Protein AF-A0A397TSA5-F1 (afdb_monomer_lite)

Organism: NCBI:txid658196

Structure (mmCIF, N/CA/C/O backbone):
data_AF-A0A397TSA5-F1
#
_entry.id   AF-A0A397TSA5-F1
#
loop_
_atom_site.group_PDB
_atom_site.id
_atom_site.type_symbol
_atom_site.label_atom_id
_atom_site.label_alt_id
_atom_site.label_comp_id
_atom_site.label_asym_id
_atom_site.label_entity_id
_atom_site.label_seq_id
_atom_site.pdbx_PDB_ins_code
_atom_site.Cartn_x
_atom_site.Cartn_y
_atom_site.Cartn_z
_atom_site.occupancy
_atom_site.B_iso_or_equiv
_atom_site.auth_seq_id
_atom_site.auth_comp_id
_atom_site.auth_asym_id
_atom_site.auth_atom_id
_atom_site.pdbx_PDB_model_num
ATOM 1 N N . MET A 1 1 ? -3.172 -17.101 49.385 1.00 44.34 1 MET A N 1
ATOM 2 C CA . MET A 1 1 ? -1.841 -16.722 49.909 1.00 44.34 1 MET A CA 1
ATOM 3 C C . MET A 1 1 ? -1.934 -15.322 50.486 1.00 44.34 1 MET A C 1
ATOM 5 O O . MET A 1 1 ? -2.650 -14.512 49.908 1.00 44.34 1 MET A O 1
ATOM 9 N N . SER A 1 2 ? -1.291 -15.052 51.625 1.00 41.91 2 SER A N 1
ATOM 10 C CA . SER A 1 2 ? -1.220 -13.694 52.192 1.00 41.91 2 SER A CA 1
ATOM 11 C C . SER A 1 2 ? -0.208 -12.837 51.416 1.00 41.91 2 SER A C 1
ATOM 13 O O . SER A 1 2 ? 0.719 -13.378 50.813 1.00 41.91 2 SER A O 1
ATOM 15 N N . LEU A 1 3 ? -0.368 -11.505 51.423 1.00 36.75 3 LEU A N 1
ATOM 16 C CA . LEU A 1 3 ? 0.530 -10.566 50.722 1.00 36.75 3 LEU A CA 1
ATOM 17 C C . LEU A 1 3 ? 2.011 -10.760 51.093 1.00 36.75 3 LEU A C 1
ATOM 19 O O . LEU A 1 3 ? 2.889 -10.607 50.252 1.00 36.75 3 LEU A O 1
ATOM 23 N N . GLU A 1 4 ? 2.291 -11.141 52.336 1.00 40.88 4 GLU A N 1
ATOM 24 C CA . GLU A 1 4 ? 3.652 -11.374 52.831 1.00 40.88 4 GLU A CA 1
ATOM 25 C C . GLU A 1 4 ? 4.329 -12.558 52.126 1.00 40.88 4 GLU A C 1
ATOM 27 O O . GLU A 1 4 ? 5.505 -12.481 51.779 1.00 40.88 4 GLU A O 1
ATOM 32 N N . GLN A 1 5 ? 3.566 -13.607 51.799 1.00 39.78 5 GLN A N 1
ATOM 33 C CA . GLN A 1 5 ? 4.071 -14.759 51.044 1.00 39.78 5 GLN A CA 1
ATOM 34 C C . GLN A 1 5 ? 4.370 -14.403 49.581 1.00 39.78 5 GLN A C 1
ATOM 36 O O . GLN A 1 5 ? 5.265 -14.986 48.975 1.00 39.78 5 GLN A O 1
ATOM 41 N N . VAL A 1 6 ? 3.655 -13.420 49.023 1.00 40.53 6 VAL A N 1
ATOM 42 C CA . VAL A 1 6 ? 3.886 -12.911 47.662 1.00 40.53 6 VAL A CA 1
ATOM 43 C C . VAL A 1 6 ? 5.165 -12.077 47.611 1.00 40.53 6 VAL A C 1
ATOM 45 O O . VAL A 1 6 ? 5.983 -12.272 46.717 1.00 40.53 6 VAL A O 1
ATOM 48 N N . HIS A 1 7 ? 5.390 -11.205 48.597 1.00 48.09 7 HIS A N 1
ATOM 49 C CA . HIS A 1 7 ? 6.612 -10.399 48.666 1.00 48.09 7 HIS A CA 1
ATOM 50 C C . HIS A 1 7 ? 7.874 -11.250 48.868 1.00 48.09 7 HIS A C 1
ATOM 52 O O . HIS A 1 7 ? 8.908 -10.962 48.266 1.00 48.09 7 HIS A O 1
ATOM 58 N N . GLU A 1 8 ? 7.793 -12.318 49.662 1.00 42.19 8 GLU A N 1
ATOM 59 C CA . GLU A 1 8 ? 8.925 -13.224 49.881 1.00 42.19 8 GLU A CA 1
ATOM 60 C C . GLU A 1 8 ? 9.222 -14.106 48.653 1.00 42.19 8 GLU A C 1
ATOM 62 O O . GLU A 1 8 ? 10.386 -14.374 48.349 1.00 42.19 8 GLU A O 1
ATOM 67 N N . TYR A 1 9 ? 8.189 -14.486 47.893 1.00 46.94 9 TYR A N 1
ATOM 68 C CA . TYR A 1 9 ? 8.336 -15.215 46.631 1.00 46.94 9 TYR A CA 1
ATOM 69 C C . TYR A 1 9 ? 8.946 -14.346 45.519 1.00 46.94 9 TYR A C 1
ATOM 71 O O . TYR A 1 9 ? 9.851 -14.795 44.818 1.00 46.94 9 TYR A O 1
ATOM 79 N N . VAL A 1 10 ? 8.513 -13.083 45.397 1.00 45.66 10 VAL A N 1
ATOM 80 C CA . VAL A 1 10 ? 9.071 -12.120 44.427 1.00 45.66 10 VAL A CA 1
ATOM 81 C C . VAL A 1 10 ? 10.547 -11.852 44.718 1.00 45.66 10 VAL A C 1
ATOM 83 O O . VAL A 1 10 ? 11.369 -11.908 43.809 1.00 45.66 10 VAL A O 1
ATOM 86 N N . ARG A 1 11 ? 10.915 -11.674 45.994 1.00 47.47 11 ARG A N 1
ATOM 87 C CA . ARG A 1 11 ? 12.310 -11.423 46.376 1.00 47.47 11 ARG A CA 1
ATOM 88 C C . ARG A 1 11 ? 13.235 -12.607 46.069 1.00 47.47 11 ARG A C 1
ATOM 90 O O . ARG A 1 11 ? 14.355 -12.393 45.625 1.00 47.47 11 ARG A O 1
ATOM 97 N N . LYS A 1 12 ? 12.764 -13.846 46.261 1.00 47.25 12 LYS A N 1
ATOM 98 C CA . LYS A 1 12 ? 13.523 -15.055 45.890 1.00 47.25 12 LYS A CA 1
ATOM 99 C C . LYS A 1 12 ? 13.687 -15.208 44.376 1.00 47.25 12 LYS A C 1
ATOM 101 O O . LYS A 1 12 ? 14.764 -15.589 43.932 1.00 47.25 12 LYS A O 1
ATOM 106 N N . LYS A 1 13 ? 12.664 -14.858 43.585 1.00 46.06 13 LYS A N 1
ATOM 107 C CA . LYS A 1 13 ? 12.743 -14.911 42.114 1.00 46.06 13 LYS A CA 1
ATOM 108 C C . LYS A 1 13 ? 13.654 -13.833 41.517 1.00 46.06 13 LYS A C 1
ATOM 110 O O . LYS A 1 13 ? 14.284 -14.085 40.494 1.00 46.06 13 LYS A O 1
ATOM 115 N N . ASP A 1 14 ? 13.737 -12.660 42.144 1.00 40.91 14 ASP A N 1
ATOM 116 C CA . ASP A 1 14 ? 14.663 -11.597 41.729 1.00 40.91 14 ASP A CA 1
ATOM 117 C C . ASP A 1 14 ? 16.124 -11.952 42.062 1.00 40.91 14 ASP A C 1
ATOM 119 O O . ASP A 1 14 ? 17.030 -11.629 41.294 1.00 40.91 14 ASP A O 1
ATOM 123 N N . GLU A 1 15 ? 16.358 -12.679 43.162 1.00 41.41 15 GLU A N 1
ATOM 124 C CA . GLU A 1 15 ? 17.678 -13.227 43.502 1.00 41.41 15 GLU A CA 1
ATOM 125 C C . GLU A 1 15 ? 18.099 -14.345 42.521 1.00 41.41 15 GLU A C 1
ATOM 127 O O . GLU A 1 15 ? 19.243 -14.341 42.066 1.00 41.41 15 GLU A O 1
ATOM 132 N N . GLU A 1 16 ? 17.183 -15.228 42.098 1.00 38.91 16 GLU A N 1
ATOM 133 C CA . GLU A 1 16 ? 17.445 -16.274 41.086 1.00 38.91 16 GLU A CA 1
ATOM 134 C C . GLU A 1 16 ? 17.713 -15.689 39.682 1.00 38.91 16 GLU A C 1
ATOM 136 O O . GLU A 1 16 ? 18.679 -16.086 39.024 1.00 38.91 16 GLU A O 1
ATOM 141 N N . LYS A 1 17 ? 16.958 -14.663 39.257 1.00 40.22 17 LYS A N 1
ATOM 142 C CA . LYS A 1 17 ? 17.146 -13.978 37.958 1.00 40.22 17 LYS A CA 1
ATOM 143 C C . LYS A 1 17 ? 18.456 -13.206 37.822 1.00 40.22 17 LYS A C 1
ATOM 145 O O . LYS A 1 17 ? 18.878 -12.929 36.708 1.00 40.22 17 LYS A O 1
ATOM 150 N N . SER A 1 18 ? 19.107 -12.852 38.928 1.00 36.94 18 SER A N 1
ATOM 151 C CA . SER A 1 18 ? 20.407 -12.165 38.892 1.00 36.94 18 SER A CA 1
ATOM 152 C C . SER A 1 18 ? 21.584 -13.084 38.525 1.00 36.94 18 SER A C 1
ATOM 154 O O . SER A 1 18 ? 22.689 -12.595 38.290 1.00 36.94 18 SER A O 1
ATOM 156 N N . SER A 1 19 ? 21.353 -14.403 38.470 1.00 32.41 19 SER A N 1
ATOM 157 C CA . SER A 1 19 ? 22.389 -15.424 38.262 1.00 32.41 19 SER A CA 1
ATOM 158 C C . SER A 1 19 ? 22.330 -16.149 36.911 1.00 32.41 19 SER A C 1
ATOM 160 O O . SER A 1 19 ? 23.281 -16.850 36.565 1.00 32.41 19 SER A O 1
ATOM 162 N N . GLU A 1 20 ? 21.276 -15.936 36.119 1.00 31.09 20 GLU A N 1
ATOM 163 C CA . GLU A 1 20 ? 21.160 -16.458 34.756 1.00 31.09 20 GLU A CA 1
ATOM 164 C C . GLU A 1 20 ? 21.443 -15.341 33.750 1.00 31.09 20 GLU A C 1
ATOM 166 O O . GLU A 1 20 ? 20.766 -14.320 33.691 1.00 31.09 20 GLU A O 1
ATOM 171 N N . ILE A 1 21 ? 22.523 -15.542 33.003 1.00 31.97 21 ILE A N 1
ATOM 172 C CA . ILE A 1 21 ? 23.005 -14.695 31.918 1.00 31.97 21 ILE A CA 1
ATOM 173 C C . ILE A 1 21 ? 21.883 -14.518 30.887 1.00 31.97 21 ILE A C 1
ATOM 175 O O . ILE A 1 21 ? 21.330 -15.508 30.413 1.00 31.97 21 ILE A O 1
ATOM 179 N N . ASP A 1 22 ? 21.585 -13.259 30.555 1.00 32.75 22 ASP A N 1
ATOM 180 C CA . ASP A 1 22 ? 20.628 -12.827 29.535 1.00 32.75 22 ASP A CA 1
ATOM 181 C C . ASP A 1 22 ? 20.762 -13.644 28.233 1.00 32.75 22 ASP A C 1
ATOM 183 O O . ASP A 1 22 ? 21.674 -13.427 27.434 1.00 32.75 22 ASP A O 1
ATOM 187 N N . MET A 1 23 ? 19.826 -14.565 28.001 1.00 28.73 23 MET A N 1
ATOM 188 C CA . MET A 1 23 ? 19.431 -14.980 26.658 1.00 28.73 23 MET A CA 1
ATOM 189 C C . MET A 1 23 ? 18.074 -14.345 26.372 1.00 28.73 23 MET A C 1
ATOM 191 O O . MET A 1 23 ? 17.033 -14.799 26.845 1.00 28.73 23 MET A O 1
ATOM 195 N N . ASP A 1 24 ? 18.128 -13.236 25.643 1.00 31.70 24 ASP A N 1
ATOM 196 C CA . ASP A 1 24 ? 16.987 -12.533 25.072 1.00 31.70 24 ASP A CA 1
ATOM 197 C C . ASP A 1 24 ? 16.406 -13.394 23.934 1.00 31.70 24 ASP A C 1
ATOM 199 O O . ASP A 1 24 ? 16.689 -13.180 22.766 1.00 31.70 24 ASP A O 1
ATOM 203 N N . ASP A 1 25 ? 15.652 -14.439 24.281 1.00 29.25 25 ASP A N 1
ATOM 204 C CA . ASP A 1 25 ? 15.045 -15.389 23.326 1.00 29.25 25 ASP A CA 1
ATOM 205 C C . ASP A 1 25 ? 13.674 -14.901 22.813 1.00 29.25 25 ASP A C 1
ATOM 207 O O . ASP A 1 25 ? 12.787 -15.679 22.478 1.00 29.25 25 ASP A O 1
ATOM 211 N N . ASN A 1 26 ? 13.462 -13.580 22.820 1.00 34.91 26 ASN A N 1
ATOM 212 C CA . ASN A 1 26 ? 12.218 -12.941 22.380 1.00 34.91 26 ASN A CA 1
ATOM 213 C C . ASN A 1 26 ? 12.460 -11.861 21.314 1.00 34.91 26 ASN A C 1
ATOM 215 O O . ASN A 1 26 ? 11.606 -10.996 21.089 1.00 34.91 26 ASN A O 1
ATOM 219 N N . THR A 1 27 ? 13.624 -11.900 20.661 1.00 32.94 27 THR A N 1
ATOM 220 C CA . THR A 1 27 ? 13.915 -11.095 19.476 1.00 32.94 27 THR A CA 1
ATOM 221 C C . THR A 1 27 ? 13.120 -11.677 18.311 1.00 32.94 27 THR A C 1
ATOM 223 O O . THR A 1 27 ? 13.512 -12.650 17.674 1.00 32.94 27 THR A O 1
ATOM 226 N N . MET A 1 28 ? 11.927 -11.124 18.093 1.00 44.12 28 MET A N 1
ATOM 227 C CA . MET A 1 28 ? 11.217 -11.306 16.832 1.00 44.12 28 MET A CA 1
ATOM 228 C C . MET A 1 28 ? 12.068 -10.722 15.715 1.00 44.12 28 MET A C 1
ATOM 230 O O . MET A 1 28 ? 12.658 -9.664 15.918 1.00 44.12 28 MET A O 1
ATOM 234 N N . LEU A 1 29 ? 12.103 -11.413 14.575 1.00 33.88 29 LEU A N 1
ATOM 235 C CA . LEU A 1 29 ? 12.872 -10.979 13.419 1.00 33.88 29 LEU A CA 1
ATOM 236 C C . LEU A 1 29 ? 12.427 -9.560 13.028 1.00 33.88 29 LEU A C 1
ATOM 238 O O . LEU A 1 29 ? 11.262 -9.353 12.675 1.00 33.88 29 LEU A O 1
ATOM 242 N N . GLU A 1 30 ? 13.303 -8.573 13.192 1.00 37.03 30 GLU A N 1
ATOM 243 C CA . GLU A 1 30 ? 13.018 -7.184 12.823 1.00 37.03 30 GLU A CA 1
ATOM 244 C C . GLU A 1 30 ? 13.191 -7.024 11.297 1.00 37.03 30 GLU A C 1
ATOM 246 O O . GLU A 1 30 ? 13.807 -7.864 10.644 1.00 37.03 30 GLU A O 1
ATOM 251 N N . GLU A 1 31 ? 12.691 -5.933 10.695 1.00 40.41 31 GLU A N 1
ATOM 252 C CA . GLU A 1 31 ? 12.979 -5.591 9.278 1.00 40.41 31 GLU A CA 1
ATOM 253 C C . GLU A 1 31 ? 14.497 -5.600 8.965 1.00 40.41 31 GLU A C 1
ATOM 255 O O . GLU A 1 31 ? 14.900 -5.732 7.809 1.00 40.41 31 GLU A O 1
ATOM 260 N N . ASP A 1 32 ? 15.334 -5.471 9.998 1.00 40.41 32 ASP A N 1
ATOM 261 C CA . ASP A 1 32 ? 16.791 -5.528 9.925 1.00 40.41 32 ASP A CA 1
ATOM 262 C C . ASP A 1 32 ? 17.326 -6.955 9.646 1.00 40.41 32 ASP A C 1
ATOM 264 O O . ASP A 1 32 ? 18.349 -7.086 8.970 1.00 40.41 32 ASP A O 1
ATOM 268 N N . ASP A 1 33 ? 16.618 -8.019 10.050 1.00 47.53 33 ASP A N 1
ATOM 269 C CA . ASP A 1 33 ? 17.002 -9.412 9.759 1.00 47.53 33 ASP A CA 1
ATOM 270 C C . ASP A 1 33 ? 16.724 -9.780 8.288 1.00 47.53 33 ASP A C 1
ATOM 272 O O . ASP A 1 33 ? 17.509 -10.487 7.650 1.00 47.53 33 ASP A O 1
ATOM 276 N N . GLU A 1 34 ? 15.670 -9.208 7.686 1.00 54.78 34 GLU A N 1
ATOM 277 C CA . GLU A 1 34 ? 15.422 -9.313 6.240 1.00 54.78 34 GLU A CA 1
ATOM 278 C C . GLU A 1 34 ? 16.539 -8.643 5.416 1.00 54.78 34 GLU A C 1
ATOM 280 O O . GLU A 1 34 ? 16.886 -9.112 4.327 1.00 54.78 34 GLU A O 1
ATOM 285 N N . GLU A 1 35 ? 17.121 -7.536 5.895 1.00 58.03 35 GLU A N 1
ATOM 286 C CA . GLU A 1 35 ? 18.244 -6.881 5.208 1.00 58.03 35 GLU A CA 1
ATOM 287 C C . GLU A 1 35 ? 19.525 -7.726 5.253 1.00 58.03 35 GLU A C 1
ATOM 289 O O . GLU A 1 35 ? 20.299 -7.699 4.285 1.00 58.03 35 GLU A O 1
ATOM 294 N N . GLU A 1 36 ? 19.729 -8.498 6.323 1.00 61.53 36 GLU A N 1
ATOM 295 C CA . GLU A 1 36 ? 20.869 -9.404 6.474 1.00 61.53 36 GLU A CA 1
ATOM 296 C C . GLU A 1 36 ? 20.729 -10.638 5.563 1.00 61.53 36 GLU A C 1
ATOM 298 O O . GLU A 1 36 ? 21.657 -10.950 4.808 1.00 61.53 36 GLU A O 1
ATOM 303 N N . GLU A 1 37 ? 19.542 -11.254 5.496 1.00 64.88 37 GLU A N 1
ATOM 304 C CA . GLU A 1 37 ? 19.246 -12.372 4.581 1.00 64.88 37 GLU A CA 1
ATOM 305 C C . GLU A 1 37 ? 19.321 -11.970 3.094 1.00 64.88 37 GLU A C 1
ATOM 307 O O . GLU A 1 37 ? 19.796 -12.727 2.240 1.00 64.88 37 GLU A O 1
ATOM 312 N N . LEU A 1 38 ? 18.905 -10.745 2.755 1.00 77.88 38 LEU A N 1
ATOM 313 C CA . LEU A 1 38 ? 18.969 -10.208 1.389 1.00 77.88 38 LEU A CA 1
ATOM 314 C C . LEU A 1 38 ? 20.356 -9.647 1.019 1.00 77.88 38 LEU A C 1
ATOM 316 O O . LEU A 1 38 ? 20.557 -9.204 -0.127 1.00 77.88 38 LEU A O 1
ATOM 320 N N . GLY A 1 39 ? 21.310 -9.641 1.954 1.00 71.81 39 GLY A N 1
ATOM 321 C CA . GLY A 1 39 ? 22.675 -9.145 1.767 1.00 71.81 39 GLY A CA 1
ATOM 322 C C . GLY A 1 39 ? 23.483 -9.956 0.751 1.00 71.81 39 GLY A C 1
ATOM 323 O O . GLY A 1 39 ? 24.241 -9.383 -0.039 1.00 71.81 39 GLY A O 1
ATOM 324 N N . ASP A 1 40 ? 23.245 -11.268 0.692 1.00 80.81 40 ASP A N 1
ATOM 325 C CA . ASP A 1 40 ? 23.915 -12.194 -0.232 1.00 80.81 40 ASP A CA 1
ATOM 326 C C . ASP A 1 40 ? 23.499 -11.998 -1.700 1.00 80.81 40 ASP A C 1
ATOM 328 O O . ASP A 1 40 ? 24.191 -12.441 -2.626 1.00 80.81 40 ASP A O 1
ATOM 332 N N . ILE A 1 41 ? 22.385 -11.301 -1.940 1.00 86.25 41 ILE A N 1
ATOM 333 C CA . ILE A 1 41 ? 21.875 -11.016 -3.281 1.00 86.25 41 ILE A CA 1
ATOM 334 C C . ILE A 1 41 ? 22.552 -9.749 -3.835 1.00 86.25 41 ILE A C 1
ATOM 336 O O . ILE A 1 41 ? 22.416 -8.665 -3.254 1.00 86.25 41 ILE A O 1
ATOM 340 N N . PRO A 1 42 ? 23.219 -9.814 -5.005 1.00 87.62 42 PRO A N 1
ATOM 341 C CA . PRO A 1 42 ? 23.863 -8.652 -5.609 1.00 87.62 42 PRO A CA 1
ATOM 342 C C . PRO A 1 42 ? 22.896 -7.495 -5.897 1.00 87.62 42 PRO A C 1
ATOM 344 O O . PRO A 1 42 ? 21.807 -7.690 -6.429 1.00 87.62 42 PRO A O 1
ATOM 347 N N . ASN A 1 43 ? 23.342 -6.253 -5.682 1.00 87.81 43 ASN A N 1
ATOM 348 C CA . ASN A 1 43 ? 22.573 -5.032 -5.984 1.00 87.81 43 ASN A CA 1
ATOM 349 C C . ASN A 1 43 ? 22.548 -4.664 -7.487 1.00 87.81 43 ASN A C 1
ATOM 351 O O . ASN A 1 43 ? 22.445 -3.492 -7.843 1.00 87.81 43 ASN A O 1
ATOM 355 N N . SER A 1 44 ? 22.684 -5.637 -8.390 1.00 88.19 44 SER A N 1
ATOM 356 C CA . SER A 1 44 ? 22.572 -5.442 -9.841 1.00 88.19 44 SER A CA 1
ATOM 357 C C . SER A 1 44 ? 22.166 -6.743 -10.524 1.00 88.19 44 SER A C 1
ATOM 359 O O . SER A 1 44 ? 22.735 -7.799 -10.241 1.00 88.19 44 SER A O 1
ATOM 361 N N . PHE A 1 45 ? 21.247 -6.653 -11.486 1.00 87.56 45 PHE A N 1
ATOM 362 C CA . PHE A 1 45 ? 20.824 -7.777 -12.319 1.00 87.56 45 PHE A CA 1
ATOM 363 C C . PHE A 1 45 ? 21.973 -8.346 -13.155 1.00 87.56 45 PHE A C 1
ATOM 365 O O . PHE A 1 45 ? 21.963 -9.533 -13.461 1.00 87.56 45 PHE A O 1
ATOM 372 N N . HIS A 1 46 ? 22.989 -7.545 -13.496 1.00 86.75 46 HIS A N 1
ATOM 373 C CA . HIS A 1 46 ? 24.153 -8.026 -14.255 1.00 86.75 46 HIS A CA 1
ATOM 374 C C . HIS A 1 46 ? 25.051 -8.975 -13.458 1.00 86.75 46 HIS A C 1
ATOM 376 O O . HIS A 1 46 ? 25.853 -9.689 -14.051 1.00 86.75 46 HIS A O 1
ATOM 382 N N . HIS A 1 47 ? 24.937 -8.983 -12.129 1.00 87.12 47 HIS A N 1
ATOM 383 C CA . HIS A 1 47 ? 25.741 -9.836 -11.251 1.00 87.12 47 HIS A CA 1
ATOM 384 C C . HIS A 1 47 ? 24.979 -11.072 -10.758 1.00 87.12 47 HIS A C 1
ATOM 386 O O . HIS A 1 47 ? 25.538 -11.880 -10.014 1.00 87.12 47 HIS A O 1
ATOM 392 N N . LEU A 1 48 ? 23.717 -11.234 -11.163 1.00 89.31 48 LEU A N 1
ATOM 393 C CA . LEU A 1 48 ? 22.948 -12.428 -10.852 1.00 89.31 48 LEU A CA 1
ATOM 394 C C . LEU A 1 48 ? 23.463 -13.618 -11.664 1.00 89.31 48 LEU A C 1
ATOM 396 O O . LEU A 1 48 ? 23.641 -13.547 -12.877 1.00 89.31 48 LEU A O 1
ATOM 400 N N . THR A 1 49 ? 23.654 -14.731 -10.971 1.00 86.75 49 THR A N 1
ATOM 401 C CA . THR A 1 49 ? 23.914 -16.056 -11.547 1.00 86.75 49 THR A CA 1
ATOM 402 C C . THR A 1 49 ? 22.819 -17.050 -11.158 1.00 86.75 49 THR A C 1
ATOM 404 O O . THR A 1 49 ? 22.053 -16.781 -10.232 1.00 86.75 49 THR A O 1
ATOM 407 N N . ASP A 1 50 ? 22.777 -18.213 -11.817 1.00 85.62 50 ASP A N 1
ATOM 408 C CA . ASP A 1 50 ? 21.738 -19.244 -11.638 1.00 85.62 50 ASP A CA 1
ATOM 409 C C . ASP A 1 50 ? 21.534 -19.693 -10.182 1.00 85.62 50 ASP A C 1
ATOM 411 O O . ASP A 1 50 ? 20.427 -20.051 -9.799 1.00 85.62 50 ASP A O 1
ATOM 415 N N . LYS A 1 51 ? 22.573 -19.607 -9.339 1.00 88.25 51 LYS A N 1
ATOM 416 C CA . LYS A 1 51 ? 22.502 -19.975 -7.914 1.00 88.25 51 LYS A CA 1
ATOM 417 C C . LYS A 1 51 ? 21.533 -19.117 -7.089 1.00 88.25 51 LYS A C 1
ATOM 419 O O . LYS A 1 51 ? 21.182 -19.518 -5.990 1.00 88.25 51 LYS A O 1
ATOM 424 N N . HIS A 1 52 ? 21.170 -17.927 -7.575 1.00 88.31 52 HIS A N 1
ATOM 425 C CA . HIS A 1 52 ? 20.268 -17.013 -6.865 1.00 88.31 52 HIS A CA 1
ATOM 426 C C . HIS A 1 52 ? 18.796 -17.237 -7.231 1.00 88.31 52 HIS A C 1
ATOM 428 O O . HIS A 1 52 ? 17.940 -16.508 -6.740 1.00 88.31 52 HIS A O 1
ATOM 434 N N . PHE A 1 53 ? 18.498 -18.178 -8.134 1.00 87.81 53 PHE A N 1
ATOM 435 C CA . PHE A 1 53 ? 17.133 -18.479 -8.550 1.00 87.81 53 PHE A CA 1
ATOM 436 C C . PHE A 1 53 ? 16.622 -19.762 -7.871 1.00 87.81 53 PHE A C 1
ATOM 438 O O . PHE A 1 53 ? 17.375 -20.734 -7.785 1.00 87.81 53 PHE A O 1
ATOM 445 N N . PRO A 1 54 ? 15.342 -19.811 -7.450 1.00 90.06 54 PRO A N 1
ATOM 446 C CA . PRO A 1 54 ? 14.341 -18.738 -7.519 1.00 90.06 54 PRO A CA 1
ATOM 447 C C . PRO A 1 54 ? 14.672 -17.553 -6.597 1.00 90.06 54 PRO A C 1
ATOM 449 O O . PRO A 1 54 ? 15.174 -17.732 -5.493 1.00 90.06 54 PRO A O 1
ATOM 452 N N . LEU A 1 55 ? 14.413 -16.339 -7.091 1.00 90.00 55 LEU A N 1
ATOM 453 C CA . LEU A 1 55 ? 14.765 -15.097 -6.411 1.00 90.00 55 LEU A CA 1
ATOM 454 C C . LEU A 1 55 ? 13.586 -14.619 -5.558 1.00 90.00 55 LEU A C 1
ATOM 456 O O . LEU A 1 55 ? 12.542 -14.268 -6.107 1.00 90.00 55 LEU A O 1
ATOM 460 N N . PHE A 1 56 ? 13.777 -14.559 -4.242 1.00 90.56 56 PHE A N 1
ATOM 461 C CA . PHE A 1 56 ? 12.815 -13.993 -3.296 1.00 90.56 56 PHE A CA 1
ATOM 462 C C . PHE A 1 56 ? 13.358 -12.662 -2.788 1.00 90.56 56 PHE A C 1
ATOM 464 O O . PHE A 1 56 ? 14.402 -12.618 -2.144 1.00 90.56 56 PHE A O 1
ATOM 471 N N . ILE A 1 57 ? 12.701 -11.566 -3.163 1.00 91.00 57 ILE A N 1
ATOM 472 C CA . ILE A 1 57 ? 13.153 -10.211 -2.847 1.00 91.00 57 ILE A CA 1
ATOM 473 C C . ILE A 1 57 ? 11.967 -9.289 -2.589 1.00 91.00 57 ILE A C 1
ATOM 475 O O . ILE A 1 57 ? 10.917 -9.409 -3.218 1.00 91.00 57 ILE A O 1
ATOM 479 N N . THR A 1 58 ? 12.177 -8.297 -1.730 1.00 90.31 58 THR A N 1
ATOM 480 C CA . THR A 1 58 ? 11.224 -7.203 -1.533 1.00 90.31 58 THR A CA 1
ATOM 481 C C . THR A 1 58 ? 11.264 -6.211 -2.698 1.00 90.31 58 THR A C 1
ATOM 483 O O . THR A 1 58 ? 12.260 -6.094 -3.426 1.00 90.31 58 THR A O 1
ATOM 486 N N . TYR A 1 59 ? 10.215 -5.396 -2.851 1.00 88.56 59 TYR A N 1
ATOM 487 C CA . TYR A 1 59 ? 10.212 -4.320 -3.851 1.00 88.56 59 TYR A CA 1
ATOM 488 C C . TYR A 1 59 ? 11.320 -3.276 -3.607 1.00 88.56 59 TYR A C 1
ATOM 490 O O . TYR A 1 59 ? 11.882 -2.700 -4.549 1.00 88.56 59 TYR A O 1
ATOM 498 N N . LYS A 1 60 ? 11.685 -3.051 -2.337 1.00 87.31 60 LYS A N 1
ATOM 499 C CA . LYS A 1 60 ? 12.818 -2.197 -1.947 1.00 87.31 60 LYS A CA 1
ATOM 500 C C . LYS A 1 60 ? 14.122 -2.745 -2.530 1.00 87.31 60 LYS A C 1
ATOM 502 O O . LYS A 1 60 ? 14.845 -1.987 -3.185 1.00 87.31 60 LYS A O 1
ATOM 507 N N . LYS A 1 61 ? 14.378 -4.048 -2.371 1.00 89.62 61 LYS A N 1
ATOM 508 C CA . LYS A 1 61 ? 15.551 -4.723 -2.942 1.00 89.62 61 LYS A CA 1
ATOM 509 C C . LYS A 1 61 ? 15.520 -4.723 -4.472 1.00 89.62 61 LYS A C 1
ATOM 511 O O . LYS A 1 61 ? 16.517 -4.354 -5.091 1.00 89.62 61 LYS A O 1
ATOM 516 N N . LEU A 1 62 ? 14.371 -5.006 -5.092 1.00 91.12 62 LEU A N 1
ATOM 517 C CA . LEU A 1 62 ? 14.190 -4.908 -6.547 1.00 91.12 62 LEU A CA 1
ATOM 518 C C . LEU A 1 62 ? 14.575 -3.515 -7.070 1.00 91.12 62 LEU A C 1
ATOM 520 O O . LEU A 1 62 ? 15.351 -3.391 -8.019 1.00 91.12 62 LEU A O 1
ATOM 524 N N . SER A 1 63 ? 14.082 -2.459 -6.420 1.00 89.62 63 SER A N 1
ATOM 525 C CA . SER A 1 63 ? 14.391 -1.072 -6.781 1.00 89.62 63 SER A CA 1
ATOM 526 C C . SER A 1 63 ? 15.892 -0.782 -6.695 1.00 89.62 63 SER A C 1
ATOM 528 O O . SER A 1 63 ? 16.453 -0.192 -7.618 1.00 89.62 63 SER A O 1
ATOM 530 N N . GLN A 1 64 ? 16.559 -1.227 -5.626 1.00 88.06 64 GLN A N 1
ATOM 531 C CA . GLN A 1 64 ? 18.010 -1.072 -5.462 1.00 88.06 64 GLN A CA 1
ATOM 532 C C . GLN A 1 64 ? 18.788 -1.803 -6.564 1.00 88.06 64 GLN A C 1
ATOM 534 O O . GLN A 1 64 ? 19.710 -1.232 -7.151 1.00 88.06 64 GLN A O 1
ATOM 539 N N . MET A 1 65 ? 18.385 -3.033 -6.898 1.00 90.06 65 MET A N 1
ATOM 540 C CA . MET A 1 65 ? 18.996 -3.811 -7.976 1.00 90.06 65 MET A CA 1
ATOM 541 C C . MET A 1 65 ? 18.855 -3.115 -9.330 1.00 90.06 65 MET A C 1
ATOM 543 O O . MET A 1 65 ? 19.814 -3.052 -10.103 1.00 90.06 65 MET A O 1
ATOM 547 N N . LEU A 1 66 ? 17.688 -2.539 -9.621 1.00 90.25 66 LEU A N 1
ATOM 548 C CA . LEU A 1 66 ? 17.460 -1.779 -10.851 1.00 90.25 66 LEU A CA 1
ATOM 549 C C . LEU A 1 66 ? 18.300 -0.499 -10.895 1.00 90.25 66 LEU A C 1
ATOM 551 O O . LEU A 1 66 ? 18.891 -0.194 -11.931 1.00 90.25 66 LEU A O 1
ATOM 555 N N . GLN A 1 67 ? 18.420 0.224 -9.778 1.00 89.06 67 GLN A N 1
ATOM 556 C CA . GLN A 1 67 ? 19.291 1.401 -9.692 1.00 89.06 67 GLN A CA 1
ATOM 557 C C . GLN A 1 67 ? 20.751 1.049 -9.992 1.00 89.06 67 GLN A C 1
ATOM 559 O O . GLN A 1 67 ? 21.391 1.755 -10.775 1.00 89.06 67 GLN A O 1
ATOM 564 N N . GLY A 1 68 ? 21.258 -0.050 -9.423 1.00 86.44 68 GLY A N 1
ATOM 565 C CA . GLY A 1 68 ? 22.609 -0.540 -9.700 1.00 86.44 68 GLY A CA 1
ATOM 566 C C . GLY A 1 68 ? 22.795 -0.970 -11.156 1.00 86.44 68 GLY A C 1
ATOM 567 O O . GLY A 1 68 ? 23.785 -0.602 -11.782 1.00 86.44 68 GLY A O 1
ATOM 568 N N . THR A 1 69 ? 21.808 -1.663 -11.726 1.00 88.12 69 THR A N 1
ATOM 569 C CA . THR A 1 69 ? 21.834 -2.144 -13.123 1.00 88.12 69 THR A CA 1
ATOM 570 C C . THR A 1 69 ? 21.862 -0.996 -14.132 1.00 88.12 69 THR A C 1
ATOM 572 O O . THR A 1 69 ? 22.609 -1.029 -15.108 1.00 88.12 69 THR A O 1
ATOM 575 N N . TYR A 1 70 ? 21.068 0.051 -13.898 1.00 87.06 70 TYR A N 1
ATOM 576 C CA . TYR A 1 70 ? 21.014 1.224 -14.774 1.00 87.06 70 TYR A CA 1
ATOM 577 C C . TYR A 1 70 ? 22.072 2.290 -14.447 1.00 87.06 70 TYR A C 1
ATOM 579 O O . TYR A 1 70 ? 22.161 3.290 -15.163 1.00 87.06 70 TYR A O 1
ATOM 587 N N . GLY A 1 71 ? 22.878 2.095 -13.396 1.00 82.50 71 GLY A N 1
ATOM 588 C CA . GLY A 1 71 ? 23.898 3.054 -12.964 1.00 82.50 71 GLY A CA 1
ATOM 589 C C . GLY A 1 71 ? 23.314 4.398 -12.514 1.00 82.50 71 GLY A C 1
ATOM 590 O O . GLY A 1 71 ? 23.902 5.452 -12.769 1.00 82.50 71 GLY A O 1
ATOM 591 N N . ILE A 1 72 ? 22.133 4.385 -11.892 1.00 79.31 72 ILE A N 1
ATOM 592 C CA . ILE A 1 72 ? 21.431 5.599 -11.462 1.00 79.31 72 ILE A CA 1
ATOM 593 C C . ILE A 1 72 ? 22.075 6.114 -10.169 1.00 79.31 72 ILE A C 1
ATOM 595 O O . ILE A 1 72 ? 21.870 5.555 -9.095 1.00 79.31 72 ILE A O 1
ATOM 599 N N . ASP A 1 73 ? 22.838 7.208 -10.263 1.00 68.56 73 ASP A N 1
ATOM 600 C CA . ASP A 1 73 ? 23.315 7.933 -9.077 1.00 68.56 73 ASP A CA 1
ATOM 601 C C . ASP A 1 73 ? 22.136 8.687 -8.448 1.00 68.56 73 ASP A C 1
ATOM 603 O O . ASP A 1 73 ? 21.511 9.541 -9.087 1.00 68.56 73 ASP A O 1
ATOM 607 N N . THR A 1 74 ? 21.834 8.397 -7.185 1.00 58.50 74 THR A N 1
ATOM 608 C CA . THR A 1 74 ? 20.708 9.002 -6.468 1.00 58.50 74 THR A CA 1
ATOM 609 C C . THR A 1 74 ? 20.848 10.510 -6.293 1.00 58.50 74 THR A C 1
ATOM 611 O O . THR A 1 74 ? 19.841 11.209 -6.247 1.00 58.50 74 THR A O 1
ATOM 614 N N . LYS A 1 75 ? 22.069 11.058 -6.359 1.00 51.75 75 LYS A N 1
ATOM 615 C CA . LYS A 1 75 ? 22.296 12.515 -6.393 1.00 51.75 75 LYS A CA 1
ATOM 616 C C . LYS A 1 75 ? 21.902 13.169 -7.728 1.00 51.75 75 LYS A C 1
ATOM 618 O O . LYS A 1 75 ? 21.704 14.381 -7.786 1.00 51.75 75 LYS A O 1
ATOM 623 N N . LYS A 1 76 ? 21.786 12.395 -8.816 1.00 53.19 76 LYS A N 1
ATOM 624 C CA . LYS A 1 76 ? 21.333 12.881 -10.136 1.00 53.19 76 LYS A CA 1
ATOM 625 C C . LYS A 1 76 ? 19.810 12.830 -10.300 1.00 53.19 76 LYS A C 1
ATOM 627 O O . LYS A 1 76 ? 19.301 13.554 -11.156 1.00 53.19 76 LYS A O 1
ATOM 632 N N . LEU A 1 77 ? 19.095 12.067 -9.462 1.00 52.78 77 LEU A N 1
ATOM 633 C CA . LEU A 1 77 ? 17.622 12.045 -9.420 1.00 52.78 77 LEU A CA 1
ATOM 634 C C . LEU A 1 77 ? 17.052 13.454 -9.203 1.00 52.78 77 LEU A C 1
ATOM 636 O O . LEU A 1 77 ? 16.095 13.847 -9.864 1.00 52.78 77 LEU A O 1
ATOM 640 N N . THR A 1 78 ? 17.717 14.260 -8.374 1.00 44.78 78 THR A N 1
ATOM 641 C CA . THR A 1 78 ? 17.305 15.633 -8.058 1.00 44.78 78 THR A CA 1
ATOM 642 C C . THR A 1 78 ? 17.621 16.652 -9.163 1.00 44.78 78 THR A C 1
ATOM 644 O O . THR A 1 78 ? 17.041 17.734 -9.193 1.00 44.78 78 THR A O 1
ATOM 647 N N . THR A 1 79 ? 18.539 16.344 -10.090 1.00 41.72 79 THR A N 1
ATOM 648 C CA . THR A 1 79 ? 19.030 17.318 -11.093 1.00 41.72 79 THR A CA 1
ATOM 649 C C . THR A 1 79 ? 18.344 17.172 -12.459 1.00 41.72 79 THR A C 1
ATOM 651 O O . THR A 1 79 ? 18.313 18.119 -13.247 1.00 41.72 79 THR A O 1
ATOM 654 N N . GLN A 1 80 ? 17.733 16.020 -12.756 1.00 44.94 80 GLN A N 1
ATOM 655 C CA . GLN A 1 80 ? 17.134 15.757 -14.073 1.00 44.94 80 GLN A CA 1
ATOM 656 C C . GLN A 1 80 ? 15.786 16.452 -14.336 1.00 44.94 80 GLN A C 1
ATOM 658 O O . GLN A 1 80 ? 15.324 16.424 -15.473 1.00 44.94 80 GLN A O 1
ATOM 663 N N . GLN A 1 81 ? 15.215 17.189 -13.374 1.00 40.41 81 GLN A N 1
ATOM 664 C CA . GLN A 1 81 ? 14.086 18.100 -13.641 1.00 40.41 81 GLN A CA 1
ATOM 665 C C . GLN A 1 81 ? 14.459 19.292 -14.560 1.00 40.41 81 GLN A C 1
ATOM 667 O O . GLN A 1 81 ? 13.583 20.066 -14.937 1.00 40.41 81 GLN A O 1
ATOM 672 N N . LYS A 1 82 ? 15.736 19.460 -14.952 1.00 36.44 82 LYS A N 1
ATOM 673 C CA . LYS A 1 82 ? 16.201 20.552 -15.836 1.00 36.44 82 LYS A CA 1
ATOM 674 C C . LYS A 1 82 ? 16.712 20.141 -17.225 1.00 36.44 82 LYS A C 1
ATOM 676 O O . LYS A 1 82 ? 17.048 21.028 -17.999 1.00 36.44 82 LYS A O 1
ATOM 681 N N . LEU A 1 83 ? 16.775 18.854 -17.573 1.00 31.86 83 LEU A N 1
ATOM 682 C CA . LEU A 1 83 ? 17.380 18.392 -18.841 1.00 31.86 83 LEU A CA 1
ATOM 683 C C . LEU A 1 83 ? 16.355 17.853 -19.856 1.00 31.86 83 LEU A C 1
ATOM 685 O O . LEU A 1 83 ? 16.648 16.926 -20.599 1.00 31.86 83 LEU A O 1
ATOM 689 N N . ASN A 1 84 ? 15.164 18.457 -19.914 1.00 29.14 84 ASN A N 1
ATOM 690 C CA . ASN A 1 84 ? 14.190 18.236 -20.994 1.00 29.14 84 ASN A CA 1
ATOM 691 C C . ASN A 1 84 ? 14.148 19.410 -21.991 1.00 29.14 84 ASN A C 1
ATOM 693 O O . ASN A 1 84 ? 13.099 19.749 -22.531 1.00 29.14 84 ASN A O 1
ATOM 697 N N . THR A 1 85 ? 15.301 20.018 -22.260 1.00 30.89 85 THR A N 1
ATOM 698 C CA . THR A 1 85 ? 15.512 20.874 -23.432 1.00 30.89 85 THR A CA 1
ATOM 699 C C . THR A 1 85 ? 16.870 20.524 -24.029 1.00 30.89 85 THR A C 1
ATOM 701 O O . THR A 1 85 ? 17.891 20.689 -23.368 1.00 30.89 85 THR A O 1
ATOM 704 N N . ASP A 1 86 ? 16.829 20.026 -25.264 1.00 25.98 86 ASP A N 1
ATOM 705 C CA . ASP A 1 86 ? 17.934 19.719 -26.179 1.00 25.98 86 ASP A CA 1
ATOM 706 C C . ASP A 1 86 ? 18.748 18.438 -25.936 1.00 25.98 86 ASP A C 1
ATOM 708 O O . ASP A 1 86 ? 19.864 18.433 -25.420 1.00 25.98 86 ASP A O 1
ATOM 712 N N . TYR A 1 87 ? 18.226 17.335 -26.483 1.00 26.88 87 TYR A N 1
ATOM 713 C CA . TYR A 1 87 ? 19.062 16.234 -26.957 1.00 26.88 87 TYR A CA 1
ATOM 714 C C . TYR A 1 87 ? 19.842 16.687 -28.198 1.00 26.88 87 TYR A C 1
ATOM 716 O O . TYR A 1 87 ? 19.365 16.543 -29.322 1.00 26.88 87 TYR A O 1
ATOM 724 N N . ASN A 1 88 ? 21.061 17.190 -28.002 1.00 24.89 88 ASN A N 1
ATOM 725 C CA . ASN A 1 88 ? 22.084 17.156 -29.041 1.00 24.89 88 ASN A CA 1
ATOM 726 C C . ASN A 1 88 ? 23.105 16.066 -28.715 1.00 24.89 88 ASN A C 1
ATOM 728 O O . ASN A 1 88 ? 23.806 16.092 -27.705 1.00 24.89 88 ASN A O 1
ATOM 732 N N . VAL A 1 89 ? 23.133 15.080 -29.604 1.00 35.88 89 VAL A N 1
ATOM 733 C CA . VAL A 1 89 ? 24.069 13.964 -29.644 1.00 35.88 89 VAL A CA 1
ATOM 734 C C . VAL A 1 89 ? 25.444 14.489 -30.046 1.00 35.88 89 VAL A C 1
ATOM 736 O O . VAL A 1 89 ? 25.626 14.876 -31.193 1.00 35.88 89 VAL A O 1
ATOM 739 N N . HIS A 1 90 ? 26.401 14.466 -29.121 1.00 28.88 90 HIS A N 1
ATOM 740 C CA . HIS A 1 90 ? 27.805 14.105 -29.355 1.00 28.88 90 HIS A CA 1
ATOM 741 C C . HIS A 1 90 ? 28.602 14.288 -28.060 1.00 28.88 90 HIS A C 1
ATOM 743 O O . HIS A 1 90 ? 28.849 15.413 -27.652 1.00 28.88 90 HIS A O 1
ATOM 749 N N . ASP A 1 91 ? 29.063 13.191 -27.456 1.00 25.05 91 ASP A N 1
ATOM 750 C CA . ASP A 1 91 ? 30.506 12.949 -27.453 1.00 25.05 91 ASP A CA 1
ATOM 751 C C . ASP A 1 91 ? 30.821 11.478 -27.144 1.00 25.05 91 ASP A C 1
ATOM 753 O O . ASP A 1 91 ? 30.324 10.888 -26.184 1.00 25.05 91 ASP A O 1
ATOM 757 N N . ASN A 1 92 ? 31.645 10.883 -28.001 1.00 31.80 92 ASN A N 1
ATOM 758 C CA . ASN A 1 92 ? 32.182 9.538 -27.859 1.00 31.80 92 ASN A CA 1
ATOM 759 C C . ASN A 1 92 ? 33.457 9.616 -27.020 1.00 31.80 92 ASN A C 1
ATOM 761 O O . ASN A 1 92 ? 34.511 9.930 -27.574 1.00 31.80 92 ASN A O 1
ATOM 765 N N . LYS A 1 93 ? 33.420 9.229 -25.741 1.00 25.62 93 LYS A N 1
ATOM 766 C CA . LYS A 1 93 ? 34.630 8.754 -25.052 1.00 25.62 93 LYS A CA 1
ATOM 767 C C . LYS A 1 93 ? 34.325 7.534 -24.193 1.00 25.62 93 LYS A C 1
ATOM 769 O O . LYS A 1 93 ? 33.450 7.545 -23.341 1.00 25.62 93 LYS A O 1
ATOM 774 N N . LYS A 1 94 ? 35.067 6.471 -24.506 1.00 33.47 94 LYS A N 1
ATOM 775 C CA . LYS A 1 94 ? 35.169 5.202 -23.789 1.00 33.47 94 LYS A CA 1
ATOM 776 C C . LYS A 1 94 ? 35.364 5.466 -22.292 1.00 33.47 94 LYS A C 1
ATOM 778 O O . LYS A 1 94 ? 36.357 6.089 -21.931 1.00 33.47 94 LYS A O 1
ATOM 783 N N . GLU A 1 95 ? 34.468 4.959 -21.452 1.00 29.42 95 GLU A N 1
ATOM 784 C CA . GLU A 1 95 ? 34.719 4.833 -20.015 1.00 29.42 95 GLU A CA 1
ATOM 785 C C . GLU A 1 95 ? 35.027 3.370 -19.704 1.00 29.42 95 GLU A C 1
ATOM 787 O O . GLU A 1 95 ? 34.207 2.469 -19.885 1.00 29.42 95 GLU A O 1
ATOM 792 N N . GLU A 1 96 ? 36.284 3.160 -19.328 1.00 26.59 96 GLU A N 1
ATOM 793 C CA . GLU A 1 96 ? 36.830 1.913 -18.825 1.00 26.59 96 GLU A CA 1
ATOM 794 C C . GLU A 1 96 ? 36.153 1.502 -17.514 1.00 26.59 96 GLU A C 1
ATOM 796 O O . GLU A 1 96 ? 35.795 2.315 -16.664 1.00 26.59 96 GLU A O 1
ATOM 801 N N . ILE A 1 97 ? 36.028 0.188 -17.368 1.00 31.67 97 ILE A N 1
ATOM 802 C CA . ILE A 1 97 ? 35.554 -0.540 -16.198 1.00 31.67 97 ILE A CA 1
ATOM 803 C C . ILE A 1 97 ? 36.416 -0.151 -14.983 1.00 31.67 97 ILE A C 1
ATOM 805 O O . ILE A 1 97 ? 37.547 -0.614 -14.856 1.00 31.67 97 ILE A O 1
ATOM 809 N N . PHE A 1 98 ? 35.887 0.677 -14.075 1.00 26.61 98 PHE A N 1
ATOM 810 C CA . PHE A 1 98 ? 36.556 1.044 -12.820 1.00 26.61 98 PHE A CA 1
ATOM 811 C C . PHE A 1 98 ? 35.723 0.665 -11.579 1.00 26.61 98 PHE A C 1
ATOM 813 O O . PHE A 1 98 ? 34.793 1.353 -11.172 1.00 26.61 98 PHE A O 1
ATOM 820 N N . GLN A 1 99 ? 36.127 -0.473 -11.002 1.00 28.56 99 GLN A N 1
ATOM 821 C CA . GLN A 1 99 ? 36.199 -0.841 -9.578 1.00 28.56 99 GLN A CA 1
ATOM 822 C C . GLN A 1 99 ? 34.975 -0.611 -8.666 1.00 28.56 99 GLN A C 1
ATOM 824 O O . GLN A 1 99 ? 34.757 0.444 -8.070 1.00 28.56 99 GLN A O 1
ATOM 829 N N . GLY A 1 100 ? 34.264 -1.716 -8.428 1.00 30.36 100 GLY A N 1
ATOM 830 C CA . GLY A 1 100 ? 33.116 -1.862 -7.537 1.00 30.36 100 GLY A CA 1
ATOM 831 C C . GLY A 1 100 ? 33.398 -1.854 -6.029 1.00 30.36 100 GLY A C 1
ATOM 832 O O . GLY A 1 100 ? 32.740 -2.603 -5.328 1.00 30.36 100 GLY A O 1
ATOM 833 N N . SER A 1 101 ? 34.304 -1.021 -5.499 1.00 29.77 101 SER A N 1
ATOM 834 C CA . SER A 1 101 ? 34.380 -0.783 -4.035 1.00 29.77 101 SER A CA 1
ATOM 835 C C . SER A 1 101 ? 33.961 0.636 -3.623 1.00 29.77 101 SER A C 1
ATOM 837 O O . SER A 1 101 ? 33.392 0.827 -2.551 1.00 29.77 101 SER A O 1
ATOM 839 N N . TYR A 1 102 ? 34.118 1.630 -4.506 1.00 31.86 102 TYR A N 1
ATOM 840 C CA . TYR A 1 102 ? 33.718 3.020 -4.235 1.00 31.86 102 TYR A CA 1
ATOM 841 C C . TYR A 1 102 ? 32.204 3.277 -4.363 1.00 31.86 102 TYR A C 1
ATOM 843 O O . TYR A 1 102 ? 31.700 4.262 -3.822 1.00 31.86 102 TYR A O 1
ATOM 851 N N . PHE A 1 103 ? 31.462 2.398 -5.047 1.00 34.59 103 PHE A N 1
ATOM 852 C CA . PHE A 1 103 ? 30.002 2.497 -5.176 1.00 34.59 103 PHE A CA 1
ATOM 853 C C . PHE A 1 103 ? 29.258 2.033 -3.914 1.00 34.59 103 PHE A C 1
ATOM 855 O O . PHE A 1 103 ? 28.258 2.649 -3.544 1.00 34.59 103 PHE A O 1
ATOM 862 N N . PHE A 1 104 ? 29.768 1.018 -3.208 1.00 32.75 104 PHE A N 1
ATOM 863 C CA . PHE A 1 104 ? 29.108 0.447 -2.025 1.00 32.75 104 PHE A CA 1
ATOM 864 C C . PHE A 1 104 ? 29.008 1.447 -0.865 1.00 32.75 104 PHE A C 1
ATOM 866 O O . PHE A 1 104 ? 27.930 1.632 -0.305 1.00 32.75 104 PHE A O 1
ATOM 873 N N . ASN A 1 105 ? 30.073 2.208 -0.590 1.00 29.14 105 ASN A N 1
ATOM 874 C CA . ASN A 1 105 ? 30.051 3.240 0.457 1.00 29.14 105 ASN A CA 1
ATOM 875 C C . ASN A 1 105 ? 29.123 4.428 0.135 1.00 29.14 105 ASN A C 1
ATOM 877 O O . ASN A 1 105 ? 28.744 5.179 1.031 1.00 29.14 105 ASN A O 1
ATOM 881 N N . LYS A 1 106 ? 28.736 4.615 -1.135 1.00 36.34 106 LYS A N 1
ATOM 882 C CA . LYS A 1 106 ? 27.877 5.725 -1.577 1.00 36.34 106 LYS A CA 1
ATOM 883 C C . LYS A 1 106 ? 26.383 5.393 -1.462 1.00 36.34 106 LYS A C 1
ATOM 885 O O . LYS A 1 106 ? 25.586 6.300 -1.234 1.00 36.34 106 LYS A O 1
ATOM 890 N N . ILE A 1 107 ? 26.010 4.112 -1.555 1.00 43.22 107 ILE A N 1
ATOM 891 C CA . ILE A 1 107 ? 24.631 3.634 -1.337 1.00 43.22 107 ILE A CA 1
ATOM 892 C C . ILE A 1 107 ? 24.225 3.841 0.132 1.00 43.22 107 ILE A C 1
ATOM 894 O O . ILE A 1 107 ? 23.137 4.349 0.397 1.00 43.22 107 ILE A O 1
ATOM 898 N N . ASN A 1 108 ? 25.154 3.630 1.071 1.00 38.62 108 ASN A N 1
ATOM 899 C CA . ASN A 1 108 ? 24.964 3.950 2.492 1.00 38.62 108 ASN A CA 1
ATOM 900 C C . ASN A 1 108 ? 24.895 5.457 2.800 1.00 38.62 108 ASN A C 1
ATOM 902 O O . ASN A 1 108 ? 24.630 5.825 3.931 1.00 38.62 108 ASN A O 1
ATOM 906 N N . ALA A 1 109 ? 25.110 6.353 1.832 1.00 43.88 109 ALA A N 1
ATOM 907 C CA . ALA A 1 109 ? 24.816 7.785 1.976 1.00 43.88 109 ALA A CA 1
ATOM 908 C C . ALA A 1 109 ? 23.526 8.192 1.235 1.00 43.88 109 ALA A C 1
ATOM 910 O O . ALA A 1 109 ? 23.106 9.347 1.301 1.00 43.88 109 ALA A O 1
ATOM 911 N N . SER A 1 110 ? 22.909 7.260 0.502 1.00 49.91 110 SER A N 1
ATOM 912 C CA . SER A 1 110 ? 21.729 7.504 -0.328 1.00 49.91 110 SER A CA 1
ATOM 913 C C . SER A 1 110 ? 20.440 7.566 0.486 1.00 49.91 110 SER A C 1
ATOM 915 O O . SER A 1 110 ? 19.537 8.315 0.121 1.00 49.91 110 SER A O 1
ATOM 917 N N . TRP A 1 111 ? 20.349 6.819 1.592 1.00 55.25 111 TRP A N 1
ATOM 918 C CA .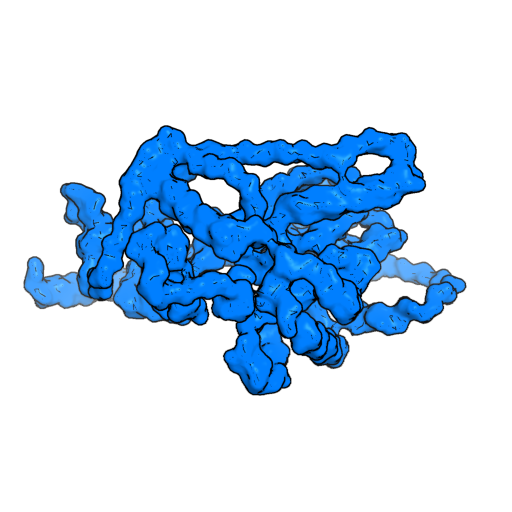 TRP A 1 111 ? 19.176 6.850 2.473 1.00 55.25 111 TRP A CA 1
ATOM 919 C C . TRP A 1 111 ? 18.996 8.207 3.164 1.00 55.25 111 TRP A C 1
ATOM 921 O O . TRP A 1 111 ? 17.873 8.575 3.488 1.00 55.25 111 TRP A O 1
ATOM 931 N N . ALA A 1 112 ? 20.068 8.993 3.319 1.00 57.97 112 ALA A N 1
ATOM 932 C CA . ALA A 1 112 ? 20.022 10.299 3.979 1.00 57.97 112 ALA A CA 1
ATOM 933 C C . ALA A 1 112 ? 19.129 11.329 3.256 1.00 57.97 112 ALA A C 1
ATOM 935 O O . ALA A 1 112 ? 18.668 12.284 3.878 1.00 57.97 112 ALA A O 1
ATOM 936 N N . TYR A 1 113 ? 18.882 11.133 1.956 1.00 72.50 113 TYR A N 1
ATOM 937 C CA . TYR A 1 113 ? 18.064 12.017 1.116 1.00 72.50 113 TYR A CA 1
ATOM 938 C C . TYR A 1 113 ? 16.695 11.414 0.764 1.00 72.50 113 TYR A C 1
ATOM 940 O O . TYR A 1 113 ? 15.900 12.057 0.076 1.00 72.50 113 TYR A O 1
ATOM 948 N N . PHE A 1 114 ? 16.415 10.184 1.207 1.00 81.12 114 PHE A N 1
ATOM 949 C CA . PHE A 1 114 ? 15.148 9.512 0.944 1.00 81.12 114 PHE A CA 1
ATOM 950 C C . PHE A 1 114 ? 14.066 10.003 1.909 1.00 81.12 114 PHE A C 1
ATOM 952 O O . PHE A 1 114 ? 14.241 9.962 3.126 1.00 81.12 114 PHE A O 1
ATOM 959 N N . VAL A 1 115 ? 12.933 10.453 1.373 1.00 81.81 115 VAL A N 1
ATOM 960 C CA . VAL A 1 115 ? 11.814 10.971 2.168 1.00 81.81 115 VAL A CA 1
ATOM 961 C C . VAL A 1 115 ? 10.734 9.904 2.301 1.00 81.81 115 VAL A C 1
ATOM 963 O O . VAL A 1 115 ? 9.929 9.703 1.394 1.00 81.81 115 VAL A O 1
ATOM 966 N N . ASN A 1 116 ? 10.692 9.253 3.462 1.00 83.88 116 ASN A N 1
ATOM 967 C CA . ASN A 1 116 ? 9.536 8.467 3.894 1.00 83.88 116 ASN A CA 1
ATOM 968 C C . ASN A 1 116 ? 8.494 9.363 4.595 1.00 83.88 116 ASN A C 1
ATOM 970 O O . ASN A 1 116 ? 8.742 10.547 4.849 1.00 83.88 116 ASN A O 1
ATOM 974 N N . TYR A 1 117 ? 7.334 8.800 4.944 1.00 81.38 117 TYR A N 1
ATOM 975 C CA . TYR A 1 117 ? 6.269 9.539 5.630 1.00 81.38 117 TYR A CA 1
ATOM 976 C C . TYR A 1 117 ? 6.738 10.203 6.936 1.00 81.38 117 TYR A C 1
ATOM 978 O O . TYR A 1 117 ? 6.425 11.366 7.189 1.00 81.38 117 TYR A O 1
ATOM 986 N N . LYS A 1 118 ? 7.548 9.512 7.747 1.00 81.69 118 LYS A N 1
ATOM 987 C CA . LYS A 1 118 ? 8.068 10.051 9.013 1.00 81.69 118 LYS A CA 1
ATOM 988 C C . LYS A 1 118 ? 8.934 11.295 8.787 1.00 81.69 118 LYS A C 1
ATOM 990 O O . LYS A 1 118 ? 8.728 12.324 9.428 1.00 81.69 118 LYS A O 1
ATOM 995 N N . ILE A 1 119 ? 9.849 11.242 7.819 1.00 83.88 119 ILE A N 1
ATOM 996 C CA . ILE A 1 119 ? 10.695 12.379 7.429 1.00 83.88 119 ILE A CA 1
ATOM 997 C C . ILE A 1 119 ? 9.841 13.498 6.824 1.00 83.88 119 ILE A C 1
ATOM 999 O O . ILE A 1 119 ? 10.070 14.673 7.121 1.00 83.88 119 ILE A O 1
ATOM 1003 N N . PHE A 1 120 ? 8.831 13.164 6.017 1.00 85.25 120 PHE A N 1
ATOM 1004 C CA . PHE A 1 120 ? 7.872 14.139 5.502 1.00 85.25 120 PHE A CA 1
ATOM 1005 C C . PHE A 1 120 ? 7.169 14.884 6.645 1.00 85.25 120 PHE A C 1
ATOM 1007 O O . PHE A 1 120 ? 7.179 16.118 6.679 1.00 85.25 120 PHE A O 1
ATOM 1014 N N . GLN A 1 121 ? 6.634 14.158 7.624 1.00 84.62 121 GLN A N 1
ATOM 1015 C CA . GLN A 1 121 ? 5.944 14.728 8.778 1.00 84.62 121 GLN A CA 1
ATOM 1016 C C . GLN A 1 121 ? 6.877 15.593 9.643 1.00 84.62 121 GLN A C 1
ATOM 1018 O O . GLN A 1 121 ? 6.497 16.668 10.116 1.00 84.62 121 GLN A O 1
ATOM 1023 N N . GLU A 1 122 ? 8.112 15.154 9.862 1.00 84.69 122 GLU A N 1
ATOM 1024 C CA . GLU A 1 122 ? 9.042 15.856 10.743 1.00 84.69 122 GLU A CA 1
ATOM 1025 C C . GLU A 1 122 ? 9.697 17.074 10.090 1.00 84.69 122 GLU A C 1
ATOM 1027 O O . GLU A 1 122 ? 9.833 18.106 10.755 1.00 84.69 122 GLU A O 1
ATOM 1032 N N . ARG A 1 123 ? 10.095 16.963 8.817 1.00 83.81 123 ARG A N 1
ATOM 1033 C CA . ARG A 1 123 ? 10.926 17.952 8.114 1.00 83.81 123 ARG A CA 1
ATOM 1034 C C . ARG A 1 123 ? 10.139 18.844 7.167 1.00 83.81 123 ARG A C 1
ATOM 1036 O O . ARG A 1 123 ? 10.523 19.990 6.995 1.00 83.81 123 ARG A O 1
ATOM 1043 N N . TYR A 1 124 ? 9.063 18.362 6.552 1.00 84.75 124 TYR A N 1
ATOM 1044 C CA . TYR A 1 124 ? 8.313 19.128 5.550 1.00 84.75 124 TYR A CA 1
ATOM 1045 C C . TYR A 1 124 ? 7.007 19.669 6.120 1.00 84.75 124 TYR A C 1
ATOM 1047 O O . TYR A 1 124 ? 6.766 20.876 6.074 1.00 84.75 124 TYR A O 1
ATOM 1055 N N . TRP A 1 125 ? 6.207 18.803 6.741 1.00 84.25 125 TRP A N 1
ATOM 1056 C CA . TRP A 1 125 ? 4.882 19.155 7.243 1.00 84.25 125 TRP A CA 1
ATOM 1057 C C . TRP A 1 125 ? 4.904 20.312 8.247 1.00 84.25 125 TRP A C 1
ATOM 1059 O O . TRP A 1 125 ? 4.052 21.199 8.195 1.00 84.25 125 TRP A O 1
ATOM 1069 N N . LYS A 1 126 ? 5.917 20.367 9.122 1.00 84.19 126 LYS A N 1
ATOM 1070 C CA . LYS A 1 126 ? 6.073 21.445 10.116 1.00 84.19 126 LYS A CA 1
ATOM 1071 C C . LYS A 1 126 ? 6.292 22.827 9.492 1.00 84.19 126 LYS A C 1
ATOM 1073 O O . LYS A 1 126 ? 5.924 23.819 10.116 1.00 84.19 126 LYS A O 1
ATOM 1078 N N . HIS A 1 127 ? 6.851 22.903 8.284 1.00 82.44 127 HIS A N 1
ATOM 1079 C CA . HIS A 1 127 ? 7.095 24.169 7.586 1.00 82.44 127 HIS A CA 1
ATOM 1080 C C . HIS A 1 127 ? 5.886 24.679 6.798 1.00 82.44 127 HIS A C 1
ATOM 1082 O O . HIS A 1 127 ? 5.879 25.847 6.405 1.00 82.44 127 HIS A O 1
ATOM 1088 N N . PHE A 1 128 ? 4.856 23.856 6.585 1.00 82.62 128 PHE A N 1
ATOM 1089 C CA . PHE A 1 128 ? 3.597 24.352 6.039 1.00 82.62 128 PHE A CA 1
ATOM 1090 C C . PHE A 1 128 ? 2.871 25.239 7.052 1.00 82.62 128 PHE A C 1
ATOM 1092 O O . PHE A 1 128 ? 3.021 25.087 8.267 1.00 82.62 128 PHE A O 1
ATOM 1099 N N . SER A 1 129 ? 2.067 26.178 6.538 1.00 77.19 129 SER A N 1
ATOM 1100 C CA . SER A 1 129 ? 1.366 27.154 7.376 1.00 77.19 129 SER A CA 1
ATOM 1101 C C . SER A 1 129 ? 0.476 26.472 8.418 1.00 77.19 129 SER A C 1
ATOM 1103 O O . SER A 1 129 ? -0.182 25.470 8.118 1.00 77.19 129 SER A O 1
ATOM 1105 N N . ASP A 1 130 ? 0.378 27.077 9.601 1.00 71.06 130 ASP A N 1
ATOM 1106 C CA . ASP A 1 130 ? -0.419 26.562 10.718 1.00 71.06 130 ASP A CA 1
ATOM 1107 C C . ASP A 1 130 ? -1.890 26.310 10.336 1.00 71.06 130 ASP A C 1
ATOM 1109 O O . ASP A 1 130 ? -2.489 25.344 10.805 1.00 71.06 130 ASP A O 1
ATOM 1113 N N . TYR A 1 131 ? -2.449 27.119 9.424 1.00 68.81 131 TYR A N 1
ATOM 1114 C CA . TYR A 1 131 ? -3.812 26.955 8.904 1.00 68.81 131 TYR A CA 1
ATOM 1115 C C . TYR A 1 131 ? -4.022 25.602 8.208 1.00 68.81 131 TYR A C 1
ATOM 1117 O O . TYR A 1 131 ? -5.032 24.932 8.425 1.00 68.81 131 TYR A O 1
ATOM 1125 N N . HIS A 1 132 ? -3.057 25.173 7.392 1.00 69.62 132 HIS A N 1
ATOM 1126 C CA . HIS A 1 132 ? -3.135 23.899 6.678 1.00 69.62 132 HIS A CA 1
ATOM 1127 C C . HIS A 1 132 ? -2.954 22.713 7.627 1.00 69.62 132 HIS A C 1
ATOM 1129 O O . HIS A 1 132 ? -3.715 21.753 7.536 1.00 69.62 132 HIS A O 1
ATOM 1135 N N . ARG A 1 133 ? -2.035 22.812 8.598 1.00 67.88 133 ARG A N 1
ATOM 1136 C CA . ARG A 1 133 ? -1.777 21.731 9.565 1.00 67.88 133 ARG A CA 1
ATOM 1137 C C . ARG A 1 133 ? -2.941 21.465 10.523 1.00 67.88 133 ARG A C 1
ATOM 1139 O O . ARG A 1 133 ? -3.047 20.366 11.047 1.00 67.88 133 ARG A O 1
ATOM 1146 N N . GLN A 1 134 ? -3.784 22.465 10.789 1.00 65.38 134 GLN A N 1
ATOM 1147 C CA . GLN A 1 134 ? -4.956 22.308 11.661 1.00 65.38 134 GLN A CA 1
ATOM 1148 C C . GLN A 1 134 ? -6.183 21.751 10.930 1.00 65.38 134 GLN A C 1
ATOM 1150 O O . GLN A 1 134 ? -7.065 21.182 11.569 1.00 65.38 134 GLN A O 1
ATOM 1155 N N . LYS A 1 135 ? -6.267 21.943 9.608 1.00 73.06 135 LYS A N 1
ATOM 1156 C CA . LYS A 1 135 ? -7.454 21.599 8.813 1.00 73.06 135 LYS A CA 1
ATOM 1157 C C . LYS A 1 135 ? -7.299 20.307 8.009 1.00 73.06 135 LYS A C 1
ATOM 1159 O O . LYS A 1 135 ? -8.305 19.668 7.716 1.00 73.06 135 LYS A O 1
ATOM 1164 N N . LEU A 1 136 ? -6.074 19.957 7.624 1.00 76.75 136 LEU A N 1
ATOM 1165 C CA . LEU A 1 136 ? -5.770 18.813 6.768 1.00 76.75 136 LEU A CA 1
ATOM 1166 C C . LEU A 1 136 ? -5.029 17.738 7.564 1.00 76.75 136 LEU A C 1
ATOM 1168 O O . LEU A 1 136 ? -4.205 18.052 8.422 1.00 76.75 136 LEU A O 1
ATOM 1172 N N . ASP A 1 137 ? -5.310 16.479 7.245 1.00 77.00 137 ASP A N 1
ATOM 1173 C CA . ASP A 1 137 ? -4.580 15.341 7.795 1.00 77.00 137 ASP A CA 1
ATOM 1174 C C . ASP A 1 137 ? -3.266 15.132 7.023 1.00 77.00 137 ASP A C 1
ATOM 1176 O O . ASP A 1 137 ? -3.265 15.107 5.792 1.00 77.00 137 ASP A O 1
ATOM 1180 N N . CYS A 1 138 ? -2.148 15.001 7.740 1.00 80.81 138 CYS A N 1
ATOM 1181 C CA . CYS A 1 138 ? -0.818 14.845 7.147 1.00 80.81 138 CYS A CA 1
ATOM 1182 C C . CYS A 1 138 ? -0.702 13.572 6.297 1.00 80.81 138 CYS A C 1
ATOM 1184 O O . CYS A 1 138 ? -0.070 13.600 5.240 1.00 80.81 138 CYS A O 1
ATOM 1186 N N . GLU A 1 139 ? -1.299 12.469 6.748 1.00 78.75 139 GLU A N 1
ATOM 1187 C CA . GLU A 1 139 ? -1.220 11.161 6.091 1.00 78.75 139 GLU A CA 1
ATOM 1188 C C . GLU A 1 139 ? -2.013 11.158 4.785 1.00 78.75 139 GLU A C 1
ATOM 1190 O O . GLU A 1 139 ? -1.511 10.732 3.742 1.00 78.75 139 GLU A O 1
ATOM 1195 N N . LEU A 1 140 ? -3.209 11.751 4.809 1.00 78.62 140 LEU A N 1
ATOM 1196 C CA . LEU A 1 140 ? -4.033 11.916 3.612 1.00 78.62 140 LEU A CA 1
ATOM 1197 C C . LEU A 1 140 ? -3.370 12.851 2.592 1.00 78.62 140 LEU A C 1
ATOM 1199 O O . LEU A 1 140 ? -3.408 12.577 1.395 1.00 78.62 140 LEU A O 1
ATOM 1203 N N . VAL A 1 141 ? -2.729 13.939 3.038 1.00 83.88 141 VAL A N 1
ATOM 1204 C CA . VAL A 1 141 ? -2.010 14.847 2.124 1.00 83.88 141 VAL A CA 1
ATOM 1205 C C . VAL A 1 141 ? -0.808 14.153 1.485 1.00 83.88 141 VAL A C 1
ATOM 1207 O O . VAL A 1 141 ? -0.615 14.275 0.276 1.00 83.88 141 VAL A O 1
ATOM 1210 N N . TYR A 1 142 ? -0.020 13.411 2.266 1.00 83.88 142 TYR A N 1
ATOM 1211 C CA . TYR A 1 142 ? 1.105 12.640 1.732 1.00 83.88 142 TYR A CA 1
ATOM 1212 C C . TYR A 1 142 ? 0.630 11.601 0.707 1.00 83.88 142 TYR A C 1
ATOM 1214 O O . TYR A 1 142 ? 1.193 11.497 -0.381 1.00 83.88 142 TYR A O 1
ATOM 1222 N N . SER A 1 143 ? -0.473 10.915 1.006 1.00 81.19 143 SER A N 1
ATOM 1223 C CA . SER A 1 143 ? -1.090 9.944 0.101 1.00 81.19 143 SER A CA 1
ATOM 1224 C C . SER A 1 143 ? -1.536 10.566 -1.223 1.00 81.19 143 SER A C 1
ATOM 1226 O O . SER A 1 143 ? -1.330 9.999 -2.293 1.00 81.19 143 SER A O 1
ATOM 1228 N N . GLU A 1 144 ? -2.086 11.774 -1.187 1.00 83.38 144 GLU A N 1
ATOM 1229 C CA . GLU A 1 144 ? -2.493 12.488 -2.399 1.00 83.38 144 GLU A CA 1
ATOM 1230 C C . GLU A 1 144 ? -1.314 12.989 -3.225 1.00 83.38 144 GLU A C 1
ATOM 1232 O O . GLU A 1 144 ? -1.399 13.013 -4.453 1.00 83.38 144 GLU A O 1
ATOM 1237 N N . PHE A 1 145 ? -0.192 13.342 -2.595 1.00 86.56 145 PHE A N 1
ATOM 1238 C CA . PHE A 1 145 ? 1.034 13.647 -3.336 1.00 86.56 145 PHE A CA 1
ATOM 1239 C C . PHE A 1 145 ? 1.498 12.427 -4.137 1.00 86.56 145 PHE A C 1
ATOM 1241 O O . PHE A 1 145 ? 1.894 12.576 -5.298 1.00 86.56 145 PHE A O 1
ATOM 1248 N N . SER A 1 146 ? 1.350 11.227 -3.569 1.00 82.25 146 SER A N 1
ATOM 1249 C CA . SER A 1 146 ? 1.607 9.976 -4.280 1.00 82.25 146 SER A CA 1
ATOM 1250 C C . SER A 1 146 ? 0.662 9.766 -5.462 1.00 82.25 146 SER A C 1
ATOM 1252 O O . SER A 1 146 ? 1.105 9.350 -6.531 1.00 82.25 146 SER A O 1
ATOM 1254 N N . VAL A 1 147 ? -0.618 10.131 -5.338 1.00 82.44 147 VAL A N 1
ATOM 1255 C CA . VAL A 1 147 ? -1.580 10.082 -6.456 1.00 82.44 147 VAL A CA 1
ATOM 1256 C C . VAL A 1 147 ? -1.209 11.076 -7.561 1.00 82.44 147 VAL A C 1
ATOM 1258 O O . VAL A 1 147 ? -1.210 10.709 -8.737 1.00 82.44 147 VAL A O 1
ATOM 1261 N N . ILE A 1 148 ? -0.853 12.317 -7.208 1.00 83.56 148 ILE A N 1
ATOM 1262 C CA . ILE A 1 148 ? -0.480 13.368 -8.172 1.00 83.56 148 ILE A CA 1
ATOM 1263 C C . ILE A 1 148 ? 0.720 12.941 -9.029 1.00 83.56 148 ILE A C 1
ATOM 1265 O O . ILE A 1 148 ? 0.748 13.234 -10.225 1.00 83.56 148 ILE A O 1
ATOM 1269 N N . LYS A 1 149 ? 1.693 12.239 -8.443 1.00 83.56 149 LYS A N 1
ATOM 1270 C CA . LYS A 1 149 ? 2.882 11.750 -9.156 1.00 83.56 149 LYS A CA 1
ATOM 1271 C C . LYS A 1 149 ? 2.676 10.410 -9.850 1.00 83.56 149 LYS A C 1
ATOM 1273 O O . LYS A 1 149 ? 3.117 10.218 -10.974 1.00 83.56 149 LYS A O 1
ATOM 1278 N N . GLY A 1 150 ? 2.042 9.468 -9.161 1.00 75.12 150 GLY A N 1
ATOM 1279 C CA . GLY A 1 150 ? 2.043 8.059 -9.537 1.00 75.12 150 GLY A CA 1
ATOM 1280 C C . GLY A 1 150 ? 0.917 7.643 -10.477 1.00 75.12 150 GLY A C 1
ATOM 1281 O O . GLY A 1 150 ? 1.012 6.573 -11.069 1.00 75.12 150 GLY A O 1
ATOM 1282 N N . LEU A 1 151 ? -0.147 8.443 -10.639 1.00 77.06 151 LEU A N 1
ATOM 1283 C CA . LEU A 1 151 ? -1.330 8.010 -11.397 1.00 77.06 15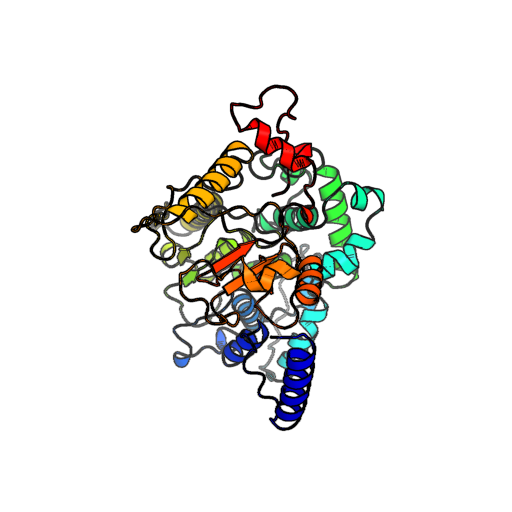1 LEU A CA 1
ATOM 1284 C C . LEU A 1 151 ? -1.048 7.788 -12.889 1.00 77.06 151 LEU A C 1
ATOM 1286 O O . LEU A 1 151 ? -1.663 6.913 -13.499 1.00 77.06 151 LEU A O 1
ATOM 1290 N N . ASN A 1 152 ? -0.159 8.587 -13.482 1.00 77.56 152 ASN A N 1
ATOM 1291 C CA . ASN A 1 152 ? 0.201 8.467 -14.888 1.00 77.56 152 ASN A CA 1
ATOM 1292 C C . ASN A 1 152 ? 1.721 8.277 -15.036 1.00 77.56 152 ASN A C 1
ATOM 1294 O O . ASN A 1 152 ? 2.456 9.252 -14.903 1.00 77.56 152 ASN A O 1
ATOM 1298 N N . PRO A 1 153 ? 2.194 7.064 -15.379 1.00 72.06 153 PRO A N 1
ATOM 1299 C CA . PRO A 1 153 ? 3.622 6.756 -15.493 1.00 72.06 153 PRO A CA 1
ATOM 1300 C C . PRO A 1 153 ? 4.310 7.409 -16.711 1.00 72.06 153 PRO A C 1
ATOM 1302 O O . PRO A 1 153 ? 5.522 7.268 -16.893 1.00 72.06 153 PRO A O 1
ATOM 1305 N N . GLU A 1 154 ? 3.561 8.096 -17.581 1.00 72.19 154 GLU A N 1
ATOM 1306 C CA . GLU A 1 154 ? 4.111 8.832 -18.727 1.00 72.19 154 GLU A CA 1
ATOM 1307 C C . GLU A 1 154 ? 4.553 10.259 -18.386 1.00 72.19 154 GLU A C 1
ATOM 1309 O O . GLU A 1 154 ? 5.303 10.860 -19.156 1.00 72.19 154 GLU A O 1
ATOM 1314 N N . VAL A 1 155 ? 4.115 10.801 -17.248 1.00 76.38 155 VAL A N 1
ATOM 1315 C CA . VAL A 1 155 ? 4.453 12.157 -16.797 1.00 76.38 155 VAL A CA 1
ATOM 1316 C C . VAL A 1 155 ? 5.082 12.121 -15.409 1.00 76.38 155 VAL A C 1
ATOM 1318 O O . VAL A 1 155 ? 4.910 11.172 -14.656 1.00 76.38 155 VAL A O 1
ATOM 1321 N N . ASP A 1 156 ? 5.817 13.175 -15.067 1.00 71.25 156 ASP A N 1
ATOM 1322 C CA . ASP A 1 156 ? 6.497 13.294 -13.770 1.00 71.25 156 ASP A CA 1
ATOM 1323 C C . ASP A 1 156 ? 5.503 13.497 -12.623 1.00 71.25 156 ASP A C 1
ATOM 1325 O O . ASP A 1 156 ? 5.684 13.005 -11.512 1.00 71.25 156 ASP A O 1
ATOM 1329 N N . TYR A 1 157 ? 4.467 14.276 -12.910 1.00 83.25 157 TYR A N 1
ATOM 1330 C CA . TYR A 1 157 ? 3.296 14.494 -12.084 1.00 83.25 157 TYR A CA 1
ATOM 1331 C C . TYR A 1 157 ? 2.208 15.135 -12.943 1.00 83.25 157 TYR A C 1
ATOM 1333 O O . TYR A 1 157 ? 2.483 15.750 -13.978 1.00 83.25 157 TYR A O 1
ATOM 1341 N N . LEU A 1 158 ? 0.958 14.974 -12.524 1.00 83.69 158 LEU A N 1
ATOM 1342 C CA . LEU A 1 158 ? -0.199 15.537 -13.210 1.00 83.69 158 LEU A CA 1
ATOM 1343 C C . LEU A 1 158 ? -0.188 17.066 -13.174 1.00 83.69 158 LEU A C 1
ATOM 1345 O O . LEU A 1 158 ? 0.242 17.665 -12.189 1.00 83.69 158 LEU A O 1
ATOM 1349 N N . SER A 1 159 ? -0.721 17.697 -14.224 1.00 85.56 159 SER A N 1
ATOM 1350 C CA . SER A 1 159 ? -1.002 19.134 -14.205 1.00 85.56 159 SER A CA 1
ATOM 1351 C C . SER A 1 159 ? -2.114 19.465 -13.198 1.00 85.56 159 SER A C 1
ATOM 1353 O O . SER A 1 159 ? -2.865 18.587 -12.758 1.00 85.56 159 SER A O 1
ATOM 1355 N N . LYS A 1 160 ? -2.260 20.747 -12.838 1.00 85.00 160 LYS A N 1
ATOM 1356 C CA . LYS A 1 160 ? -3.328 21.185 -11.921 1.00 85.00 160 LYS A CA 1
ATOM 1357 C C . LYS A 1 160 ? -4.706 20.904 -12.523 1.00 85.00 160 LYS A C 1
ATOM 1359 O O . LYS A 1 160 ? -5.635 20.521 -11.812 1.00 85.00 160 LYS A O 1
ATOM 1364 N N . GLU A 1 161 ? -4.830 21.075 -13.833 1.00 85.06 161 GLU A N 1
ATOM 1365 C CA . GLU A 1 161 ? -6.033 20.816 -14.615 1.00 85.06 161 GLU A CA 1
ATOM 1366 C C . GLU A 1 161 ? -6.366 19.322 -14.638 1.00 85.06 161 GLU A C 1
ATOM 1368 O O . GLU A 1 161 ? -7.503 18.949 -14.338 1.00 85.06 161 GLU A O 1
ATOM 1373 N N . ASP A 1 162 ? -5.376 18.467 -14.899 1.00 84.06 162 ASP A N 1
ATOM 1374 C CA . ASP A 1 162 ? -5.569 17.015 -14.919 1.00 84.06 162 ASP A CA 1
ATOM 1375 C C . ASP A 1 162 ? -5.917 16.482 -13.528 1.00 84.06 162 ASP A C 1
ATOM 1377 O O . ASP A 1 162 ? -6.838 15.678 -13.390 1.00 84.06 162 ASP A O 1
ATOM 1381 N N . TYR A 1 163 ? -5.258 16.987 -12.477 1.00 83.25 163 TYR A N 1
ATOM 1382 C CA . TYR A 1 163 ? -5.570 16.639 -11.089 1.00 83.25 163 TYR A CA 1
ATOM 1383 C C . TYR A 1 163 ? -7.004 17.040 -10.712 1.00 83.25 163 TYR A C 1
ATOM 1385 O O . TYR A 1 163 ? -7.742 16.264 -10.099 1.00 83.25 163 TYR A O 1
ATOM 1393 N N . ARG A 1 164 ? -7.464 18.222 -11.140 1.00 81.62 164 ARG A N 1
ATOM 1394 C CA . ARG A 1 164 ? -8.869 18.633 -10.985 1.00 81.62 164 ARG A CA 1
ATOM 1395 C C . ARG A 1 164 ? -9.828 17.732 -11.760 1.00 81.62 164 ARG A C 1
ATOM 1397 O O . ARG A 1 164 ? -10.921 17.481 -11.259 1.00 81.62 164 ARG A O 1
ATOM 1404 N N . ALA A 1 165 ? -9.432 17.238 -12.929 1.00 81.56 165 ALA A N 1
ATOM 1405 C CA . ALA A 1 165 ? -10.253 16.370 -13.768 1.00 81.56 165 ALA A CA 1
ATOM 1406 C C . ALA A 1 165 ? -10.352 14.920 -13.259 1.00 81.56 165 ALA A C 1
ATOM 1408 O O . ALA A 1 165 ? -11.230 14.178 -13.706 1.00 81.56 165 ALA A O 1
ATOM 1409 N N . ILE A 1 166 ? -9.505 14.507 -12.305 1.00 79.94 166 ILE A N 1
ATOM 1410 C CA . ILE A 1 166 ? -9.564 13.168 -11.707 1.00 79.94 166 ILE A CA 1
ATOM 1411 C C . ILE A 1 166 ? -10.968 12.882 -11.168 1.00 79.94 166 ILE A C 1
ATOM 1413 O O . ILE A 1 166 ? -11.589 13.705 -10.492 1.00 79.94 166 ILE A O 1
ATOM 1417 N N . SER A 1 167 ? -11.456 11.664 -11.394 1.00 69.56 167 SER A N 1
ATOM 1418 C CA . SER A 1 167 ? -12.745 11.223 -10.866 1.00 69.56 167 SER A CA 1
ATOM 1419 C C . SER A 1 167 ? -12.831 11.420 -9.350 1.00 69.56 167 SER A C 1
ATOM 1421 O O . SER A 1 167 ? -12.094 10.798 -8.583 1.00 69.56 167 SER A O 1
ATOM 1423 N N . THR A 1 168 ? -13.777 12.249 -8.909 1.00 68.44 168 THR A N 1
ATOM 1424 C CA . THR A 1 168 ? -14.111 12.433 -7.487 1.00 68.44 168 THR A CA 1
ATOM 1425 C C . THR A 1 168 ? -14.631 11.150 -6.846 1.00 68.44 168 THR A C 1
ATOM 1427 O O . THR A 1 168 ? -14.596 11.023 -5.632 1.00 68.44 168 THR A O 1
ATOM 1430 N N . LYS A 1 169 ? -15.068 10.173 -7.655 1.00 63.31 169 LYS A N 1
ATOM 1431 C CA . LYS A 1 169 ? -15.424 8.833 -7.180 1.00 63.31 169 LYS A CA 1
ATOM 1432 C C . LYS A 1 169 ? -14.195 8.002 -6.828 1.00 63.31 169 LYS A C 1
ATOM 1434 O O . LYS A 1 169 ? -14.267 7.224 -5.893 1.00 63.31 169 LYS A O 1
ATOM 1439 N N . LYS A 1 170 ? -13.100 8.140 -7.585 1.00 63.62 170 LYS A N 1
ATOM 1440 C CA . LYS A 1 170 ? -11.872 7.356 -7.385 1.00 63.62 170 LYS A CA 1
ATOM 1441 C C . LYS A 1 170 ? -11.017 7.921 -6.246 1.00 63.62 170 LYS A C 1
ATOM 1443 O O . LYS A 1 170 ? -10.507 7.151 -5.452 1.00 63.62 170 LYS A O 1
ATOM 1448 N N . TYR A 1 171 ? -10.927 9.249 -6.153 1.00 70.38 171 TYR A N 1
ATOM 1449 C CA . TYR A 1 171 ? -10.181 9.953 -5.103 1.00 70.38 171 TYR A CA 1
ATOM 1450 C C . TYR A 1 171 ? -11.045 11.079 -4.508 1.00 70.38 171 TYR A C 1
ATOM 1452 O O . TYR A 1 171 ? -11.034 12.210 -5.021 1.00 70.38 171 TYR A O 1
ATOM 1460 N N . PRO A 1 172 ? -11.866 10.768 -3.485 1.00 65.12 172 PRO A N 1
ATOM 1461 C CA . PRO A 1 172 ? -12.815 11.720 -2.905 1.00 65.12 172 PRO A CA 1
ATOM 1462 C C . PRO A 1 172 ? -12.219 12.618 -1.804 1.00 65.12 172 PRO A C 1
ATOM 1464 O O . PRO A 1 172 ? -12.820 13.655 -1.517 1.00 65.12 172 PRO A O 1
ATOM 1467 N N . ALA A 1 173 ? -11.059 12.270 -1.226 1.00 61.59 173 ALA A N 1
ATOM 1468 C CA . ALA A 1 173 ? -10.490 12.876 -0.012 1.00 61.59 173 ALA A CA 1
ATOM 1469 C C . ALA A 1 173 ? -10.472 14.411 -0.009 1.00 61.59 173 ALA A C 1
ATOM 1471 O O . ALA A 1 173 ? -10.925 15.048 0.941 1.00 61.59 173 ALA A O 1
ATOM 1472 N N . PHE A 1 174 ? -10.004 15.013 -1.106 1.00 67.88 174 PHE A N 1
ATOM 1473 C CA . PHE A 1 174 ? -9.885 16.467 -1.241 1.00 67.88 174 PHE A CA 1
ATOM 1474 C C . PHE A 1 174 ? -10.569 17.004 -2.491 1.00 67.88 174 PHE A C 1
ATOM 1476 O O . PHE A 1 174 ? -10.129 18.008 -3.047 1.00 67.88 174 PHE A O 1
ATOM 1483 N N . CYS A 1 175 ? -11.663 16.381 -2.937 1.00 64.88 175 CYS A N 1
ATOM 1484 C CA . CYS A 1 175 ? -12.376 16.778 -4.158 1.00 64.88 175 CYS A CA 1
ATOM 1485 C C . CYS A 1 175 ? -12.701 18.288 -4.246 1.00 64.88 175 CYS A C 1
ATOM 1487 O O . CYS A 1 175 ? -12.637 18.853 -5.336 1.00 64.88 175 CYS A O 1
ATOM 1489 N N . HIS A 1 176 ? -12.950 18.958 -3.116 1.00 68.31 176 HIS A N 1
ATOM 1490 C CA . HIS A 1 176 ? -13.214 20.404 -3.042 1.00 68.31 176 HIS A CA 1
ATOM 1491 C C . HIS A 1 176 ? -11.994 21.262 -2.654 1.00 68.31 176 HIS A C 1
ATOM 1493 O O . HIS A 1 176 ? -12.037 22.486 -2.762 1.00 68.31 176 HIS A O 1
ATOM 1499 N N . ASN A 1 177 ? -10.889 20.640 -2.234 1.00 77.31 177 ASN A N 1
ATOM 1500 C CA . ASN A 1 177 ? -9.658 21.308 -1.798 1.00 77.31 177 ASN A CA 1
ATOM 1501 C C . ASN A 1 177 ? -8.460 21.009 -2.712 1.00 77.31 177 ASN A C 1
ATOM 1503 O O . ASN A 1 177 ? -7.338 21.375 -2.365 1.00 77.31 177 ASN A O 1
ATOM 1507 N N . ARG A 1 178 ? -8.685 20.402 -3.887 1.00 82.06 178 ARG A N 1
ATOM 1508 C CA . ARG A 1 178 ? -7.627 19.996 -4.829 1.00 82.06 178 ARG A CA 1
ATOM 1509 C C . ARG A 1 178 ? -6.644 21.111 -5.156 1.00 82.06 178 ARG A C 1
ATOM 1511 O O . ARG A 1 178 ? -5.453 20.861 -5.257 1.00 82.06 178 ARG A O 1
ATOM 1518 N N . ASP A 1 179 ? -7.120 22.346 -5.251 1.00 84.38 179 ASP A N 1
ATOM 1519 C CA . ASP A 1 179 ? -6.248 23.493 -5.503 1.00 84.38 179 ASP A CA 1
ATOM 1520 C C . ASP A 1 179 ? -5.245 23.737 -4.394 1.00 84.38 179 ASP A C 1
ATOM 1522 O O . ASP A 1 179 ? -4.066 23.930 -4.666 1.00 84.38 179 ASP A O 1
ATOM 1526 N N . GLN A 1 180 ? -5.716 23.686 -3.151 1.00 84.81 180 GLN A N 1
ATOM 1527 C CA . GLN A 1 180 ? -4.877 23.883 -1.979 1.00 84.81 180 GLN A CA 1
ATOM 1528 C C . GLN A 1 180 ? -3.878 22.734 -1.843 1.00 84.81 180 GLN A C 1
ATOM 1530 O O . GLN A 1 180 ? -2.711 22.977 -1.555 1.00 84.81 180 GLN A O 1
ATOM 1535 N N . ILE A 1 181 ? -4.315 21.497 -2.101 1.00 86.12 181 ILE A N 1
ATOM 1536 C CA . ILE A 1 181 ? -3.437 20.320 -2.100 1.00 86.12 181 ILE A CA 1
ATOM 1537 C C . ILE A 1 181 ? -2.367 20.439 -3.182 1.00 86.12 181 ILE A C 1
ATOM 1539 O O . ILE A 1 181 ? -1.194 20.220 -2.900 1.00 86.12 181 ILE A O 1
ATOM 1543 N N . TYR A 1 182 ? -2.738 20.852 -4.391 1.00 87.38 182 TYR A N 1
ATOM 1544 C CA . TYR A 1 182 ? -1.785 21.024 -5.480 1.00 87.38 182 TYR A CA 1
ATOM 1545 C C . TYR A 1 182 ? -0.780 22.151 -5.194 1.00 87.38 182 TYR A C 1
ATOM 1547 O O . TYR A 1 182 ? 0.411 22.016 -5.468 1.00 87.38 182 TYR A O 1
ATOM 1555 N N . ASP A 1 183 ? -1.222 23.250 -4.583 1.00 87.88 183 ASP A N 1
ATOM 1556 C CA . ASP A 1 183 ? -0.327 24.343 -4.193 1.00 87.88 183 ASP A CA 1
ATOM 1557 C C . ASP A 1 183 ? 0.654 23.899 -3.086 1.00 87.88 183 ASP A C 1
ATOM 1559 O O . ASP A 1 183 ? 1.827 24.285 -3.104 1.00 87.88 183 ASP A O 1
ATOM 1563 N N . LEU A 1 184 ? 0.211 23.047 -2.151 1.00 88.12 184 LEU A N 1
ATOM 1564 C CA . LEU A 1 184 ? 1.077 22.408 -1.151 1.00 88.12 184 LEU A CA 1
ATOM 1565 C C . LEU A 1 184 ? 2.052 21.415 -1.793 1.00 88.12 184 LEU A C 1
ATOM 1567 O O . LEU A 1 184 ? 3.233 21.421 -1.449 1.00 88.12 184 LEU A O 1
ATOM 1571 N N . PHE A 1 185 ? 1.593 20.623 -2.761 1.00 89.62 185 PHE A N 1
ATOM 1572 C CA . PHE A 1 185 ? 2.430 19.713 -3.542 1.00 89.62 185 PHE A CA 1
ATOM 1573 C C . PHE A 1 185 ? 3.558 20.471 -4.254 1.00 89.62 185 PHE A C 1
ATOM 1575 O O . PHE A 1 185 ? 4.726 20.101 -4.164 1.00 89.62 185 PHE A O 1
ATOM 1582 N N . GLN A 1 186 ? 3.249 21.606 -4.887 1.00 89.38 186 GLN A N 1
ATOM 1583 C CA . GLN A 1 186 ? 4.267 22.444 -5.523 1.00 89.38 186 GLN A CA 1
ATOM 1584 C C . GLN A 1 186 ? 5.271 23.031 -4.522 1.00 89.38 186 GLN A C 1
ATOM 1586 O O . GLN A 1 186 ? 6.449 23.194 -4.850 1.00 89.38 186 GLN A O 1
ATOM 1591 N N . GLN A 1 187 ? 4.828 23.390 -3.315 1.00 88.50 187 GLN A N 1
ATOM 1592 C CA . GLN A 1 187 ? 5.732 23.841 -2.254 1.00 88.50 187 GLN A CA 1
ATOM 1593 C C . GLN A 1 187 ? 6.639 22.705 -1.778 1.00 88.50 187 GLN A C 1
ATOM 1595 O O . GLN A 1 187 ? 7.847 22.916 -1.655 1.00 88.50 187 GLN A O 1
ATOM 1600 N N . TYR A 1 188 ? 6.074 21.512 -1.580 1.00 89.56 188 TYR A N 1
ATOM 1601 C CA . TYR A 1 188 ? 6.810 20.301 -1.239 1.00 89.56 188 TYR A CA 1
ATOM 1602 C C . TYR A 1 188 ? 7.901 20.008 -2.273 1.00 89.56 188 TYR A C 1
ATOM 1604 O O . TYR A 1 188 ? 9.074 19.953 -1.908 1.00 89.56 188 TYR A O 1
ATOM 1612 N N . GLU A 1 189 ? 7.555 19.952 -3.562 1.00 88.75 189 GLU A N 1
ATOM 1613 C CA . GLU A 1 189 ? 8.519 19.707 -4.642 1.00 88.75 189 GLU A CA 1
ATOM 1614 C C . GLU A 1 189 ? 9.634 20.760 -4.680 1.00 88.75 189 GLU A C 1
ATOM 1616 O O . GLU A 1 189 ? 10.807 20.419 -4.824 1.00 88.75 189 GLU A O 1
ATOM 1621 N N . LYS A 1 190 ? 9.310 22.045 -4.470 1.00 88.38 190 LYS A N 1
ATOM 1622 C CA . LYS A 1 190 ? 10.318 23.119 -4.401 1.00 88.38 190 LYS A CA 1
ATOM 1623 C C . LYS A 1 190 ? 11.267 22.951 -3.218 1.00 88.38 190 LYS A C 1
ATOM 1625 O O . LYS A 1 190 ? 12.464 23.194 -3.364 1.00 88.38 190 LYS A O 1
ATOM 1630 N N . MET A 1 191 ? 10.754 22.597 -2.042 1.00 86.38 191 MET A N 1
ATOM 1631 C CA . MET A 1 191 ? 11.579 22.365 -0.853 1.00 86.38 191 MET A CA 1
ATOM 1632 C C . MET A 1 191 ? 12.467 21.137 -1.037 1.00 86.38 191 MET A C 1
ATOM 1634 O O . MET A 1 191 ? 13.664 21.195 -0.762 1.00 86.38 191 MET A O 1
ATOM 1638 N N . LYS A 1 192 ? 11.890 20.059 -1.563 1.00 88.81 192 LYS A N 1
ATOM 1639 C CA . LYS A 1 192 ? 12.578 18.803 -1.832 1.00 88.81 192 LYS A CA 1
ATOM 1640 C C . LYS A 1 192 ? 13.716 18.999 -2.840 1.00 88.81 192 LYS A C 1
ATOM 1642 O O . LYS A 1 192 ? 14.858 18.641 -2.556 1.00 88.81 192 LYS A O 1
ATOM 1647 N N . ALA A 1 193 ? 13.452 19.714 -3.938 1.00 85.75 193 ALA A N 1
ATOM 1648 C CA . ALA A 1 193 ? 14.460 20.072 -4.938 1.00 85.75 193 ALA A CA 1
ATOM 1649 C C . ALA A 1 193 ? 15.597 20.946 -4.374 1.00 85.75 193 ALA A C 1
ATOM 1651 O O . ALA A 1 193 ? 16.747 20.786 -4.774 1.00 85.75 193 ALA A O 1
ATOM 1652 N N . ARG A 1 194 ? 15.309 21.858 -3.431 1.00 85.25 194 ARG A N 1
ATOM 1653 C CA . ARG A 1 194 ? 16.346 22.661 -2.749 1.00 85.25 194 ARG A CA 1
ATOM 1654 C C . ARG A 1 194 ? 17.238 21.816 -1.843 1.00 85.25 194 ARG A C 1
ATOM 1656 O O . ARG A 1 194 ? 18.425 22.106 -1.736 1.00 85.25 194 ARG A O 1
ATOM 1663 N N . ASN A 1 195 ? 16.663 20.809 -1.193 1.00 83.06 195 ASN A N 1
ATOM 1664 C CA . ASN A 1 195 ? 17.366 19.953 -0.241 1.00 83.06 195 ASN A CA 1
ATOM 1665 C C . ASN A 1 195 ? 18.155 18.820 -0.910 1.00 83.06 195 ASN A C 1
ATOM 1667 O O . ASN A 1 195 ? 19.025 18.241 -0.265 1.00 83.06 195 ASN A O 1
ATOM 1671 N N . GLY A 1 196 ? 17.885 18.521 -2.184 1.00 79.25 196 GLY A N 1
ATOM 1672 C CA . GLY A 1 196 ? 18.474 17.353 -2.838 1.00 79.25 196 GLY A CA 1
ATOM 1673 C C . GLY A 1 196 ? 17.703 16.056 -2.586 1.00 79.25 196 GLY A C 1
ATOM 1674 O O . GLY A 1 196 ? 18.178 15.000 -2.989 1.00 79.25 196 GLY A O 1
ATOM 1675 N N . ASP A 1 197 ? 16.539 16.132 -1.942 1.00 85.75 197 ASP A N 1
ATOM 1676 C CA . ASP A 1 197 ? 15.788 14.976 -1.453 1.00 85.75 197 ASP A CA 1
ATOM 1677 C C . ASP A 1 197 ? 14.979 14.293 -2.583 1.00 85.75 197 ASP A C 1
ATOM 1679 O O . ASP A 1 197 ? 14.692 14.903 -3.619 1.00 85.75 197 ASP A O 1
ATOM 1683 N N . TYR A 1 198 ? 14.596 13.028 -2.392 1.00 84.25 198 TYR A N 1
ATOM 1684 C CA . TYR A 1 198 ? 13.749 12.266 -3.324 1.00 84.25 198 TYR A CA 1
ATOM 1685 C C . TYR A 1 198 ? 12.802 11.311 -2.579 1.00 84.25 198 TYR A C 1
ATOM 1687 O O . TYR A 1 198 ? 13.107 10.870 -1.470 1.00 84.25 198 TYR A O 1
ATOM 1695 N N . ASP A 1 199 ? 11.659 10.981 -3.181 1.00 86.38 199 ASP A N 1
ATOM 1696 C CA . ASP A 1 199 ? 10.694 10.011 -2.641 1.00 86.38 199 ASP A CA 1
ATOM 1697 C C . ASP A 1 199 ? 10.675 8.678 -3.419 1.00 86.38 199 ASP A C 1
ATOM 1699 O O . ASP A 1 199 ? 11.445 8.460 -4.364 1.00 86.38 199 ASP A O 1
ATOM 1703 N N . SER A 1 200 ? 9.834 7.736 -2.974 1.00 84.75 200 SER A N 1
ATOM 1704 C CA . SER A 1 200 ? 9.698 6.407 -3.586 1.00 84.75 200 SER A CA 1
ATOM 1705 C C . SER A 1 200 ? 9.283 6.488 -5.055 1.00 84.75 200 SER A C 1
ATOM 1707 O O . SER A 1 200 ? 9.840 5.764 -5.881 1.00 84.75 200 SER A O 1
ATOM 1709 N N . ILE A 1 201 ? 8.375 7.402 -5.397 1.00 85.75 201 ILE A N 1
ATOM 1710 C CA . ILE A 1 201 ? 7.835 7.550 -6.749 1.00 85.75 201 ILE A CA 1
ATOM 1711 C C . ILE A 1 201 ? 8.855 8.213 -7.668 1.00 85.75 201 ILE A C 1
ATOM 1713 O O . ILE A 1 201 ? 9.032 7.755 -8.795 1.00 85.75 201 ILE A O 1
ATOM 1717 N N . ASP A 1 202 ? 9.588 9.224 -7.195 1.00 86.88 202 ASP A N 1
ATOM 1718 C CA . ASP A 1 202 ? 10.682 9.839 -7.954 1.00 86.88 202 ASP A CA 1
ATOM 1719 C C . ASP A 1 202 ? 11.726 8.787 -8.357 1.00 86.88 202 ASP A C 1
ATOM 1721 O O . ASP A 1 202 ? 12.212 8.776 -9.493 1.00 86.88 202 ASP A O 1
ATOM 1725 N N . ARG A 1 203 ? 12.049 7.871 -7.431 1.00 87.19 203 ARG A N 1
ATOM 1726 C CA . ARG A 1 203 ? 12.947 6.743 -7.694 1.00 87.19 203 ARG A CA 1
ATOM 1727 C C . ARG A 1 203 ? 12.367 5.827 -8.772 1.00 87.19 203 ARG A C 1
ATOM 1729 O O . ARG A 1 203 ? 13.064 5.557 -9.751 1.00 87.19 203 ARG A O 1
ATOM 1736 N N . THR A 1 204 ? 11.121 5.376 -8.624 1.00 88.12 204 THR A N 1
ATOM 1737 C CA . THR A 1 204 ? 10.465 4.487 -9.600 1.00 88.12 204 THR A CA 1
ATOM 1738 C C . THR A 1 204 ? 10.392 5.135 -10.987 1.00 88.12 204 THR A C 1
ATOM 1740 O O . THR A 1 204 ? 10.769 4.508 -11.979 1.00 88.12 204 THR A O 1
ATOM 1743 N N . LEU A 1 205 ? 9.993 6.408 -11.079 1.00 86.75 205 LEU A N 1
ATOM 1744 C CA . LEU A 1 205 ? 9.897 7.151 -12.340 1.00 86.75 205 LEU A CA 1
ATOM 1745 C C . LEU A 1 205 ? 11.256 7.305 -13.029 1.00 86.75 205 LEU A C 1
ATOM 1747 O O . LEU A 1 205 ? 11.358 7.144 -14.247 1.00 86.75 205 LEU A O 1
ATOM 1751 N N . ALA A 1 206 ? 12.320 7.582 -12.278 1.00 86.69 206 ALA A N 1
ATOM 1752 C CA . ALA A 1 206 ? 13.655 7.675 -12.854 1.00 86.69 206 ALA A CA 1
ATOM 1753 C C . ALA A 1 206 ? 14.150 6.333 -13.406 1.00 86.69 206 ALA A C 1
ATOM 1755 O O . ALA A 1 206 ? 14.686 6.290 -14.517 1.00 86.69 206 ALA A O 1
ATOM 1756 N N . ILE A 1 207 ? 13.918 5.236 -12.677 1.00 88.44 207 ILE A N 1
ATOM 1757 C CA . ILE A 1 207 ? 14.220 3.886 -13.168 1.00 88.44 207 ILE A CA 1
ATOM 1758 C C . ILE A 1 207 ? 13.399 3.597 -14.430 1.00 88.44 207 ILE A C 1
ATOM 1760 O O . ILE A 1 207 ? 13.954 3.132 -15.425 1.00 88.44 207 ILE A O 1
ATOM 1764 N N . LEU A 1 208 ? 12.108 3.940 -14.440 1.00 88.19 208 LEU A N 1
ATOM 1765 C CA . LEU A 1 208 ? 11.223 3.743 -15.587 1.00 88.19 208 LEU A CA 1
ATOM 1766 C C . LEU A 1 208 ? 11.732 4.465 -16.844 1.00 88.19 208 LEU A C 1
ATOM 1768 O O . LEU A 1 208 ? 11.717 3.888 -17.933 1.00 88.19 208 LEU A O 1
ATOM 1772 N N . ARG A 1 209 ? 12.240 5.698 -16.722 1.00 86.62 209 ARG A N 1
ATOM 1773 C CA . ARG A 1 209 ? 12.856 6.430 -17.849 1.00 86.62 209 ARG A CA 1
ATOM 1774 C C . ARG A 1 209 ? 14.105 5.728 -18.379 1.00 86.62 209 ARG A C 1
ATOM 1776 O O . ARG A 1 209 ? 14.281 5.612 -19.594 1.00 86.62 209 ARG A O 1
ATOM 1783 N N . CYS A 1 210 ? 14.961 5.230 -17.490 1.00 86.31 210 CYS A N 1
ATOM 1784 C CA . CYS A 1 210 ? 16.123 4.440 -17.888 1.00 86.31 210 CYS A CA 1
ATOM 1785 C C . CYS A 1 210 ? 15.697 3.144 -18.591 1.00 86.31 210 CYS A C 1
ATOM 1787 O O . CYS A 1 210 ? 16.210 2.851 -19.668 1.00 86.31 210 CYS A O 1
ATOM 1789 N N . ALA A 1 211 ? 14.687 2.444 -18.075 1.00 86.56 211 ALA A N 1
ATOM 1790 C CA . ALA A 1 211 ? 14.136 1.236 -18.687 1.00 86.56 211 ALA A CA 1
ATOM 1791 C C . ALA A 1 211 ? 13.459 1.493 -20.050 1.00 86.56 211 ALA A C 1
ATOM 1793 O O . ALA A 1 211 ? 13.416 0.612 -20.909 1.00 86.56 211 ALA A O 1
ATOM 1794 N N . LYS A 1 212 ? 12.948 2.709 -20.301 1.00 84.81 212 LYS A N 1
ATOM 1795 C CA . LYS A 1 212 ? 12.456 3.138 -21.627 1.00 84.81 212 LYS A CA 1
ATOM 1796 C C . LYS A 1 212 ? 13.571 3.297 -22.659 1.00 84.81 212 LYS A C 1
ATOM 1798 O O . LYS A 1 212 ? 13.310 3.070 -23.836 1.00 84.81 212 LYS A O 1
ATOM 1803 N N . THR A 1 213 ? 14.783 3.648 -22.239 1.00 84.44 213 THR A N 1
ATOM 1804 C CA . THR A 1 213 ? 15.906 3.924 -23.153 1.00 84.44 213 THR A CA 1
ATOM 1805 C C . THR A 1 213 ? 16.878 2.759 -23.293 1.00 84.44 213 THR A C 1
ATOM 1807 O O . THR A 1 213 ? 17.472 2.591 -24.356 1.00 84.44 213 THR A O 1
ATOM 1810 N N . LYS A 1 214 ? 17.045 1.949 -22.245 1.00 83.88 214 LYS A N 1
ATOM 1811 C CA . LYS A 1 214 ? 17.994 0.836 -22.203 1.00 83.88 214 LYS A CA 1
ATOM 1812 C C . LYS A 1 214 ? 17.291 -0.448 -21.746 1.00 83.88 214 LYS A C 1
ATOM 1814 O O . LYS A 1 214 ? 16.603 -0.423 -20.723 1.00 83.88 214 LYS A O 1
ATOM 1819 N N . PRO A 1 215 ? 17.478 -1.578 -22.452 1.00 83.00 215 PRO A N 1
ATOM 1820 C CA . PRO A 1 215 ? 17.012 -2.869 -21.960 1.00 83.00 215 PRO A CA 1
ATOM 1821 C C . PRO A 1 215 ? 17.770 -3.255 -20.683 1.00 83.00 215 PRO A C 1
ATOM 1823 O O . PRO A 1 215 ? 18.893 -2.802 -20.466 1.00 83.00 215 PRO A O 1
ATOM 1826 N N . LEU A 1 216 ? 17.165 -4.108 -19.850 1.00 81.38 216 LEU A N 1
ATOM 1827 C CA . LEU A 1 216 ? 17.760 -4.552 -18.583 1.00 81.38 216 LEU A CA 1
ATOM 1828 C C . LEU A 1 216 ? 19.131 -5.226 -18.790 1.00 81.38 216 LEU A C 1
ATOM 1830 O O . LEU A 1 216 ? 20.062 -4.999 -18.022 1.00 81.38 216 LEU A O 1
ATOM 1834 N N . GLY A 1 217 ? 19.269 -6.041 -19.844 1.00 72.50 217 GLY A N 1
ATOM 1835 C CA . GLY A 1 217 ? 20.527 -6.713 -20.196 1.00 72.50 217 GLY A CA 1
ATOM 1836 C C . GLY A 1 217 ? 21.024 -7.748 -19.173 1.00 72.50 217 GLY A C 1
ATOM 1837 O O . GLY A 1 217 ? 22.166 -8.180 -19.276 1.00 72.50 217 GLY A O 1
ATOM 1838 N N . GLY A 1 218 ? 20.199 -8.108 -18.182 1.00 73.25 218 GLY A N 1
ATOM 1839 C CA . GLY A 1 218 ? 20.457 -9.149 -17.179 1.00 73.25 218 GLY A CA 1
ATOM 1840 C C . GLY A 1 218 ? 19.884 -10.520 -17.574 1.00 73.25 218 GLY A C 1
ATOM 1841 O O . GLY A 1 218 ? 19.477 -10.694 -18.727 1.00 73.25 218 GLY A O 1
ATOM 1842 N N . PRO A 1 219 ? 19.840 -11.499 -16.647 1.00 74.38 219 PRO A N 1
ATOM 1843 C CA . PRO A 1 219 ? 19.288 -12.821 -16.930 1.00 74.38 219 PRO A CA 1
ATOM 1844 C C . PRO A 1 219 ? 17.835 -12.723 -17.406 1.00 74.38 219 PRO A C 1
ATOM 1846 O O . PRO A 1 219 ? 17.072 -11.861 -16.964 1.00 74.38 219 PRO A O 1
ATOM 1849 N N . HIS A 1 220 ? 17.456 -13.613 -18.323 1.00 79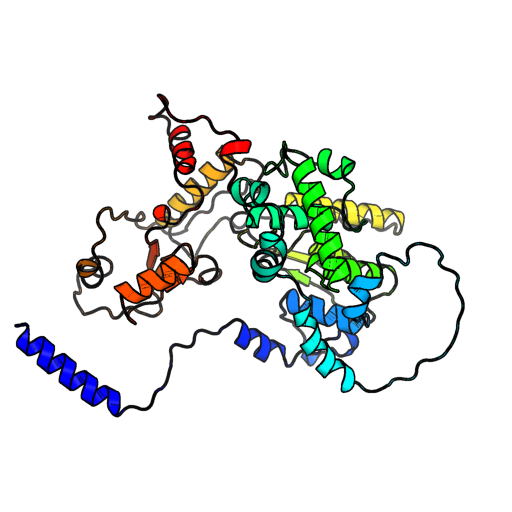.88 220 HIS A N 1
ATOM 1850 C CA . HIS A 1 220 ? 16.096 -13.665 -18.843 1.00 79.88 220 HIS A CA 1
ATOM 1851 C C . HIS A 1 220 ? 15.155 -14.219 -17.767 1.00 79.88 220 HIS A C 1
ATOM 1853 O O . HIS A 1 220 ? 15.147 -15.418 -17.487 1.00 79.88 220 HIS A O 1
ATOM 1859 N N . ILE A 1 221 ? 14.345 -13.344 -17.176 1.00 83.81 221 ILE A N 1
ATOM 1860 C CA . ILE A 1 221 ? 13.346 -13.719 -16.175 1.00 83.81 221 ILE A CA 1
ATOM 1861 C C . ILE A 1 221 ? 12.076 -14.161 -16.900 1.00 83.81 221 ILE A C 1
ATOM 1863 O O . ILE A 1 221 ? 11.512 -13.416 -17.698 1.00 83.81 221 ILE A O 1
ATOM 1867 N N . HIS A 1 222 ? 11.670 -15.406 -16.658 1.00 85.38 222 HIS A N 1
ATOM 1868 C CA . HIS A 1 222 ? 10.552 -16.037 -17.361 1.00 85.38 222 HIS A CA 1
ATOM 1869 C C . HIS A 1 222 ? 9.198 -15.665 -16.761 1.00 85.38 222 HIS A C 1
ATOM 1871 O O . HIS A 1 222 ? 8.246 -15.438 -17.507 1.00 85.38 222 HIS A O 1
ATOM 1877 N N . GLU A 1 223 ? 9.128 -15.613 -15.431 1.00 90.19 223 GLU A N 1
ATOM 1878 C CA . GLU A 1 223 ? 7.905 -15.405 -14.663 1.00 90.19 223 GLU A CA 1
ATOM 1879 C C . GLU A 1 223 ? 8.199 -14.544 -13.435 1.00 90.19 223 GLU A C 1
ATOM 1881 O O . GLU A 1 223 ? 9.282 -14.629 -12.850 1.00 90.19 223 GLU A O 1
ATOM 1886 N N . VAL A 1 224 ? 7.234 -13.706 -13.065 1.00 91.75 224 VAL A N 1
ATOM 1887 C CA . VAL A 1 224 ? 7.299 -12.816 -11.907 1.00 91.75 224 VAL A CA 1
ATOM 1888 C C . VAL A 1 224 ? 6.021 -12.979 -11.105 1.00 91.75 224 VAL A C 1
ATOM 1890 O O . VAL A 1 224 ? 4.923 -12.803 -11.630 1.00 91.75 224 VAL A O 1
ATOM 1893 N N . TYR A 1 225 ? 6.179 -13.282 -9.826 1.00 93.56 225 TYR A N 1
ATOM 1894 C CA . TYR A 1 225 ? 5.086 -13.406 -8.875 1.00 93.56 225 TYR A CA 1
ATOM 1895 C C . TYR A 1 225 ? 5.172 -12.226 -7.917 1.00 93.56 225 TYR A C 1
ATOM 1897 O O . TYR A 1 225 ? 6.224 -11.985 -7.328 1.00 93.56 225 TYR A O 1
ATOM 1905 N N . ILE A 1 226 ? 4.088 -11.467 -7.816 1.00 92.75 226 ILE A N 1
ATOM 1906 C CA . ILE A 1 226 ? 3.980 -10.328 -6.913 1.00 92.75 226 ILE A CA 1
ATOM 1907 C C . ILE A 1 226 ? 2.911 -10.678 -5.896 1.00 92.75 226 ILE A C 1
ATOM 1909 O O . ILE A 1 226 ? 1.728 -10.754 -6.236 1.00 92.75 226 ILE A O 1
ATOM 1913 N N . ASP A 1 227 ? 3.358 -10.922 -4.674 1.00 91.81 227 ASP A N 1
ATOM 1914 C CA . ASP A 1 227 ? 2.484 -11.081 -3.523 1.00 91.81 227 ASP A CA 1
ATOM 1915 C C . ASP A 1 227 ? 2.236 -9.726 -2.852 1.00 91.81 227 ASP A C 1
ATOM 1917 O O . ASP A 1 227 ? 2.990 -8.777 -3.082 1.00 91.81 227 ASP A O 1
ATOM 1921 N N . GLU A 1 228 ? 1.167 -9.627 -2.065 1.00 89.44 228 GLU A N 1
ATOM 1922 C CA . GLU A 1 228 ? 0.796 -8.414 -1.319 1.00 89.44 228 GLU A CA 1
ATOM 1923 C C . GLU A 1 228 ? 0.771 -7.135 -2.182 1.00 89.44 228 GLU A C 1
ATOM 1925 O O . GLU A 1 228 ? 1.197 -6.052 -1.772 1.00 89.44 228 GLU A O 1
ATOM 1930 N N . CYS A 1 229 ? 0.239 -7.239 -3.407 1.00 89.94 229 CYS A N 1
ATOM 1931 C CA . CYS A 1 229 ? 0.218 -6.145 -4.385 1.00 89.94 229 CYS A CA 1
ATOM 1932 C C . CYS A 1 229 ? -0.379 -4.836 -3.834 1.00 89.94 229 CYS A C 1
ATOM 1934 O O . CYS A 1 229 ? -0.064 -3.752 -4.325 1.00 89.94 229 CYS A O 1
ATOM 1936 N N . GLN A 1 230 ? -1.243 -4.901 -2.824 1.00 88.25 230 GLN A N 1
ATOM 1937 C CA . GLN A 1 230 ? -1.824 -3.718 -2.199 1.00 88.25 230 GLN A CA 1
ATOM 1938 C C . GLN A 1 230 ? -0.806 -2.774 -1.540 1.00 88.25 230 GLN A C 1
ATOM 1940 O O . GLN A 1 230 ? -1.114 -1.595 -1.345 1.00 88.25 230 GLN A O 1
ATOM 1945 N N . ASP A 1 231 ? 0.413 -3.240 -1.276 1.00 86.88 231 ASP A N 1
ATOM 1946 C CA . ASP A 1 231 ? 1.482 -2.427 -0.687 1.00 86.88 231 ASP A CA 1
ATOM 1947 C C . ASP A 1 231 ? 2.266 -1.602 -1.707 1.00 86.88 231 ASP A C 1
ATOM 1949 O O . ASP A 1 231 ? 2.994 -0.676 -1.342 1.00 86.88 231 ASP A O 1
ATOM 1953 N N . ASN A 1 232 ? 2.093 -1.895 -2.995 1.00 86.81 232 ASN A N 1
ATOM 1954 C CA . ASN A 1 232 ? 2.782 -1.216 -4.080 1.00 86.81 232 ASN A CA 1
ATOM 1955 C C . ASN A 1 232 ? 1.932 -0.112 -4.715 1.00 86.81 232 ASN A C 1
ATOM 1957 O O . ASN A 1 232 ? 0.707 -0.203 -4.838 1.00 86.81 232 ASN A O 1
ATOM 1961 N N . HIS A 1 233 ? 2.601 0.930 -5.211 1.00 85.44 233 HIS A N 1
ATOM 1962 C CA . HIS A 1 233 ? 1.935 1.978 -5.973 1.00 85.44 233 HIS A CA 1
ATOM 1963 C C . HIS A 1 233 ? 1.688 1.534 -7.422 1.00 85.44 233 HIS A C 1
ATOM 1965 O O . HIS A 1 233 ? 2.431 0.745 -8.000 1.00 85.44 233 HIS A O 1
ATOM 1971 N N . ILE A 1 234 ? 0.695 2.134 -8.085 1.00 85.25 234 ILE A N 1
ATOM 1972 C CA . ILE A 1 234 ? 0.374 1.810 -9.487 1.00 85.25 234 ILE A CA 1
ATOM 1973 C C . ILE A 1 234 ? 1.556 2.026 -10.455 1.00 85.25 234 ILE A C 1
ATOM 1975 O O . ILE A 1 234 ? 1.713 1.294 -11.433 1.00 85.25 234 ILE A O 1
ATOM 1979 N N . VAL A 1 235 ? 2.418 3.005 -10.162 1.00 87.19 235 VAL A N 1
ATOM 1980 C CA . VAL A 1 235 ? 3.634 3.299 -10.936 1.00 87.19 235 VAL A CA 1
ATOM 1981 C C . VAL A 1 235 ? 4.677 2.181 -10.833 1.00 87.19 235 VAL A C 1
ATOM 1983 O O . VAL A 1 235 ? 5.413 1.941 -11.791 1.00 87.19 235 VAL A O 1
ATOM 1986 N N . ASP A 1 236 ? 4.706 1.456 -9.714 1.00 90.25 236 ASP A N 1
ATOM 1987 C CA . ASP A 1 236 ? 5.617 0.333 -9.500 1.00 90.25 236 ASP A CA 1
ATOM 1988 C C . ASP A 1 236 ? 5.256 -0.825 -10.439 1.00 90.25 236 ASP A C 1
ATOM 1990 O O . ASP A 1 236 ? 6.121 -1.387 -11.112 1.00 90.25 236 ASP A O 1
ATOM 1994 N N . PHE A 1 237 ? 3.961 -1.104 -10.610 1.00 89.69 237 PHE A N 1
ATOM 1995 C CA . PHE A 1 237 ? 3.493 -2.083 -11.596 1.00 89.69 237 PHE A CA 1
ATOM 1996 C C . PHE A 1 237 ? 3.782 -1.657 -13.034 1.00 89.69 237 PHE A C 1
ATOM 1998 O O . PHE A 1 237 ? 4.113 -2.501 -13.867 1.00 89.69 237 PHE A O 1
ATOM 2005 N N . ALA A 1 238 ? 3.705 -0.358 -13.339 1.00 89.19 238 ALA A N 1
ATOM 2006 C CA . ALA A 1 238 ? 4.071 0.152 -14.659 1.00 89.19 238 ALA A CA 1
ATOM 2007 C C . ALA A 1 238 ? 5.562 -0.082 -14.958 1.00 89.19 238 ALA A C 1
ATOM 2009 O O . ALA A 1 238 ? 5.923 -0.444 -16.080 1.00 89.19 238 ALA A O 1
ATOM 2010 N N . LEU A 1 239 ? 6.424 0.071 -13.947 1.00 90.38 239 LEU A N 1
ATOM 2011 C CA . LEU A 1 239 ? 7.843 -0.260 -14.041 1.00 90.38 239 LEU A CA 1
ATOM 2012 C C . LEU A 1 239 ? 8.070 -1.759 -14.262 1.00 90.38 239 LEU A C 1
ATOM 2014 O O . LEU A 1 239 ? 8.823 -2.128 -15.163 1.00 90.38 239 LEU A O 1
ATOM 2018 N N . ILE A 1 240 ? 7.396 -2.618 -13.501 1.00 90.44 240 ILE A N 1
ATOM 2019 C CA . ILE A 1 240 ? 7.495 -4.075 -13.654 1.00 90.44 240 ILE A CA 1
ATOM 2020 C C . ILE A 1 240 ? 7.061 -4.497 -15.066 1.00 90.44 240 ILE A C 1
ATOM 2022 O O . ILE A 1 240 ? 7.816 -5.180 -15.760 1.00 90.44 240 ILE A O 1
ATOM 2026 N N . LEU A 1 241 ? 5.906 -4.022 -15.545 1.00 88.06 241 LEU A N 1
ATOM 2027 C CA . LEU A 1 241 ? 5.432 -4.281 -16.912 1.00 88.06 241 LEU A CA 1
ATOM 2028 C C . LEU A 1 241 ? 6.451 -3.830 -17.967 1.00 88.06 241 LEU A C 1
ATOM 2030 O O . LEU A 1 241 ? 6.661 -4.522 -18.964 1.00 88.06 241 LEU A O 1
ATOM 2034 N N . LYS A 1 242 ? 7.132 -2.700 -17.733 1.00 86.88 242 LYS A N 1
ATOM 2035 C CA . LYS A 1 242 ? 8.176 -2.203 -18.634 1.00 86.88 242 LYS A CA 1
ATOM 2036 C C . LYS A 1 242 ? 9.420 -3.089 -18.664 1.00 86.88 242 LYS A C 1
ATOM 2038 O O . LYS A 1 242 ? 10.018 -3.226 -19.730 1.00 86.88 242 LYS A O 1
ATOM 2043 N N . ILE A 1 243 ? 9.831 -3.632 -17.522 1.00 86.94 243 ILE A N 1
ATOM 2044 C CA . ILE A 1 243 ? 11.056 -4.432 -17.399 1.00 86.94 243 ILE A CA 1
ATOM 2045 C C . ILE A 1 243 ? 10.857 -5.828 -17.983 1.00 86.94 243 ILE A C 1
ATOM 2047 O O . ILE A 1 243 ? 11.707 -6.296 -18.740 1.00 86.94 243 ILE A O 1
ATOM 2051 N N . PHE A 1 244 ? 9.746 -6.481 -17.642 1.00 82.50 244 PHE A N 1
ATOM 2052 C CA . PHE A 1 244 ? 9.499 -7.877 -18.010 1.00 82.50 244 PHE A CA 1
ATOM 2053 C C . PHE A 1 244 ? 8.789 -8.033 -19.354 1.00 82.50 244 PHE A C 1
ATOM 2055 O O . PHE A 1 244 ? 8.717 -9.145 -19.871 1.00 82.50 244 PHE A O 1
ATOM 2062 N N . ASP A 1 245 ? 8.342 -6.919 -19.948 1.00 72.50 245 ASP A N 1
ATOM 2063 C CA . ASP A 1 245 ? 7.737 -6.756 -21.274 1.00 72.50 245 ASP A CA 1
ATOM 2064 C C . ASP A 1 245 ? 6.410 -7.529 -21.451 1.00 72.50 245 ASP A C 1
ATOM 2066 O O . ASP A 1 245 ? 5.398 -6.937 -21.838 1.00 72.50 245 ASP A O 1
ATOM 2070 N N . ARG A 1 246 ? 6.381 -8.836 -21.164 1.00 76.19 246 ARG A N 1
ATOM 2071 C CA . ARG A 1 246 ? 5.249 -9.762 -21.298 1.00 76.19 246 ARG A CA 1
ATOM 2072 C C . ARG A 1 246 ? 4.342 -9.726 -20.064 1.00 76.19 246 ARG A C 1
ATOM 2074 O O . ARG A 1 246 ? 4.703 -10.258 -19.018 1.00 76.19 246 ARG A O 1
ATOM 2081 N N . ALA A 1 247 ? 3.128 -9.194 -20.209 1.00 77.69 247 ALA A N 1
ATOM 2082 C CA . ALA A 1 247 ? 2.138 -9.201 -19.128 1.00 77.69 247 ALA A CA 1
ATOM 2083 C C . ALA A 1 247 ? 1.694 -10.623 -18.723 1.00 77.69 247 ALA A C 1
ATOM 2085 O O . ALA A 1 247 ? 1.426 -10.864 -17.553 1.00 77.69 247 ALA A O 1
ATOM 2086 N N . ASP A 1 248 ? 1.682 -11.577 -19.665 1.00 79.69 248 ASP A N 1
ATOM 2087 C CA . ASP A 1 248 ? 1.306 -12.981 -19.413 1.00 79.69 248 ASP A CA 1
ATOM 2088 C C . ASP A 1 248 ? 2.258 -13.720 -18.455 1.00 79.69 248 ASP A C 1
ATOM 2090 O O . ASP A 1 248 ? 1.903 -14.768 -17.925 1.00 79.69 248 ASP A O 1
ATOM 2094 N N . SER A 1 249 ? 3.466 -13.190 -18.255 1.00 84.88 249 SER A N 1
ATOM 2095 C CA . SER A 1 249 ? 4.482 -13.750 -17.360 1.00 84.88 249 SER A CA 1
ATOM 2096 C C . SER A 1 249 ? 4.376 -13.215 -15.928 1.00 84.88 249 SER A C 1
ATOM 2098 O O . SER A 1 249 ? 5.212 -13.558 -15.097 1.00 84.88 249 SER A O 1
ATOM 2100 N N . ILE A 1 250 ? 3.406 -12.342 -15.638 1.00 90.00 250 ILE A N 1
ATOM 2101 C CA . ILE A 1 250 ? 3.286 -11.675 -14.340 1.00 90.00 250 ILE A CA 1
ATOM 2102 C C . ILE A 1 250 ? 2.017 -12.146 -13.634 1.00 90.00 250 ILE A C 1
ATOM 2104 O O . ILE A 1 250 ? 0.912 -12.048 -14.172 1.00 90.00 250 ILE A O 1
ATOM 2108 N N . PHE A 1 251 ? 2.182 -12.613 -12.403 1.00 91.88 251 PHE A N 1
ATOM 2109 C CA . PHE A 1 251 ? 1.099 -13.000 -11.515 1.00 91.88 251 PHE A CA 1
ATOM 2110 C C . PHE A 1 251 ? 0.979 -11.995 -10.367 1.00 91.88 251 PHE A C 1
ATOM 2112 O O . PHE A 1 251 ? 1.968 -11.692 -9.704 1.00 91.88 251 PHE A O 1
ATOM 2119 N N . PHE A 1 252 ? -0.234 -11.489 -10.139 1.00 91.56 252 PHE A N 1
ATOM 2120 C CA . PHE A 1 252 ? -0.543 -10.533 -9.075 1.00 91.56 252 PHE A CA 1
ATOM 2121 C C . PHE A 1 252 ? -1.457 -11.202 -8.046 1.00 91.56 252 PHE A C 1
ATOM 2123 O O . PHE A 1 252 ? -2.536 -11.677 -8.411 1.00 91.56 252 PHE A O 1
ATOM 2130 N N . ALA A 1 253 ? -1.052 -11.194 -6.780 1.00 93.00 253 ALA A N 1
ATOM 2131 C CA . ALA A 1 253 ? -1.852 -11.605 -5.632 1.00 93.00 253 ALA A CA 1
ATOM 2132 C C . ALA A 1 253 ? -1.933 -10.468 -4.606 1.00 93.00 253 ALA A C 1
ATOM 2134 O O . ALA A 1 253 ? -1.009 -9.667 -4.477 1.00 93.00 253 ALA A O 1
ATOM 2135 N N . GLY A 1 254 ? -3.065 -10.363 -3.916 1.00 91.00 254 GLY A N 1
ATOM 2136 C CA . GLY A 1 254 ? -3.267 -9.352 -2.885 1.00 91.00 254 GLY A CA 1
ATOM 2137 C C . GLY A 1 254 ? -4.728 -9.194 -2.481 1.00 91.00 254 GLY A C 1
ATOM 2138 O O . GLY A 1 254 ? -5.626 -9.785 -3.089 1.00 91.00 254 GLY A O 1
ATOM 2139 N N . ASP A 1 255 ? -4.963 -8.349 -1.484 1.00 89.19 255 ASP A N 1
ATOM 2140 C CA . ASP A 1 255 ? -6.293 -8.017 -0.979 1.00 89.19 255 ASP A CA 1
ATOM 2141 C C . ASP A 1 255 ? -6.475 -6.497 -0.863 1.00 89.19 255 ASP A C 1
ATOM 2143 O O . ASP A 1 255 ? -5.798 -5.797 -0.111 1.00 89.19 255 ASP A O 1
ATOM 2147 N N . THR A 1 256 ? -7.457 -5.972 -1.597 1.00 86.75 256 THR A N 1
ATOM 2148 C CA . THR A 1 256 ? -7.807 -4.546 -1.578 1.00 86.75 256 THR A CA 1
ATOM 2149 C C . THR A 1 256 ? -8.298 -4.056 -0.216 1.00 86.75 256 THR A C 1
ATOM 2151 O O . THR A 1 256 ? -8.167 -2.869 0.078 1.00 86.75 256 THR A O 1
ATOM 2154 N N . ALA A 1 257 ? -8.856 -4.935 0.621 1.00 84.44 257 ALA A N 1
ATOM 2155 C CA . ALA A 1 257 ? -9.294 -4.579 1.967 1.00 84.44 257 ALA A CA 1
ATOM 2156 C C . ALA A 1 257 ? -8.137 -4.455 2.971 1.00 84.44 257 ALA A C 1
ATOM 2158 O O . ALA A 1 257 ? -8.312 -3.842 4.023 1.00 84.44 257 ALA A O 1
ATOM 2159 N N . GLN A 1 258 ? -6.955 -4.974 2.627 1.00 84.38 258 GLN A N 1
ATOM 2160 C CA . GLN A 1 258 ? -5.743 -4.944 3.452 1.00 84.38 258 GLN A CA 1
ATOM 2161 C C . GLN A 1 258 ? -4.739 -3.872 3.000 1.00 84.38 258 GLN A C 1
ATOM 2163 O O . GLN A 1 258 ? -3.569 -3.895 3.384 1.00 84.38 258 GLN A O 1
ATOM 2168 N N . CYS A 1 259 ? -5.190 -2.907 2.194 1.00 81.25 259 CYS A N 1
ATOM 2169 C CA . CYS A 1 259 ? -4.391 -1.771 1.743 1.00 81.25 259 CYS A CA 1
ATOM 2170 C C . CYS A 1 259 ? -4.154 -0.779 2.897 1.00 81.25 259 CYS A C 1
ATOM 2172 O O . CYS A 1 259 ? -4.812 0.256 2.986 1.00 81.25 259 CYS A O 1
ATOM 2174 N N . ILE A 1 260 ? -3.231 -1.112 3.804 1.00 73.31 260 ILE A N 1
ATOM 2175 C CA . ILE A 1 260 ? -2.844 -0.248 4.933 1.00 73.31 260 ILE A CA 1
ATOM 2176 C C . ILE A 1 260 ? -1.598 0.598 4.638 1.00 73.31 260 ILE A C 1
ATOM 2178 O O . ILE A 1 260 ? -1.272 1.493 5.411 1.00 73.31 260 ILE A O 1
ATOM 2182 N N . ALA A 1 261 ? -0.886 0.328 3.539 1.00 63.28 261 ALA A N 1
ATOM 2183 C CA . ALA A 1 261 ? 0.339 1.038 3.190 1.00 63.28 261 ALA A CA 1
ATOM 2184 C C . ALA A 1 261 ? 0.082 2.534 2.931 1.00 63.28 261 ALA A C 1
ATOM 2186 O O . ALA A 1 261 ? -0.780 2.920 2.137 1.00 63.28 261 ALA A O 1
ATOM 2187 N N . GLN A 1 262 ? 0.871 3.390 3.584 1.00 64.19 262 GLN A N 1
ATOM 2188 C CA . GLN A 1 262 ? 0.724 4.843 3.510 1.00 64.19 262 GLN A CA 1
ATOM 2189 C C . GLN A 1 262 ? 0.917 5.362 2.085 1.00 64.19 262 GLN A C 1
ATOM 2191 O O . GLN A 1 262 ? 1.962 5.169 1.465 1.00 64.19 262 GLN A O 1
ATOM 2196 N N . GLY A 1 263 ? -0.090 6.060 1.566 1.00 59.00 263 GLY A N 1
ATOM 2197 C CA . GLY A 1 263 ? -0.073 6.578 0.201 1.00 59.00 263 GLY A CA 1
ATOM 2198 C C . GLY A 1 263 ? -0.271 5.542 -0.897 1.00 59.00 263 GLY A C 1
ATOM 2199 O O . GLY A 1 263 ? -0.161 5.898 -2.075 1.00 59.00 263 GLY A O 1
ATOM 2200 N N . SER A 1 264 ? -0.592 4.296 -0.548 1.00 64.00 264 SER A N 1
ATOM 2201 C CA . SER A 1 264 ? -1.130 3.326 -1.496 1.00 64.00 264 SER A CA 1
ATOM 2202 C C . SER A 1 264 ? -2.651 3.450 -1.543 1.00 64.00 264 SER A C 1
ATOM 2204 O O . SER A 1 264 ? -3.336 3.461 -0.526 1.00 64.00 264 SER A O 1
ATOM 2206 N N . SER A 1 265 ? -3.189 3.571 -2.753 1.00 71.69 265 SER A N 1
ATOM 2207 C CA . SER A 1 265 ? -4.609 3.374 -3.027 1.00 71.69 265 SER A CA 1
ATOM 2208 C C . SER A 1 265 ? -4.675 2.316 -4.111 1.00 71.69 265 SER A C 1
ATOM 2210 O O . SER A 1 265 ? -4.440 2.598 -5.291 1.00 71.69 265 SER A O 1
ATOM 2212 N N . PHE A 1 266 ? -4.894 1.079 -3.675 1.00 80.31 266 PHE A N 1
ATOM 2213 C CA . PHE A 1 266 ? -4.798 -0.09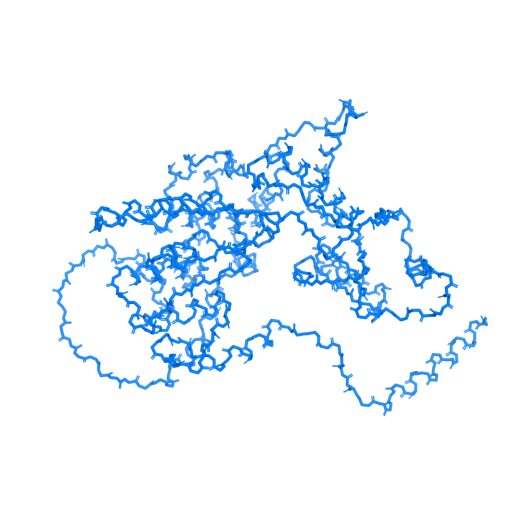6 -4.520 1.00 80.31 266 PHE A CA 1
ATOM 2214 C C . PHE A 1 266 ? -6.170 -0.662 -4.871 1.00 80.31 266 PHE A C 1
ATOM 2216 O O . PHE A 1 266 ? -7.002 -0.911 -3.999 1.00 80.31 266 PHE A O 1
ATOM 2223 N N . ARG A 1 267 ? -6.388 -0.907 -6.168 1.00 84.62 267 ARG A N 1
ATOM 2224 C CA . ARG A 1 267 ? -7.562 -1.611 -6.697 1.00 84.62 267 ARG A CA 1
ATOM 2225 C C . ARG A 1 267 ? -7.154 -2.467 -7.885 1.00 84.62 267 ARG A C 1
ATOM 2227 O O . ARG A 1 267 ? -6.447 -2.000 -8.784 1.00 84.62 267 ARG A O 1
ATOM 2234 N N . PHE A 1 268 ? -7.676 -3.683 -7.971 1.00 85.81 268 PHE A N 1
ATOM 2235 C CA . PHE A 1 268 ? -7.435 -4.577 -9.105 1.00 85.81 268 PHE A CA 1
ATOM 2236 C C . PHE A 1 268 ? -7.957 -3.988 -10.419 1.00 85.81 268 PHE A C 1
ATOM 2238 O O . PHE A 1 268 ? -7.369 -4.203 -11.481 1.00 85.81 268 PHE A O 1
ATOM 2245 N N . GLN A 1 269 ? -9.022 -3.182 -10.368 1.00 84.88 269 GLN A N 1
ATOM 2246 C CA . GLN A 1 269 ? -9.498 -2.418 -11.529 1.00 84.88 269 GLN A CA 1
ATOM 2247 C C . GLN A 1 269 ? -8.422 -1.501 -12.123 1.00 84.88 269 GLN A C 1
ATOM 2249 O O . GLN A 1 269 ? -8.371 -1.321 -13.345 1.00 84.88 269 GLN A O 1
ATOM 2254 N N . ASP A 1 270 ? -7.561 -0.935 -11.278 1.00 84.56 270 ASP A N 1
ATOM 2255 C CA . ASP A 1 270 ? -6.511 -0.019 -11.707 1.00 84.56 270 ASP A CA 1
ATOM 2256 C C . ASP A 1 270 ? -5.356 -0.780 -12.370 1.00 84.56 270 ASP A C 1
ATOM 2258 O O . ASP A 1 270 ? -4.929 -0.377 -13.453 1.00 84.56 270 ASP A O 1
ATOM 2262 N N . ILE A 1 271 ? -4.957 -1.946 -11.838 1.00 86.81 271 ILE A N 1
ATOM 2263 C CA . ILE A 1 271 ? -4.010 -2.852 -12.518 1.00 86.81 271 ILE A CA 1
ATOM 2264 C C . ILE A 1 271 ? -4.562 -3.299 -13.874 1.00 86.81 271 ILE A C 1
ATOM 2266 O O . ILE A 1 271 ? -3.865 -3.236 -14.884 1.00 86.81 271 ILE A O 1
ATOM 2270 N N . ARG A 1 272 ? -5.828 -3.726 -13.936 1.00 86.50 272 ARG A N 1
ATOM 2271 C CA . ARG A 1 272 ? -6.453 -4.161 -15.196 1.00 86.50 272 ARG A CA 1
ATOM 2272 C C . ARG A 1 272 ? -6.440 -3.059 -16.247 1.00 86.50 272 ARG A C 1
ATOM 2274 O O . ARG A 1 272 ? -6.178 -3.331 -17.417 1.00 86.50 272 ARG A O 1
ATOM 2281 N N . SER A 1 273 ? -6.724 -1.829 -15.827 1.00 86.06 273 SER A N 1
ATOM 2282 C CA . SER A 1 273 ? -6.681 -0.659 -16.703 1.00 86.06 273 SER A CA 1
ATOM 2283 C C . SER A 1 273 ? -5.256 -0.380 -17.184 1.00 86.06 273 SER A C 1
ATOM 2285 O O . SER A 1 273 ? -5.065 -0.114 -18.370 1.00 86.06 273 SER A O 1
ATOM 2287 N N . LEU A 1 274 ? -4.264 -0.505 -16.297 1.00 86.44 274 LEU A N 1
ATOM 2288 C CA . LEU A 1 274 ? -2.847 -0.345 -16.620 1.00 86.44 274 LEU A CA 1
ATOM 2289 C C . LEU A 1 274 ? -2.362 -1.402 -17.622 1.00 86.44 274 LEU A C 1
ATOM 2291 O O . LEU A 1 274 ? -1.808 -1.036 -18.655 1.00 86.44 274 LEU A O 1
ATOM 2295 N N . ILE A 1 275 ? -2.623 -2.691 -17.372 1.00 86.00 275 ILE A N 1
ATOM 2296 C CA . ILE A 1 275 ? -2.261 -3.796 -18.280 1.00 86.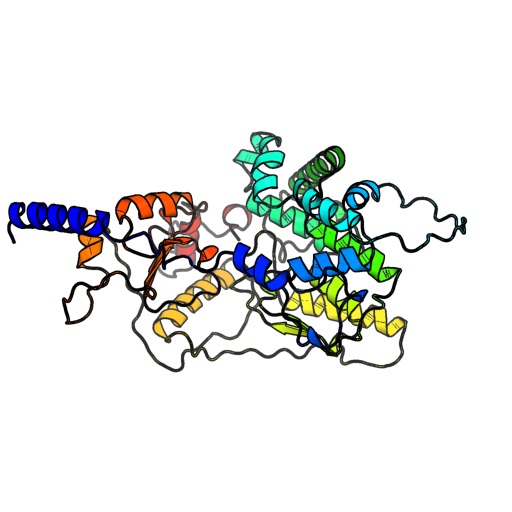00 275 ILE A CA 1
ATOM 2297 C C . ILE A 1 275 ? -2.928 -3.605 -19.642 1.00 86.00 275 ILE A C 1
ATOM 2299 O O . ILE A 1 275 ? -2.289 -3.755 -20.679 1.00 86.00 275 ILE A O 1
ATOM 2303 N N . TYR A 1 276 ? -4.206 -3.223 -19.662 1.00 84.50 276 TYR A N 1
ATOM 2304 C CA . TYR A 1 276 ? -4.917 -2.977 -20.912 1.00 84.50 276 TYR A CA 1
ATOM 2305 C C . TYR A 1 276 ? -4.286 -1.835 -21.723 1.00 84.50 276 TYR A C 1
ATOM 2307 O O . TYR A 1 276 ? -4.059 -1.978 -22.925 1.00 84.50 276 TYR A O 1
ATOM 2315 N N . GLN A 1 277 ? -3.964 -0.708 -21.080 1.00 82.44 277 GLN A N 1
ATOM 2316 C CA . GLN A 1 277 ? -3.277 0.409 -21.739 1.00 82.44 277 GLN A CA 1
ATOM 2317 C C . GLN A 1 277 ? -1.871 0.022 -22.215 1.00 82.44 277 GLN A C 1
ATOM 2319 O O . GLN A 1 277 ? -1.465 0.412 -23.314 1.00 82.44 277 GLN A O 1
ATOM 2324 N N . TRP A 1 278 ? -1.152 -0.763 -21.413 1.00 82.44 278 TRP A N 1
ATOM 2325 C CA . TRP A 1 278 ? 0.166 -1.293 -21.742 1.00 82.44 278 TRP A CA 1
ATOM 2326 C C . TRP A 1 278 ? 0.131 -2.142 -23.015 1.00 82.44 278 TRP A C 1
ATOM 2328 O O . TRP A 1 278 ? 0.832 -1.847 -23.987 1.00 82.44 278 TRP A O 1
ATOM 2338 N N . GLU A 1 279 ? -0.758 -3.135 -23.049 1.00 80.31 279 GLU A N 1
ATOM 2339 C CA . GLU A 1 279 ? -0.926 -4.033 -24.189 1.00 80.31 279 GLU A CA 1
ATOM 2340 C C . GLU A 1 279 ? -1.365 -3.281 -25.446 1.00 80.31 279 GLU A C 1
ATOM 2342 O O . GLU A 1 279 ? -0.828 -3.547 -26.520 1.00 80.31 279 GLU A O 1
ATOM 2347 N N . LEU A 1 280 ? -2.259 -2.289 -25.338 1.00 79.00 280 LEU A N 1
ATOM 2348 C CA . LEU A 1 280 ? -2.665 -1.447 -26.473 1.00 79.00 280 LEU A CA 1
ATOM 2349 C C . LEU A 1 280 ? -1.498 -0.667 -27.091 1.00 79.00 280 LEU A C 1
ATOM 2351 O O . LEU A 1 280 ? -1.406 -0.537 -28.315 1.00 79.00 280 LEU A O 1
ATOM 2355 N N . ASN A 1 281 ? -0.611 -0.119 -26.262 1.00 75.75 281 ASN A N 1
ATOM 2356 C CA . ASN A 1 281 ? 0.565 0.603 -26.744 1.00 75.75 281 ASN A CA 1
ATOM 2357 C C . ASN A 1 281 ? 1.592 -0.354 -27.365 1.00 75.75 281 ASN A C 1
ATOM 2359 O O . ASN A 1 281 ? 2.211 -0.012 -28.374 1.00 75.75 281 ASN A O 1
ATOM 2363 N N . ARG A 1 282 ? 1.710 -1.574 -26.827 1.00 69.62 282 ARG A N 1
ATOM 2364 C CA . ARG A 1 282 ? 2.558 -2.644 -27.365 1.00 69.62 282 ARG A CA 1
ATOM 2365 C C . ARG A 1 282 ? 2.037 -3.203 -28.694 1.00 69.62 282 ARG A C 1
ATOM 2367 O O . ARG A 1 282 ? 2.834 -3.422 -29.605 1.00 69.62 282 ARG A O 1
ATOM 2374 N N . THR A 1 283 ? 0.726 -3.403 -28.849 1.00 58.19 283 THR A N 1
ATOM 2375 C CA . THR A 1 283 ? 0.136 -3.975 -30.082 1.00 58.19 283 THR A CA 1
ATOM 2376 C C . THR A 1 283 ? 0.290 -3.056 -31.288 1.00 58.19 283 THR A C 1
ATOM 2378 O O . THR A 1 283 ? 0.401 -3.538 -32.411 1.00 58.19 283 THR A O 1
ATOM 2381 N N . LYS A 1 284 ? 0.377 -1.734 -31.084 1.00 58.72 284 LYS A N 1
ATOM 2382 C CA . LYS A 1 284 ? 0.741 -0.795 -32.162 1.00 58.72 284 LYS A CA 1
ATOM 2383 C C . LYS A 1 284 ? 2.141 -1.063 -32.732 1.00 58.72 284 LYS A C 1
ATOM 2385 O O . LYS A 1 284 ? 2.422 -0.642 -33.849 1.00 58.72 284 LYS A O 1
ATOM 2390 N N . ILE A 1 285 ? 3.005 -1.738 -31.971 1.00 57.66 285 ILE A N 1
ATOM 2391 C CA . ILE A 1 285 ? 4.402 -2.027 -32.314 1.00 57.66 285 ILE A CA 1
ATOM 2392 C C . ILE A 1 285 ? 4.581 -3.498 -32.748 1.00 57.66 285 ILE A C 1
ATOM 2394 O O . ILE A 1 285 ? 5.438 -3.773 -33.581 1.00 57.66 285 ILE A O 1
ATOM 2398 N N . ASN A 1 286 ? 3.766 -4.440 -32.249 1.00 54.34 286 ASN A N 1
ATOM 2399 C CA . ASN A 1 286 ? 3.875 -5.880 -32.532 1.00 54.34 286 ASN A CA 1
ATOM 2400 C C . ASN A 1 286 ? 2.510 -6.533 -32.848 1.00 54.34 286 ASN A C 1
ATOM 2402 O O . ASN A 1 286 ? 1.579 -6.452 -32.054 1.00 54.34 286 ASN A O 1
ATOM 2406 N N . TYR A 1 287 ? 2.417 -7.254 -33.974 1.00 52.00 287 TYR A N 1
ATOM 2407 C CA . TYR A 1 287 ? 1.178 -7.843 -34.524 1.00 52.00 287 TYR A CA 1
ATOM 2408 C C . TYR A 1 287 ? 0.702 -9.169 -33.884 1.00 52.00 287 TYR A C 1
ATOM 2410 O O . TYR A 1 287 ? -0.258 -9.764 -34.373 1.00 52.00 287 TYR A O 1
ATOM 2418 N N . ASN A 1 288 ? 1.322 -9.651 -32.802 1.00 53.12 288 ASN A N 1
ATOM 2419 C CA . ASN A 1 288 ? 0.891 -10.888 -32.138 1.00 53.12 288 ASN A CA 1
ATOM 2420 C C . ASN A 1 288 ? -0.041 -10.575 -30.958 1.00 53.12 288 ASN A C 1
ATOM 2422 O O . ASN A 1 288 ? 0.382 -9.993 -29.962 1.00 53.12 288 ASN A O 1
ATOM 2426 N N . LEU A 1 289 ? -1.313 -10.964 -31.096 1.00 50.44 289 LEU A N 1
ATOM 2427 C CA . LEU A 1 289 ? -2.360 -10.833 -30.079 1.00 50.44 289 LEU A CA 1
ATOM 2428 C C . LEU A 1 289 ? -2.028 -11.680 -28.834 1.00 50.44 289 LEU A C 1
ATOM 2430 O O . LEU A 1 289 ? -2.205 -12.898 -28.852 1.00 50.44 289 LEU A O 1
ATOM 2434 N N . CYS A 1 290 ? -1.623 -11.041 -27.737 1.00 51.81 290 CYS A N 1
ATOM 2435 C CA . CYS A 1 290 ? -1.814 -11.595 -26.394 1.00 51.81 290 CYS A CA 1
ATOM 2436 C C . CYS A 1 290 ? -3.250 -11.329 -25.923 1.00 51.81 290 CYS A C 1
ATOM 2438 O O . CYS A 1 290 ? -3.918 -10.398 -26.386 1.00 51.81 290 CYS A O 1
ATOM 2440 N N . SER A 1 291 ? -3.756 -12.166 -25.016 1.00 55.41 291 SER A N 1
ATOM 2441 C CA . SER A 1 291 ? -5.096 -12.015 -24.442 1.00 55.41 291 SER A CA 1
ATOM 2442 C C . SER A 1 291 ? -5.208 -10.666 -23.723 1.00 55.41 291 SER A C 1
ATOM 2444 O O . SER A 1 291 ? -4.709 -10.507 -22.618 1.00 55.41 291 SER A O 1
ATOM 2446 N N . MET A 1 292 ? -5.919 -9.698 -24.314 1.00 61.38 292 MET A N 1
ATOM 2447 C CA . MET A 1 292 ? -6.078 -8.330 -23.778 1.00 61.38 292 MET A CA 1
ATOM 2448 C C . MET A 1 292 ? -6.796 -8.241 -22.419 1.00 61.38 292 MET A C 1
ATOM 2450 O O . MET A 1 292 ? -7.017 -7.145 -21.899 1.00 61.38 292 MET A O 1
ATOM 2454 N N . LYS A 1 293 ? -7.229 -9.371 -21.854 1.00 67.62 293 LYS A N 1
ATOM 2455 C CA . LYS A 1 293 ? -7.898 -9.430 -20.557 1.00 67.62 293 LYS A CA 1
ATOM 2456 C C . LYS A 1 293 ? -7.126 -10.368 -19.631 1.00 67.62 293 LYS A C 1
ATOM 2458 O O . LYS A 1 293 ? -7.102 -11.570 -19.914 1.00 67.62 293 LYS A O 1
ATOM 2463 N N . PRO A 1 294 ? -6.550 -9.853 -18.529 1.00 76.62 294 PRO A N 1
ATOM 2464 C CA . PRO A 1 294 ? -5.991 -10.713 -17.498 1.00 76.62 294 PRO A CA 1
ATOM 2465 C C . PRO A 1 294 ? -7.110 -11.581 -16.912 1.00 76.62 294 PRO A C 1
ATOM 2467 O O . PRO A 1 294 ? -8.239 -11.114 -16.714 1.00 76.62 294 PRO A O 1
ATOM 2470 N N . LYS A 1 295 ? -6.811 -12.860 -16.670 1.00 84.06 295 LYS A N 1
ATOM 2471 C CA . LYS A 1 295 ? -7.729 -13.765 -15.974 1.00 84.06 295 LYS A CA 1
ATOM 2472 C C . LYS A 1 295 ? -7.695 -13.421 -14.490 1.00 84.06 295 LYS A C 1
ATOM 2474 O O . LYS A 1 295 ? -6.630 -13.419 -13.890 1.00 84.06 295 LYS A O 1
ATOM 2479 N N . GLN A 1 296 ? -8.860 -13.147 -13.921 1.00 85.62 296 GLN A N 1
ATOM 2480 C CA . GLN A 1 296 ? -9.035 -12.912 -12.493 1.00 85.62 296 GLN A CA 1
ATOM 2481 C C . GLN A 1 296 ? -9.823 -14.083 -11.913 1.00 85.62 296 GLN A C 1
ATOM 2483 O O . GLN A 1 296 ? -10.816 -14.515 -12.503 1.00 85.62 296 GLN A O 1
ATOM 2488 N N . PHE A 1 297 ? -9.380 -14.582 -10.769 1.00 89.94 297 PHE A N 1
ATOM 2489 C CA . PHE A 1 297 ? -10.134 -15.509 -9.942 1.00 89.94 297 PHE A CA 1
ATOM 2490 C C . PHE A 1 297 ? -10.022 -15.060 -8.487 1.00 89.94 297 PHE A C 1
ATOM 2492 O O . PHE A 1 297 ? -9.095 -14.340 -8.125 1.00 89.94 297 PHE A O 1
ATOM 2499 N N . GLU A 1 298 ? -10.999 -15.448 -7.681 1.00 90.94 298 GLU A N 1
ATOM 2500 C CA . GLU A 1 298 ? -11.096 -15.077 -6.272 1.00 90.94 298 GLU A CA 1
ATOM 2501 C C . GLU A 1 298 ? -11.007 -16.348 -5.429 1.00 90.94 298 GLU A C 1
ATOM 2503 O O . GLU A 1 298 ? -11.604 -17.371 -5.779 1.00 90.94 298 GLU A O 1
ATOM 2508 N N . LEU A 1 299 ? -10.274 -16.278 -4.321 1.00 91.31 299 LEU A N 1
ATOM 2509 C CA . LEU A 1 299 ? -10.226 -17.326 -3.309 1.00 91.31 299 LEU A CA 1
ATOM 2510 C C . LEU A 1 299 ? -11.152 -16.908 -2.168 1.00 91.31 299 LEU A C 1
ATOM 2512 O O . LEU A 1 299 ? -10.867 -15.958 -1.453 1.00 91.31 299 LEU A O 1
ATOM 2516 N N . ASN A 1 300 ? -12.291 -17.582 -2.034 1.00 89.69 300 ASN A N 1
ATOM 2517 C CA . ASN A 1 300 ? -13.339 -17.205 -1.080 1.00 89.69 300 ASN A CA 1
ATOM 2518 C C . ASN A 1 300 ? -13.452 -18.147 0.130 1.00 89.69 300 ASN A C 1
ATOM 2520 O O . ASN A 1 300 ? -14.295 -17.914 0.996 1.00 89.69 300 ASN A O 1
ATOM 2524 N N . VAL A 1 301 ? -12.652 -19.215 0.183 1.00 91.06 301 VAL A N 1
ATOM 2525 C CA . VAL A 1 301 ? -12.621 -20.152 1.313 1.00 91.06 301 VAL A CA 1
ATOM 2526 C C . VAL A 1 301 ? -11.411 -19.835 2.177 1.00 91.06 301 VAL A C 1
ATOM 2528 O O . VAL A 1 301 ? -10.277 -19.906 1.705 1.00 91.06 301 VAL A O 1
ATOM 2531 N N . ASN A 1 302 ? -11.667 -19.487 3.434 1.00 90.31 302 ASN A N 1
ATOM 2532 C CA . ASN A 1 302 ? -10.639 -19.167 4.410 1.00 90.31 302 ASN A CA 1
ATOM 2533 C C . ASN A 1 302 ? -10.432 -20.371 5.343 1.00 90.31 302 ASN A C 1
ATOM 2535 O O . ASN A 1 302 ? -11.372 -20.834 5.995 1.00 90.31 302 ASN A O 1
ATOM 2539 N N . TYR A 1 303 ? -9.198 -20.876 5.377 1.00 90.50 303 TYR A N 1
ATOM 2540 C CA . TYR A 1 303 ? -8.784 -22.009 6.212 1.00 90.50 303 TYR A CA 1
ATOM 2541 C C . TYR A 1 303 ? -8.017 -21.580 7.473 1.00 90.50 303 TYR A C 1
ATOM 2543 O O . TYR A 1 303 ? -7.727 -22.419 8.319 1.00 90.50 303 TYR A O 1
ATOM 2551 N N . ARG A 1 304 ? -7.687 -20.288 7.601 1.00 89.75 304 ARG A N 1
ATOM 2552 C CA . ARG A 1 304 ? -6.908 -19.720 8.713 1.00 89.75 304 ARG A CA 1
ATOM 2553 C C . ARG A 1 304 ? -7.791 -19.298 9.881 1.00 89.75 304 ARG A C 1
ATOM 2555 O O . ARG A 1 304 ? -7.392 -19.399 11.032 1.00 89.75 304 ARG A O 1
ATOM 2562 N N . SER A 1 305 ? -9.001 -18.815 9.597 1.00 90.12 305 SER A N 1
ATOM 2563 C CA . SER A 1 305 ? -9.915 -18.289 10.615 1.00 90.12 305 SER A CA 1
ATOM 2564 C C . SER A 1 305 ? -11.298 -18.922 10.539 1.00 90.12 305 SER A C 1
ATOM 2566 O O . SER A 1 305 ? -11.830 -19.217 9.469 1.00 90.12 305 SER A O 1
ATOM 2568 N N . HIS A 1 306 ? -11.931 -19.085 11.700 1.00 91.25 306 HIS A N 1
ATOM 2569 C CA . HIS A 1 306 ? -13.281 -19.631 11.783 1.00 91.25 306 HIS A CA 1
ATOM 2570 C C . HIS A 1 306 ? -14.354 -18.604 11.382 1.00 91.25 306 HIS A C 1
ATOM 2572 O O . HIS A 1 306 ? -14.189 -17.385 11.505 1.00 91.25 306 HIS A O 1
ATOM 2578 N N . ASN A 1 307 ? -15.540 -19.087 11.007 1.00 90.31 307 ASN A N 1
ATOM 2579 C CA . ASN A 1 307 ? -16.607 -18.249 10.449 1.00 90.31 307 ASN A CA 1
ATOM 2580 C C . ASN A 1 307 ? -17.119 -17.143 11.401 1.00 90.31 307 ASN A C 1
ATOM 2582 O O . ASN A 1 307 ? -17.605 -16.111 10.946 1.00 90.31 307 ASN A O 1
ATOM 2586 N N . GLY A 1 308 ? -17.008 -17.325 12.722 1.00 90.50 308 GLY A N 1
ATOM 2587 C CA . GLY A 1 308 ? -17.358 -16.290 13.707 1.00 90.50 308 GLY A CA 1
ATOM 2588 C C . GLY A 1 308 ? -16.599 -14.963 13.526 1.00 90.50 308 GLY A C 1
ATOM 2589 O O . GLY A 1 308 ? -17.232 -13.908 13.485 1.00 90.50 308 GLY A O 1
ATOM 2590 N N . ILE A 1 309 ? -15.275 -15.016 13.329 1.00 91.44 309 ILE A N 1
ATOM 2591 C CA . ILE A 1 309 ? -14.423 -13.842 13.068 1.00 91.44 309 ILE A CA 1
ATOM 2592 C C . ILE A 1 309 ? -14.687 -13.295 11.661 1.00 91.44 309 ILE A C 1
ATOM 2594 O O . ILE A 1 309 ? -14.880 -12.092 11.489 1.00 91.44 309 ILE A O 1
ATOM 2598 N N . LEU A 1 310 ? -14.794 -14.174 10.660 1.00 91.88 310 LEU A N 1
ATOM 2599 C CA . LEU A 1 310 ? -15.027 -13.776 9.264 1.00 91.88 310 LEU A CA 1
ATOM 2600 C C . LEU A 1 310 ? -16.354 -13.036 9.068 1.00 91.88 310 LEU A C 1
ATOM 2602 O O . LEU A 1 310 ? -16.452 -12.135 8.233 1.00 91.88 310 LEU A O 1
ATOM 2606 N N . ARG A 1 311 ? -17.379 -13.363 9.862 1.00 91.06 311 ARG A N 1
ATOM 2607 C CA . ARG A 1 311 ? -18.646 -12.619 9.879 1.00 91.06 311 ARG A CA 1
ATOM 2608 C C . ARG A 1 311 ? -18.474 -11.194 10.390 1.00 91.06 311 ARG A C 1
ATOM 2610 O O . ARG A 1 311 ? -19.078 -10.286 9.819 1.00 91.06 311 ARG A O 1
ATOM 2617 N N . LEU A 1 312 ? -17.667 -10.995 11.435 1.00 90.94 312 LEU A N 1
ATOM 2618 C CA . LEU A 1 312 ? -17.349 -9.655 11.925 1.00 90.94 312 LEU A CA 1
ATOM 2619 C C . LEU A 1 312 ? -16.566 -8.881 10.858 1.00 90.94 312 LEU A C 1
ATOM 2621 O O . LEU A 1 312 ? -16.985 -7.784 10.494 1.00 90.94 312 LEU A O 1
ATOM 2625 N N . ALA A 1 313 ? -15.509 -9.470 10.294 1.00 90.88 313 ALA A N 1
ATOM 2626 C CA . ALA A 1 313 ? -14.736 -8.856 9.212 1.00 90.88 313 ALA A CA 1
ATOM 2627 C C . ALA A 1 313 ? -15.629 -8.464 8.020 1.00 90.88 313 ALA A C 1
ATOM 2629 O O . ALA A 1 313 ? -15.630 -7.310 7.599 1.00 90.88 313 ALA A O 1
ATOM 2630 N N . SER A 1 314 ? -16.492 -9.375 7.557 1.00 90.38 314 SER A N 1
ATOM 2631 C CA . SER A 1 314 ? -17.454 -9.112 6.476 1.00 90.38 314 SER A CA 1
ATOM 2632 C C . SER A 1 314 ? -18.385 -7.936 6.787 1.00 90.38 314 SER A C 1
ATOM 2634 O O . SER A 1 314 ? -18.666 -7.133 5.902 1.00 90.38 314 SER A O 1
ATOM 2636 N N . SER A 1 315 ? -18.840 -7.796 8.038 1.00 90.62 315 SER A N 1
ATOM 2637 C CA . SER A 1 315 ? -19.692 -6.667 8.437 1.00 90.62 315 SER A CA 1
ATOM 2638 C C . SER A 1 315 ? -18.963 -5.320 8.363 1.00 90.62 315 SER A C 1
ATOM 2640 O O . SER A 1 315 ? -19.561 -4.314 7.987 1.00 90.62 315 SER A O 1
ATOM 2642 N N . VAL A 1 316 ? -17.657 -5.298 8.649 1.00 89.69 316 VAL A N 1
ATOM 2643 C CA . VAL A 1 316 ? -16.822 -4.098 8.502 1.00 89.69 316 VAL A CA 1
ATOM 2644 C C . VAL A 1 316 ? -16.639 -3.756 7.022 1.00 89.69 316 VAL A C 1
ATOM 2646 O O . VAL A 1 316 ? -16.788 -2.593 6.649 1.00 89.69 316 VAL A O 1
ATOM 2649 N N . ILE A 1 317 ? -16.403 -4.753 6.163 1.00 89.38 317 ILE A N 1
ATOM 2650 C CA . ILE A 1 317 ? -16.319 -4.549 4.707 1.00 89.38 317 ILE A CA 1
ATOM 2651 C C . ILE A 1 317 ? -17.638 -4.010 4.139 1.00 89.38 317 ILE A C 1
ATOM 2653 O O . ILE A 1 317 ? -17.616 -3.072 3.342 1.00 89.38 317 ILE A O 1
ATOM 2657 N N . ASP A 1 318 ? -18.785 -4.525 4.589 1.00 89.38 318 ASP A N 1
ATOM 2658 C CA . ASP A 1 318 ? -20.102 -4.025 4.174 1.00 89.38 318 ASP A CA 1
ATOM 2659 C C . ASP A 1 318 ? -20.275 -2.530 4.511 1.00 89.38 318 ASP A C 1
ATOM 2661 O O . ASP A 1 318 ? -20.783 -1.761 3.687 1.00 89.38 318 ASP A O 1
ATOM 2665 N N . LEU A 1 319 ? -19.803 -2.088 5.685 1.00 88.56 319 LEU A N 1
ATOM 2666 C CA . LEU A 1 319 ? -19.801 -0.668 6.059 1.00 88.56 319 LEU A CA 1
ATOM 2667 C C . LEU A 1 319 ? -18.891 0.160 5.145 1.00 88.56 319 LEU A C 1
ATOM 2669 O O . LEU A 1 319 ? -19.276 1.258 4.732 1.00 88.56 319 LEU A O 1
ATOM 2673 N N . ILE A 1 320 ? -17.711 -0.357 4.788 1.00 86.69 320 ILE A N 1
ATOM 2674 C CA . ILE A 1 320 ? -16.811 0.332 3.855 1.00 86.69 320 ILE A CA 1
ATOM 2675 C C . ILE A 1 320 ? -17.454 0.431 2.468 1.00 86.69 320 ILE A C 1
ATOM 2677 O O . ILE A 1 320 ? -17.440 1.505 1.876 1.00 86.69 320 ILE A O 1
ATOM 2681 N N . TRP A 1 321 ? -18.098 -0.622 1.962 1.00 87.00 321 TRP A N 1
ATOM 2682 C CA . TRP A 1 321 ? -18.822 -0.560 0.688 1.00 87.00 321 TRP A CA 1
ATOM 2683 C C . TRP A 1 321 ? -20.020 0.391 0.712 1.00 87.00 321 TRP A C 1
ATOM 2685 O O . TRP A 1 321 ? -20.350 0.969 -0.326 1.00 87.00 321 TRP A O 1
ATOM 2695 N N . HIS A 1 322 ? -20.675 0.554 1.862 1.00 85.38 322 HIS A N 1
ATOM 2696 C CA . HIS A 1 322 ? -21.792 1.479 2.016 1.00 85.38 322 HIS A CA 1
ATOM 2697 C C . HIS A 1 322 ? -21.328 2.942 2.000 1.00 85.38 322 HIS A C 1
ATOM 2699 O O . HIS A 1 322 ? -21.843 3.747 1.223 1.00 85.38 322 HIS A O 1
ATOM 2705 N N . PHE A 1 323 ? -20.340 3.288 2.830 1.00 82.50 323 PHE A N 1
ATOM 2706 C CA . PHE A 1 323 ? -19.869 4.670 2.971 1.00 82.50 323 PHE A CA 1
ATOM 2707 C C . PHE A 1 323 ? -18.854 5.077 1.893 1.00 82.50 323 PHE A C 1
ATOM 2709 O O . PHE A 1 323 ? -18.860 6.218 1.436 1.00 82.50 323 PHE A O 1
ATOM 2716 N N . PHE A 1 324 ? -18.015 4.147 1.439 1.00 82.38 324 PHE A N 1
ATOM 2717 C CA . PHE A 1 324 ? -16.910 4.378 0.506 1.00 82.38 324 PHE A CA 1
ATOM 2718 C C . PHE A 1 324 ? -16.928 3.372 -0.665 1.00 82.38 324 PHE A C 1
ATOM 2720 O O . PHE A 1 324 ? -15.980 2.612 -0.876 1.00 82.38 324 PHE A O 1
ATOM 2727 N N . PRO A 1 325 ? -17.988 3.371 -1.499 1.00 80.06 325 PRO A N 1
ATOM 2728 C CA . PRO A 1 325 ? -18.255 2.318 -2.488 1.00 80.06 325 PRO A CA 1
ATOM 2729 C C . PRO A 1 325 ? -17.201 2.153 -3.590 1.00 80.06 325 PRO A C 1
ATOM 2731 O O . PRO A 1 325 ? -17.255 1.173 -4.327 1.00 80.06 325 PRO A O 1
ATOM 2734 N N . ASN A 1 326 ? -16.298 3.120 -3.754 1.00 78.19 326 ASN A N 1
ATOM 2735 C CA . ASN A 1 326 ? -15.270 3.115 -4.796 1.00 78.19 326 ASN A CA 1
ATOM 2736 C C . ASN A 1 326 ? -13.848 2.922 -4.242 1.00 78.19 326 ASN A C 1
ATOM 2738 O O . ASN A 1 326 ? -12.908 2.912 -5.042 1.00 78.19 326 ASN A O 1
ATOM 2742 N N . SER A 1 327 ? -13.690 2.814 -2.917 1.00 76.50 327 SER A N 1
ATOM 2743 C CA . SER A 1 327 ? -12.381 2.688 -2.264 1.00 76.50 327 SER A CA 1
ATOM 2744 C C . SER A 1 327 ? -11.814 1.274 -2.358 1.00 76.50 327 SER A C 1
ATOM 2746 O O . SER A 1 327 ? -10.616 1.125 -2.547 1.00 76.50 327 SER A O 1
ATOM 2748 N N . ILE A 1 328 ? -12.671 0.253 -2.285 1.00 83.38 328 ILE A N 1
ATOM 2749 C CA . ILE A 1 328 ? -12.291 -1.167 -2.326 1.00 83.38 328 ILE A CA 1
ATOM 2750 C C . ILE A 1 328 ? -13.065 -1.854 -3.456 1.00 83.38 328 ILE A C 1
ATOM 2752 O O . ILE A 1 328 ? -14.210 -1.487 -3.747 1.00 83.38 328 ILE A O 1
ATOM 2756 N N . ASP A 1 329 ? -12.453 -2.848 -4.100 1.00 84.50 329 ASP A N 1
ATOM 2757 C CA . ASP A 1 329 ? -13.140 -3.701 -5.065 1.00 84.50 329 ASP A CA 1
ATOM 2758 C C . ASP A 1 329 ? -14.257 -4.528 -4.400 1.00 84.50 329 ASP A C 1
ATOM 2760 O O . ASP A 1 329 ? -14.208 -4.888 -3.223 1.00 84.50 329 ASP A O 1
ATOM 2764 N N . ARG A 1 330 ? -15.315 -4.828 -5.161 1.00 85.00 330 ARG A N 1
ATOM 2765 C CA . ARG A 1 330 ? -16.409 -5.686 -4.689 1.00 85.00 330 ARG A CA 1
ATOM 2766 C C . ARG A 1 330 ? -16.076 -7.143 -4.978 1.00 85.00 330 ARG A C 1
ATOM 2768 O O . ARG A 1 330 ? -16.411 -7.637 -6.052 1.00 85.00 330 ARG A O 1
ATOM 2775 N N . LEU A 1 331 ? -15.411 -7.781 -4.023 1.00 84.69 331 LEU A N 1
ATOM 2776 C CA . LEU A 1 331 ? -15.048 -9.196 -4.063 1.00 84.69 331 LEU A CA 1
ATOM 2777 C C . LEU A 1 331 ? -16.111 -10.066 -3.379 1.00 84.69 331 LEU A C 1
ATOM 2779 O O . LEU A 1 331 ? -16.949 -9.583 -2.609 1.00 84.69 331 LEU A O 1
ATOM 2783 N N . SER A 1 332 ? -16.095 -11.363 -3.669 1.00 86.38 332 SER A N 1
ATOM 2784 C CA . SER A 1 332 ? -16.956 -12.342 -3.004 1.00 86.38 332 SER A CA 1
ATOM 2785 C C . SER A 1 332 ? -16.644 -12.425 -1.508 1.00 86.38 332 SER A C 1
ATOM 2787 O O . SER A 1 332 ? -15.488 -12.403 -1.106 1.00 86.38 332 SER A O 1
ATOM 2789 N N . ARG A 1 333 ? -17.679 -12.570 -0.669 1.00 85.50 333 ARG A N 1
ATOM 2790 C CA . ARG A 1 333 ? -17.488 -12.725 0.782 1.00 85.50 333 ARG A CA 1
ATOM 2791 C C . ARG A 1 333 ? -16.711 -13.995 1.110 1.00 85.50 333 ARG A C 1
ATOM 2793 O O . ARG A 1 333 ? -17.082 -15.073 0.632 1.00 85.50 333 ARG A O 1
ATOM 2800 N N . GLU A 1 334 ? -15.729 -13.855 1.994 1.00 87.31 334 GLU A N 1
ATOM 2801 C CA . GLU A 1 334 ? -15.008 -14.980 2.574 1.00 87.31 334 GLU A CA 1
ATOM 2802 C C . GLU A 1 334 ? -15.922 -15.861 3.423 1.00 87.31 334 GLU A C 1
ATOM 2804 O O . GLU A 1 334 ? -16.875 -15.397 4.063 1.00 87.31 334 GLU A O 1
ATOM 2809 N N . ARG A 1 335 ? -15.634 -17.160 3.418 1.00 86.88 335 ARG A N 1
ATOM 2810 C CA . ARG A 1 335 ? -16.349 -18.161 4.205 1.00 86.88 335 ARG A CA 1
ATOM 2811 C C . ARG A 1 335 ? -15.346 -19.094 4.855 1.00 86.88 335 ARG A C 1
ATOM 2813 O O . ARG A 1 335 ? -14.475 -19.632 4.179 1.00 86.88 335 ARG A O 1
ATOM 2820 N N . GLY A 1 336 ? -15.508 -19.294 6.156 1.00 86.06 336 GLY A N 1
ATOM 2821 C CA . GLY A 1 336 ? -14.747 -20.296 6.891 1.00 86.06 336 GLY A CA 1
ATOM 2822 C C . GLY A 1 336 ? -15.347 -21.677 6.667 1.00 86.06 336 GLY A C 1
ATOM 2823 O O . GLY A 1 336 ? -16.571 -21.813 6.585 1.00 86.06 336 GLY A O 1
ATOM 2824 N N . GLU A 1 337 ? -14.499 -22.697 6.601 1.00 86.25 337 GLU A N 1
ATOM 2825 C CA . GLU A 1 337 ? -14.949 -24.094 6.556 1.00 86.25 337 GLU A CA 1
ATOM 2826 C C . GLU A 1 337 ? -15.604 -24.516 7.881 1.00 86.25 337 GLU A C 1
ATOM 2828 O O . GLU A 1 337 ? -16.587 -25.258 7.901 1.00 86.25 337 GLU A O 1
ATOM 2833 N N . ILE A 1 338 ? -15.097 -23.977 8.994 1.00 88.19 338 ILE A N 1
ATOM 2834 C CA . ILE A 1 338 ? -15.508 -24.337 10.349 1.00 88.19 338 ILE A CA 1
ATOM 2835 C C . ILE A 1 338 ? -16.247 -23.157 10.998 1.00 88.19 338 ILE A C 1
ATOM 2837 O O . ILE A 1 338 ? -15.892 -21.982 10.839 1.00 88.19 338 ILE A O 1
ATOM 2841 N N . GLY A 1 339 ? -17.313 -23.465 11.739 1.00 86.31 339 GLY A N 1
ATOM 2842 C CA . GLY A 1 339 ? -17.974 -22.499 12.618 1.00 86.31 339 GLY A CA 1
ATOM 2843 C C . GLY A 1 339 ? -17.074 -22.098 13.792 1.00 86.31 339 GLY A C 1
ATOM 2844 O O . GLY A 1 339 ? -16.112 -22.777 14.112 1.00 86.31 339 GLY A O 1
ATOM 2845 N N . GLY A 1 340 ? -17.379 -20.998 14.468 1.00 86.19 340 GLY A N 1
ATOM 2846 C CA . GLY A 1 340 ? -16.630 -20.619 15.665 1.00 86.19 340 GLY A CA 1
ATOM 2847 C C . GLY A 1 340 ? -17.361 -19.571 16.490 1.00 86.19 340 GLY A C 1
ATOM 2848 O O . GLY A 1 340 ? -18.397 -19.065 16.034 1.00 86.19 340 GLY A O 1
ATOM 2849 N N . PRO A 1 341 ? -16.860 -19.272 17.699 1.00 88.25 341 PRO A N 1
ATOM 2850 C CA . PRO A 1 341 ? -17.474 -18.300 18.591 1.00 88.25 341 PRO A CA 1
ATOM 2851 C C . PRO A 1 341 ? -17.524 -16.910 17.950 1.00 88.25 341 PRO A C 1
ATOM 2853 O O . PRO A 1 341 ? -16.728 -16.566 17.076 1.00 88.25 341 PRO A O 1
ATOM 2856 N N . LEU A 1 342 ? -18.494 -16.099 18.368 1.00 88.25 342 LEU A N 1
ATOM 2857 C CA . LEU A 1 342 ? -18.509 -14.687 18.000 1.00 88.25 342 LEU A CA 1
ATOM 2858 C C . LEU A 1 342 ? -17.498 -13.927 18.870 1.00 88.25 342 LEU A C 1
ATOM 2860 O O . LEU A 1 342 ? -17.367 -14.259 20.050 1.00 88.25 342 LEU A O 1
ATOM 2864 N N . PRO A 1 343 ? -16.824 -12.901 18.324 1.00 88.69 343 PRO A N 1
ATOM 2865 C CA . PRO A 1 343 ? -15.963 -12.030 19.115 1.00 88.69 343 PRO A CA 1
ATOM 2866 C C . PRO A 1 343 ? -16.719 -11.411 20.296 1.00 88.69 343 PRO A C 1
ATOM 2868 O O . PRO A 1 343 ? -17.869 -10.989 20.156 1.00 88.69 343 PRO A O 1
ATOM 2871 N N . ILE A 1 344 ? -16.065 -11.365 21.456 1.00 87.25 344 ILE A N 1
ATOM 2872 C CA . ILE A 1 344 ? -16.635 -10.861 22.709 1.00 87.25 344 ILE A CA 1
ATOM 2873 C C . ILE A 1 344 ? -16.202 -9.405 22.900 1.00 87.25 344 ILE A C 1
ATOM 2875 O O . ILE A 1 344 ? -15.038 -9.065 22.698 1.00 87.25 344 ILE A O 1
ATOM 2879 N N . MET A 1 345 ? -17.140 -8.540 23.291 1.00 84.12 345 MET A N 1
ATOM 2880 C CA . MET A 1 345 ? -16.859 -7.148 23.646 1.00 84.12 345 MET A CA 1
ATOM 2881 C C . MET A 1 345 ? -16.780 -7.009 25.168 1.00 84.12 345 MET A C 1
ATOM 2883 O O . MET A 1 345 ? -17.672 -7.464 25.881 1.00 84.12 345 MET A O 1
ATOM 2887 N N . PHE A 1 346 ? -15.720 -6.363 25.652 1.00 81.69 346 PHE A N 1
ATOM 2888 C CA . PHE A 1 346 ? -15.516 -6.059 27.067 1.00 81.69 346 PHE A CA 1
ATOM 2889 C C . PHE A 1 346 ? -15.763 -4.562 27.298 1.00 81.69 346 PHE A C 1
ATOM 2891 O O . PHE A 1 346 ? -15.122 -3.734 26.655 1.00 81.69 346 PHE A O 1
ATOM 2898 N N . GLU A 1 347 ? -16.698 -4.208 28.185 1.00 66.69 347 GLU A N 1
ATOM 2899 C CA . GLU A 1 347 ? -17.078 -2.805 28.449 1.00 66.69 347 GLU A CA 1
ATOM 2900 C C . GLU A 1 347 ? -16.263 -2.155 29.582 1.00 66.69 347 GLU A C 1
ATOM 2902 O O . GLU A 1 347 ? -16.015 -0.951 29.550 1.00 66.69 347 GLU A O 1
ATOM 2907 N N . GLU A 1 348 ? -15.796 -2.938 30.559 1.00 61.38 348 GLU A N 1
ATOM 2908 C CA . GLU A 1 348 ? -15.042 -2.449 31.719 1.00 61.38 348 GLU A CA 1
ATOM 2909 C C . GLU A 1 348 ? -13.692 -3.165 31.821 1.00 61.38 348 GLU A C 1
ATOM 2911 O O . GLU A 1 348 ? -13.586 -4.281 32.328 1.00 61.38 348 GLU A O 1
ATOM 2916 N N . PHE A 1 349 ? -12.641 -2.516 31.318 1.00 59.16 349 PHE A N 1
ATOM 2917 C CA . PHE A 1 349 ? -11.275 -3.020 31.402 1.00 59.16 349 PHE A CA 1
ATOM 2918 C C . PHE A 1 349 ? -10.533 -2.323 32.548 1.00 59.16 349 PHE A C 1
ATOM 2920 O O . PHE A 1 349 ? -10.210 -1.138 32.458 1.00 59.16 349 PHE A O 1
ATOM 2927 N N . GLN A 1 350 ? -10.248 -3.054 33.627 1.00 56.16 350 GLN A N 1
ATOM 2928 C CA . GLN A 1 350 ? -9.342 -2.611 34.688 1.00 56.16 350 GLN A CA 1
ATOM 2929 C C . GLN A 1 350 ? -8.048 -3.429 34.629 1.00 56.16 350 GLN A C 1
ATOM 2931 O O . GLN A 1 350 ? -8.068 -4.641 34.403 1.00 56.16 350 GLN A O 1
ATOM 2936 N N . ALA A 1 351 ? -6.906 -2.760 34.808 1.00 51.66 351 ALA A N 1
ATOM 2937 C CA . ALA A 1 351 ? -5.583 -3.372 34.680 1.00 51.66 351 ALA A CA 1
ATOM 2938 C C . ALA A 1 351 ? -5.376 -4.527 35.677 1.00 51.66 351 ALA A C 1
ATOM 2940 O O . ALA A 1 351 ? -4.713 -5.510 35.353 1.00 51.66 351 ALA A O 1
ATOM 2941 N N . GLU A 1 352 ? -6.000 -4.462 36.858 1.00 51.75 352 GLU A N 1
ATOM 2942 C CA . GLU A 1 352 ? -5.947 -5.532 37.859 1.00 51.75 352 GLU A CA 1
ATOM 2943 C C . GLU A 1 352 ? -6.698 -6.797 37.411 1.00 51.75 352 GLU A C 1
ATOM 2945 O O . GLU A 1 352 ? -6.355 -7.908 37.816 1.00 51.75 352 GLU A O 1
ATOM 2950 N N . THR A 1 353 ? -7.707 -6.653 36.550 1.00 52.72 353 THR A N 1
ATOM 2951 C CA . THR A 1 353 ? -8.512 -7.765 36.020 1.00 52.72 353 THR A CA 1
ATOM 2952 C C . THR A 1 353 ? -7.882 -8.421 34.790 1.00 52.72 353 THR A C 1
ATOM 2954 O O . THR A 1 353 ? -8.273 -9.529 34.411 1.00 52.72 353 THR A O 1
ATOM 2957 N N . PHE A 1 354 ? -6.885 -7.761 34.191 1.00 55.62 354 PHE A N 1
ATOM 2958 C CA . PHE A 1 354 ? -6.211 -8.191 32.969 1.00 55.62 354 PHE A CA 1
ATOM 2959 C C . PHE A 1 354 ? -5.577 -9.578 33.095 1.00 55.62 354 PHE A C 1
ATOM 2961 O O . PHE A 1 354 ? -5.748 -10.426 32.224 1.00 55.62 354 PHE A O 1
ATOM 2968 N N . HIS A 1 355 ? -4.910 -9.827 34.224 1.00 51.34 355 HIS A N 1
ATOM 2969 C CA . HIS A 1 355 ? -4.210 -11.083 34.493 1.00 51.34 355 HIS A CA 1
ATOM 2970 C C . HIS A 1 355 ? -5.148 -12.257 34.798 1.00 51.34 355 HIS A C 1
ATOM 2972 O O . HIS A 1 355 ? -4.716 -13.401 34.715 1.00 51.34 355 HIS A O 1
ATOM 2978 N N . TYR A 1 356 ? -6.401 -11.994 35.188 1.00 47.00 356 TYR A N 1
ATOM 2979 C CA . TYR A 1 356 ? -7.287 -13.027 35.734 1.00 47.00 356 TYR A CA 1
ATOM 2980 C C . TYR A 1 356 ? -8.455 -13.402 34.819 1.00 47.00 356 TYR A C 1
ATOM 2982 O O . TYR A 1 356 ? -8.827 -14.572 34.807 1.00 47.00 356 TYR A O 1
ATOM 2990 N N . ASN A 1 357 ? -9.034 -12.461 34.060 1.00 47.53 357 ASN A N 1
ATOM 2991 C CA . ASN A 1 357 ? -10.343 -12.682 33.423 1.00 47.53 357 ASN A CA 1
ATOM 2992 C C . ASN A 1 357 ? -10.346 -12.823 31.896 1.00 47.53 357 ASN A C 1
ATOM 2994 O O . ASN A 1 357 ? -11.269 -13.440 31.376 1.00 47.53 357 ASN A O 1
ATOM 2998 N N . ILE A 1 358 ? -9.380 -12.263 31.162 1.00 53.91 358 ILE A N 1
ATOM 2999 C CA . ILE A 1 358 ? -9.514 -12.166 29.693 1.00 53.91 358 ILE A CA 1
ATOM 3000 C C . ILE A 1 358 ? -9.056 -13.442 28.976 1.00 53.91 358 ILE A C 1
ATOM 3002 O O . ILE A 1 358 ? -9.680 -13.832 27.995 1.00 53.91 358 ILE A O 1
ATOM 3006 N N . PHE A 1 359 ? -8.044 -14.137 29.503 1.00 51.12 359 PHE A N 1
ATOM 3007 C CA . PHE A 1 359 ? -7.485 -15.348 28.882 1.00 51.12 359 PHE A CA 1
ATOM 3008 C C . PHE A 1 359 ? -7.704 -16.631 29.705 1.00 51.12 359 PHE A C 1
ATOM 3010 O O . PHE A 1 359 ? -7.329 -17.713 29.273 1.00 51.12 359 PHE A O 1
ATOM 3017 N N . SER A 1 360 ? -8.376 -16.539 30.860 1.00 46.31 360 SER A N 1
ATOM 3018 C CA . SER A 1 360 ? -8.753 -17.696 31.696 1.00 46.31 360 SER A CA 1
ATOM 3019 C C . SER A 1 360 ? -10.109 -18.306 31.310 1.00 46.31 360 SER A C 1
ATOM 3021 O O . SER A 1 360 ? -10.740 -18.985 32.123 1.00 46.31 360 SER A O 1
ATOM 3023 N N . VAL A 1 361 ? -10.611 -18.051 30.096 1.00 40.00 361 VAL A N 1
ATOM 3024 C CA . VAL A 1 361 ? -11.897 -18.592 29.623 1.00 40.00 361 VAL A CA 1
ATOM 3025 C C . VAL A 1 361 ? -11.693 -20.031 29.128 1.00 40.00 361 VAL A C 1
ATOM 3027 O O . VAL A 1 361 ? -11.746 -20.331 27.941 1.00 40.00 361 VAL A O 1
ATOM 3030 N N . GLY A 1 362 ? -11.429 -20.929 30.076 1.00 34.62 362 GLY A N 1
ATOM 3031 C CA . GLY A 1 362 ? -11.311 -22.375 29.903 1.00 34.62 362 GLY A CA 1
ATOM 3032 C C . GLY A 1 362 ? -11.085 -23.032 31.267 1.00 34.62 362 GLY A C 1
ATOM 3033 O O . GLY A 1 362 ? -10.359 -22.489 32.091 1.00 34.62 362 GLY A O 1
ATOM 3034 N N . GLU A 1 363 ? -11.721 -24.174 31.543 1.00 34.62 363 GLU A N 1
ATOM 3035 C CA . GLU A 1 363 ? -11.819 -24.831 32.870 1.00 34.62 363 GLU A CA 1
ATOM 3036 C C . GLU A 1 363 ? -10.492 -25.312 33.512 1.00 34.62 363 GLU A C 1
ATOM 3038 O O . GLU A 1 363 ? -10.496 -26.072 34.483 1.00 34.62 363 GLU A O 1
ATOM 3043 N N . HIS A 1 364 ? -9.337 -24.836 33.054 1.00 32.94 364 HIS A N 1
ATOM 3044 C CA . HIS A 1 364 ? -8.041 -25.114 33.656 1.00 32.94 364 HIS A CA 1
ATOM 3045 C C . HIS A 1 364 ? -7.341 -23.810 34.031 1.00 32.94 364 HIS A C 1
ATOM 3047 O O . HIS A 1 364 ? -6.559 -23.245 33.276 1.00 32.94 364 HIS A O 1
ATOM 3053 N N . ALA A 1 365 ? -7.618 -23.361 35.257 1.00 35.69 365 ALA A N 1
ATOM 3054 C CA . ALA A 1 365 ? -6.909 -22.292 35.951 1.00 35.69 365 ALA A CA 1
ATOM 3055 C C . ALA A 1 365 ? -5.471 -22.710 36.332 1.00 35.69 365 ALA A C 1
ATOM 3057 O O . ALA A 1 365 ? -5.100 -22.741 37.506 1.00 35.69 365 ALA A O 1
ATOM 3058 N N . SER A 1 366 ? -4.655 -23.062 35.344 1.00 31.75 366 SER A N 1
ATOM 3059 C CA . SER A 1 366 ? -3.200 -22.998 35.449 1.00 31.75 366 SER A CA 1
ATOM 3060 C C . SER A 1 366 ? -2.771 -21.664 34.864 1.00 31.75 366 SER A C 1
ATOM 3062 O O . SER A 1 366 ? -3.162 -21.361 33.747 1.00 31.75 366 SER A O 1
ATOM 3064 N N . TYR A 1 367 ? -2.008 -20.885 35.633 1.00 37.09 367 TYR A N 1
ATOM 3065 C CA . TYR A 1 367 ? -1.316 -19.655 35.231 1.00 37.09 367 TYR A CA 1
ATOM 3066 C C . TYR A 1 367 ? -0.865 -19.737 33.758 1.00 37.09 367 TYR A C 1
ATOM 3068 O O . TYR A 1 367 ? 0.158 -20.350 33.462 1.00 37.09 367 TYR A O 1
ATOM 3076 N N . VAL A 1 368 ? -1.654 -19.191 32.829 1.00 40.41 368 VAL A N 1
ATOM 3077 C CA . VAL A 1 368 ? -1.257 -19.124 31.423 1.00 40.41 368 VAL A CA 1
ATOM 3078 C C . VAL A 1 368 ? -0.322 -17.928 31.352 1.00 40.41 368 VAL A C 1
ATOM 3080 O O . VAL A 1 368 ? -0.756 -16.776 31.380 1.00 40.41 368 VAL A O 1
ATOM 3083 N N . GLU A 1 369 ? 0.985 -18.190 31.397 1.00 41.84 369 GLU A N 1
ATOM 3084 C CA . GLU A 1 369 ? 1.958 -17.225 30.893 1.00 41.84 369 GLU A CA 1
ATOM 3085 C C . GLU A 1 369 ? 1.479 -16.792 29.507 1.00 41.84 369 GLU A C 1
ATOM 3087 O O . GLU A 1 369 ? 1.088 -17.646 28.715 1.00 41.84 369 GLU A O 1
ATOM 3092 N N . PHE A 1 370 ? 1.453 -15.481 29.246 1.00 49.03 370 PHE A N 1
ATOM 3093 C CA . PHE A 1 370 ? 1.179 -14.931 27.919 1.00 49.03 370 PHE A CA 1
ATOM 3094 C C . PHE A 1 370 ? 2.052 -15.686 26.908 1.00 49.03 370 PHE A C 1
ATOM 3096 O O . PHE A 1 370 ? 3.266 -15.480 26.863 1.00 49.03 370 PHE A O 1
ATOM 3103 N N . GLY A 1 371 ? 1.449 -16.623 26.179 1.00 49.47 371 GLY A N 1
ATOM 3104 C CA . GLY A 1 371 ? 2.161 -17.449 25.218 1.00 49.47 371 GLY A CA 1
ATOM 3105 C C . GLY A 1 371 ? 2.551 -16.618 24.000 1.00 49.47 371 GLY A C 1
ATOM 3106 O O . GLY A 1 371 ? 1.970 -15.562 23.746 1.00 49.47 371 GLY A O 1
ATOM 3107 N N . ALA A 1 372 ? 3.492 -17.124 23.203 1.00 58.34 372 ALA A N 1
ATOM 3108 C CA . ALA A 1 372 ? 3.888 -16.511 21.931 1.00 58.34 372 ALA A CA 1
ATOM 3109 C C . ALA A 1 372 ? 2.724 -16.373 20.918 1.00 58.34 372 ALA A C 1
ATOM 3111 O O . ALA A 1 372 ? 2.841 -15.658 19.930 1.00 58.34 372 ALA A O 1
ATOM 3112 N N . GLU A 1 373 ? 1.593 -17.035 21.177 1.00 68.88 373 GLU A N 1
ATOM 3113 C CA . GLU A 1 373 ? 0.422 -17.114 20.297 1.00 68.88 373 GLU A CA 1
ATOM 3114 C C . GLU A 1 373 ? -0.702 -16.122 20.658 1.00 68.88 373 GLU A C 1
ATOM 3116 O O . GLU A 1 373 ? -1.759 -16.137 20.022 1.00 68.88 373 GLU A O 1
ATOM 3121 N N . GLN A 1 374 ? -0.499 -15.275 21.676 1.00 80.81 374 GLN A N 1
ATOM 3122 C CA . GLN A 1 374 ? -1.480 -14.290 22.141 1.00 80.81 374 GLN A CA 1
ATOM 3123 C C . GLN A 1 374 ? -0.950 -12.868 21.964 1.00 80.81 37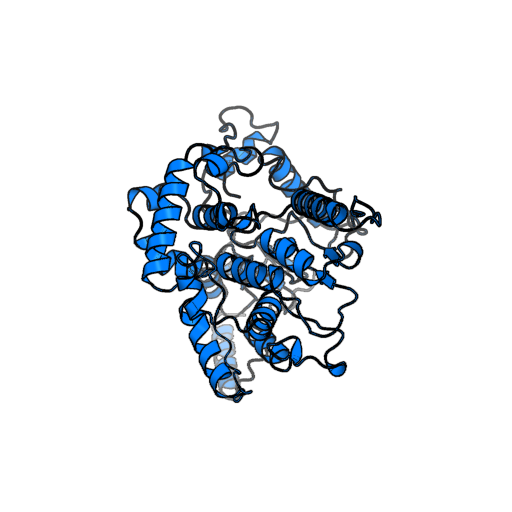4 GLN A C 1
ATOM 3125 O O . GLN A 1 374 ? 0.155 -12.543 22.408 1.00 80.81 374 GLN A O 1
ATOM 3130 N N . VAL A 1 375 ? -1.759 -11.991 21.367 1.00 87.19 375 VAL A N 1
ATOM 3131 C CA . VAL A 1 375 ? -1.342 -10.617 21.057 1.00 87.19 375 VAL A CA 1
ATOM 3132 C C . VAL A 1 375 ? -2.370 -9.578 21.489 1.00 87.19 375 VAL A C 1
ATOM 3134 O O . VAL A 1 375 ? -3.585 -9.750 21.363 1.00 87.19 375 VAL A O 1
ATOM 3137 N N . ILE A 1 376 ? -1.864 -8.441 21.962 1.00 88.50 376 ILE A N 1
ATOM 3138 C CA . ILE A 1 376 ? -2.643 -7.220 22.147 1.00 88.50 376 ILE A CA 1
ATOM 3139 C C . ILE A 1 376 ? -2.334 -6.277 20.994 1.00 88.50 376 ILE A C 1
ATOM 3141 O O . ILE A 1 376 ? -1.209 -5.784 20.860 1.00 88.50 376 ILE A O 1
ATOM 3145 N N . ILE A 1 377 ? -3.350 -5.975 20.195 1.00 91.19 377 ILE A N 1
ATOM 3146 C CA . ILE A 1 377 ? -3.237 -5.029 19.094 1.00 91.19 377 ILE A CA 1
ATOM 3147 C C . ILE A 1 377 ? -3.780 -3.671 19.537 1.00 91.19 377 ILE A C 1
ATOM 3149 O O . ILE A 1 377 ? -4.916 -3.530 20.005 1.00 91.19 377 ILE A O 1
ATOM 3153 N N . VAL A 1 378 ? -2.948 -2.650 19.359 1.00 90.69 378 VAL A N 1
ATOM 3154 C CA . VAL A 1 378 ? -3.262 -1.245 19.630 1.00 90.69 378 VAL A CA 1
ATOM 3155 C C . VAL A 1 378 ? -3.164 -0.414 18.355 1.00 90.69 378 VAL A C 1
ATOM 3157 O O . VAL A 1 378 ? -2.546 -0.804 17.366 1.00 90.69 378 VAL A O 1
ATOM 3160 N N . ARG A 1 379 ? -3.755 0.783 18.359 1.00 86.38 379 ARG A N 1
ATOM 3161 C CA . ARG A 1 379 ? -3.811 1.610 17.146 1.00 86.38 379 ARG A CA 1
ATOM 3162 C C . ARG A 1 379 ? -2.491 2.302 16.788 1.00 86.38 379 ARG A C 1
ATOM 3164 O O . ARG A 1 379 ? -2.215 2.491 15.611 1.00 86.38 379 ARG A O 1
ATOM 3171 N N . ASN A 1 380 ? -1.721 2.759 17.775 1.00 85.88 380 ASN A N 1
ATOM 3172 C CA . ASN A 1 380 ? -0.528 3.580 17.545 1.00 85.88 380 ASN A CA 1
ATOM 3173 C C . ASN A 1 380 ? 0.568 3.338 18.596 1.00 85.88 380 ASN A C 1
ATOM 3175 O O . ASN A 1 380 ? 0.317 2.780 19.668 1.00 85.88 380 ASN A O 1
ATOM 3179 N N . ASP A 1 381 ? 1.780 3.824 18.316 1.00 86.56 381 ASP A N 1
ATOM 3180 C CA . ASP A 1 381 ? 2.944 3.665 19.200 1.00 86.56 381 ASP A CA 1
ATOM 3181 C C . ASP A 1 381 ? 2.762 4.295 20.582 1.00 86.56 381 ASP A C 1
ATOM 3183 O O . ASP A 1 381 ? 3.313 3.822 21.580 1.00 86.56 381 ASP A O 1
ATOM 3187 N N . ALA A 1 382 ? 1.993 5.383 20.667 1.00 86.94 382 ALA A N 1
ATOM 3188 C CA . ALA A 1 382 ? 1.712 6.029 21.942 1.00 86.94 382 ALA A CA 1
ATOM 3189 C C . ALA A 1 382 ? 0.868 5.111 22.837 1.00 86.94 382 ALA A C 1
ATOM 3191 O O . ALA A 1 382 ? 1.190 4.950 24.014 1.00 86.94 382 ALA A O 1
ATOM 3192 N N . ALA A 1 383 ? -0.161 4.470 22.279 1.00 87.12 383 ALA A N 1
ATOM 3193 C CA . ALA A 1 383 ? -0.978 3.469 22.953 1.00 87.12 383 ALA A CA 1
ATOM 3194 C C . ALA A 1 383 ? -0.149 2.234 23.321 1.00 87.12 383 ALA A C 1
ATOM 3196 O O . ALA A 1 383 ? -0.198 1.806 24.472 1.00 87.12 383 ALA A O 1
ATOM 3197 N N . LYS A 1 384 ? 0.711 1.751 22.414 1.00 88.31 384 LYS A N 1
ATOM 3198 C CA . LYS A 1 384 ? 1.646 0.638 22.671 1.00 88.31 384 LYS A CA 1
ATOM 3199 C C . LYS A 1 384 ? 2.504 0.912 23.902 1.00 88.31 384 LYS A C 1
ATOM 3201 O O . LYS A 1 384 ? 2.573 0.088 24.810 1.00 88.31 384 LYS A O 1
ATOM 3206 N N . LYS A 1 385 ? 3.098 2.107 23.991 1.00 87.75 385 LYS A N 1
ATOM 3207 C CA . LYS A 1 385 ? 3.897 2.529 25.154 1.00 87.75 385 LYS A CA 1
ATOM 3208 C C . LYS A 1 385 ? 3.077 2.646 26.438 1.00 87.75 385 LYS A C 1
ATOM 3210 O O . LYS A 1 385 ? 3.622 2.385 27.506 1.00 87.75 385 LYS A O 1
ATOM 3215 N N . ARG A 1 386 ? 1.807 3.065 26.369 1.00 86.50 386 ARG A N 1
ATOM 3216 C CA . ARG A 1 386 ? 0.924 3.107 27.548 1.00 86.50 386 ARG A CA 1
ATOM 3217 C C . ARG A 1 386 ? 0.603 1.697 28.028 1.00 86.50 386 ARG A C 1
ATOM 3219 O O . ARG A 1 386 ? 0.865 1.401 29.186 1.00 86.50 386 ARG A O 1
ATOM 3226 N N . VAL A 1 387 ? 0.128 0.828 27.137 1.00 83.50 387 VAL A N 1
ATOM 3227 C CA . VAL A 1 387 ? -0.255 -0.554 27.461 1.00 83.50 387 VAL A CA 1
ATOM 3228 C C . VAL A 1 387 ? 0.937 -1.344 27.994 1.00 83.50 387 VAL A C 1
ATOM 3230 O O . VAL A 1 387 ? 0.823 -1.931 29.063 1.00 83.50 387 VAL A O 1
ATOM 3233 N N . LYS A 1 388 ? 2.116 -1.252 27.361 1.00 83.44 388 LYS A N 1
ATOM 3234 C CA . LYS A 1 388 ? 3.348 -1.886 27.873 1.00 83.44 388 LYS A CA 1
ATOM 3235 C C . LYS A 1 388 ? 3.719 -1.440 29.296 1.00 83.44 388 LYS A C 1
ATOM 3237 O O . LYS A 1 388 ? 4.296 -2.213 30.049 1.00 83.44 388 LYS A O 1
ATOM 3242 N N . LYS A 1 389 ? 3.385 -0.206 29.697 1.00 82.69 389 LYS A N 1
ATOM 3243 C CA . LYS A 1 389 ? 3.580 0.257 31.085 1.00 82.69 389 LYS A CA 1
ATOM 3244 C C . LYS A 1 389 ? 2.540 -0.306 32.055 1.00 82.69 389 LYS A C 1
ATOM 3246 O O . LYS A 1 389 ? 2.863 -0.450 33.226 1.00 82.69 389 LYS A O 1
ATOM 3251 N N . LEU A 1 390 ? 1.321 -0.580 31.586 1.00 76.88 390 LEU A N 1
ATOM 3252 C CA . LEU A 1 390 ? 0.225 -1.136 32.387 1.00 76.88 390 LEU A CA 1
ATOM 3253 C C . LEU A 1 390 ? 0.415 -2.635 32.661 1.00 76.88 390 LEU A C 1
ATOM 3255 O O . LEU A 1 390 ? 0.264 -3.056 33.801 1.00 76.88 390 LEU A O 1
ATOM 3259 N N . ILE A 1 391 ? 0.768 -3.420 31.639 1.00 72.50 391 ILE A N 1
ATOM 3260 C CA . ILE A 1 391 ? 0.867 -4.892 31.725 1.00 72.50 391 ILE A CA 1
ATOM 3261 C C . ILE A 1 391 ? 2.284 -5.397 32.068 1.00 72.50 391 ILE A C 1
ATOM 3263 O O . ILE A 1 391 ? 2.493 -6.577 32.341 1.00 72.50 391 ILE A O 1
ATOM 3267 N N . GLY A 1 392 ? 3.289 -4.514 32.044 1.00 67.12 392 GLY A N 1
ATOM 3268 C CA . GLY A 1 392 ? 4.695 -4.877 32.241 1.00 67.12 392 GLY A CA 1
ATOM 3269 C C . GLY A 1 392 ? 5.299 -5.639 31.051 1.00 67.12 392 GLY A C 1
ATOM 3270 O O . GLY A 1 392 ? 4.931 -5.413 29.902 1.00 67.12 392 GLY A O 1
ATOM 3271 N N . LYS A 1 393 ? 6.260 -6.538 31.320 1.00 62.56 393 LYS A N 1
ATOM 3272 C CA . LYS A 1 393 ? 6.889 -7.415 30.303 1.00 62.56 393 LYS A CA 1
ATOM 3273 C C . LYS A 1 393 ? 6.040 -8.652 29.948 1.00 62.56 393 LYS A C 1
ATOM 3275 O O . LYS A 1 393 ? 6.530 -9.547 29.271 1.00 62.56 393 LYS A O 1
ATOM 3280 N N . VAL A 1 394 ? 4.805 -8.738 30.437 1.00 58.09 394 VAL A N 1
ATOM 3281 C CA . VAL A 1 394 ? 3.946 -9.912 30.257 1.00 58.09 394 VAL A CA 1
ATOM 3282 C C . VAL A 1 394 ? 3.045 -9.662 29.045 1.00 58.09 394 VAL A C 1
ATOM 3284 O O . VAL A 1 394 ? 2.037 -8.972 29.161 1.00 58.09 394 VAL A O 1
ATOM 3287 N N . GLY A 1 395 ? 3.445 -10.176 27.879 1.00 66.44 395 GLY A N 1
ATOM 3288 C CA . GLY A 1 395 ? 2.617 -10.208 26.669 1.00 66.44 395 GLY A CA 1
ATOM 3289 C C . GLY A 1 395 ? 3.116 -9.399 25.472 1.00 66.44 395 GLY A C 1
ATOM 3290 O O . GLY A 1 395 ? 3.758 -8.351 25.604 1.00 66.44 395 GLY A O 1
ATOM 3291 N N . LEU A 1 396 ? 2.793 -9.902 24.278 1.00 83.38 396 LEU A N 1
ATOM 3292 C CA . LEU A 1 396 ? 3.122 -9.279 23.002 1.00 83.38 396 LEU A CA 1
ATOM 3293 C C . LEU A 1 396 ? 2.144 -8.129 22.717 1.00 83.38 396 LEU A C 1
ATOM 3295 O O . LEU A 1 396 ? 0.934 -8.329 22.619 1.00 83.38 396 LEU A O 1
ATOM 3299 N N . VAL A 1 397 ? 2.667 -6.904 22.597 1.00 87.56 397 VAL A N 1
ATOM 3300 C CA . VAL A 1 397 ? 1.876 -5.705 22.261 1.00 87.56 397 VAL A CA 1
ATOM 3301 C C . VAL A 1 397 ? 2.371 -5.124 20.952 1.00 87.56 397 VAL A C 1
ATOM 3303 O O . VAL A 1 397 ? 3.524 -4.678 20.880 1.00 87.56 397 VAL A O 1
ATOM 3306 N N . MET A 1 398 ? 1.487 -5.065 19.963 1.00 89.25 398 MET A N 1
ATOM 3307 C CA . MET A 1 398 ? 1.808 -4.668 18.593 1.00 89.25 398 MET A CA 1
ATOM 3308 C C . MET A 1 398 ? 0.848 -3.601 18.085 1.00 89.25 398 MET A C 1
ATOM 3310 O O . MET A 1 398 ? -0.305 -3.509 18.513 1.00 89.25 398 MET A O 1
ATOM 3314 N N . THR A 1 399 ? 1.327 -2.760 17.180 1.00 89.50 399 THR A N 1
ATOM 3315 C CA . THR A 1 399 ? 0.445 -1.909 16.382 1.00 89.50 399 THR A CA 1
ATOM 3316 C C . THR A 1 399 ? -0.176 -2.712 15.237 1.00 89.50 399 THR A C 1
ATOM 3318 O O . THR A 1 399 ? 0.300 -3.792 14.902 1.00 89.50 399 THR A O 1
ATOM 3321 N N . VAL A 1 400 ? -1.220 -2.176 14.601 1.00 88.81 400 VAL A N 1
ATOM 3322 C CA . VAL A 1 400 ? -1.827 -2.795 13.404 1.00 88.81 400 VAL A CA 1
ATOM 3323 C C . VAL A 1 400 ? -0.801 -3.017 12.286 1.00 88.81 400 VAL A C 1
ATOM 3325 O O . VAL A 1 400 ? -0.877 -4.019 11.589 1.00 88.81 400 VAL A O 1
ATOM 3328 N N . PHE A 1 401 ? 0.154 -2.095 12.125 1.00 84.56 401 PHE A N 1
ATOM 3329 C CA . PHE A 1 401 ? 1.190 -2.196 11.097 1.00 84.56 401 PHE A CA 1
ATOM 3330 C C . PHE A 1 401 ? 2.188 -3.312 11.392 1.00 84.56 401 PHE A C 1
ATOM 3332 O O . PHE A 1 401 ? 2.551 -4.048 10.488 1.00 84.56 401 PHE A O 1
ATOM 3339 N N . GLU A 1 402 ? 2.592 -3.452 12.655 1.00 86.31 402 GLU A N 1
ATOM 3340 C CA . GLU A 1 402 ? 3.537 -4.492 13.071 1.00 86.31 402 GLU A CA 1
ATOM 3341 C C . GLU A 1 402 ? 2.892 -5.882 13.050 1.00 86.31 402 GLU A C 1
ATOM 3343 O O . GLU A 1 402 ? 3.553 -6.853 12.726 1.00 86.31 402 GLU A O 1
ATOM 3348 N N . ALA A 1 403 ? 1.604 -5.991 13.395 1.00 88.31 403 ALA A N 1
ATOM 3349 C CA . ALA A 1 403 ? 0.883 -7.266 13.388 1.00 88.31 403 ALA A CA 1
ATOM 3350 C C . ALA A 1 403 ? 0.490 -7.733 11.972 1.00 88.31 403 ALA A C 1
ATOM 3352 O O . ALA A 1 403 ? -0.150 -8.773 11.814 1.00 88.31 403 ALA A O 1
ATOM 3353 N N . LYS A 1 404 ? 0.804 -6.948 10.936 1.00 86.50 404 LYS A N 1
ATOM 3354 C CA . LYS A 1 404 ? 0.453 -7.274 9.557 1.00 86.50 404 LYS A CA 1
ATOM 3355 C C . LYS A 1 404 ? 1.240 -8.498 9.088 1.00 86.50 404 LYS A C 1
ATOM 3357 O O . LYS A 1 404 ? 2.444 -8.568 9.281 1.00 86.50 404 LYS A O 1
ATOM 3362 N N . GLY A 1 405 ? 0.555 -9.444 8.447 1.00 84.31 405 GLY A N 1
ATOM 3363 C CA . GLY A 1 405 ? 1.169 -10.689 7.975 1.00 84.31 405 GLY A CA 1
ATOM 3364 C C . GLY A 1 405 ? 1.430 -11.712 9.084 1.00 84.31 405 GLY A C 1
ATOM 3365 O O . GLY A 1 405 ? 1.912 -12.802 8.797 1.00 84.31 405 GLY A O 1
ATOM 3366 N N . MET A 1 406 ? 1.081 -11.393 10.335 1.00 86.62 406 MET A N 1
ATOM 3367 C CA . MET A 1 406 ? 1.195 -12.307 11.466 1.00 86.62 406 MET A CA 1
ATOM 3368 C C . MET A 1 406 ? -0.153 -12.947 11.795 1.00 86.62 406 MET A C 1
ATOM 3370 O O . MET A 1 406 ? -1.214 -12.343 11.625 1.00 86.62 406 MET A O 1
ATOM 3374 N N . GLU A 1 407 ? -0.101 -14.169 12.314 1.00 88.69 407 GLU A N 1
ATOM 3375 C CA . GLU A 1 407 ? -1.272 -14.944 12.712 1.00 88.69 407 GLU A CA 1
ATOM 3376 C C . GLU A 1 407 ? -1.154 -15.327 14.191 1.00 88.69 407 GLU A C 1
ATOM 3378 O O . GLU A 1 407 ? -0.083 -15.704 14.664 1.00 88.69 407 GLU A O 1
ATOM 3383 N N . PHE A 1 408 ? -2.262 -15.213 14.924 1.00 88.88 408 PHE A N 1
ATOM 3384 C CA . PHE A 1 408 ? -2.328 -15.474 16.362 1.00 88.88 408 PHE A CA 1
ATOM 3385 C C . PHE A 1 408 ? -3.606 -16.237 16.699 1.00 88.88 408 PHE A C 1
ATOM 3387 O O . PHE A 1 408 ? -4.631 -16.057 16.036 1.00 88.88 408 PHE A O 1
ATOM 3394 N N . ASN A 1 409 ? -3.554 -17.046 17.757 1.00 85.12 409 ASN A N 1
ATOM 3395 C CA . ASN A 1 409 ? -4.706 -17.818 18.222 1.00 85.12 409 ASN A CA 1
ATOM 3396 C C . ASN A 1 409 ? -5.703 -16.925 18.968 1.00 85.12 409 ASN A C 1
ATOM 3398 O O . ASN A 1 409 ? -6.903 -16.984 18.697 1.00 85.12 409 ASN A O 1
ATOM 3402 N N . ASP A 1 410 ? -5.199 -16.042 19.837 1.00 85.62 410 ASP A N 1
ATOM 3403 C CA . ASP A 1 410 ? -6.012 -15.073 20.572 1.00 85.62 410 ASP A CA 1
ATOM 3404 C C . ASP A 1 410 ? -5.544 -13.638 20.303 1.00 85.62 410 ASP A C 1
ATOM 3406 O O . ASP A 1 410 ? -4.377 -13.285 20.499 1.00 85.62 410 ASP A O 1
ATOM 3410 N N . VAL A 1 411 ? -6.484 -12.779 19.897 1.00 88.81 411 VAL A N 1
ATOM 3411 C CA . VAL A 1 411 ? -6.230 -11.365 19.594 1.00 88.81 411 VAL A CA 1
ATOM 3412 C C . VAL A 1 411 ? -7.119 -10.477 20.454 1.00 88.81 411 VAL A C 1
ATOM 3414 O O . VAL A 1 411 ? -8.348 -10.532 20.366 1.00 88.81 411 VAL A O 1
ATOM 3417 N N . LEU A 1 412 ? -6.502 -9.588 21.233 1.00 88.06 412 LEU A N 1
ATOM 3418 C CA . LEU A 1 412 ? -7.201 -8.546 21.979 1.00 88.06 412 LEU A CA 1
ATOM 3419 C C . LEU A 1 412 ? -7.013 -7.181 21.310 1.00 88.06 412 LEU A C 1
ATOM 3421 O O . LEU A 1 412 ? -5.904 -6.654 21.245 1.00 88.06 412 LEU A O 1
ATOM 3425 N N . LEU A 1 413 ? -8.115 -6.566 20.878 1.00 89.81 413 LEU A N 1
ATOM 3426 C CA . LEU A 1 413 ? -8.129 -5.174 20.423 1.00 89.81 413 LEU A CA 1
ATOM 3427 C C . LEU A 1 413 ? -8.335 -4.237 21.617 1.00 89.81 413 LEU A C 1
ATOM 3429 O O . LEU A 1 413 ? -9.409 -4.224 22.217 1.00 89.81 413 LEU A O 1
ATOM 3433 N N . TYR A 1 414 ? -7.327 -3.427 21.942 1.00 86.69 414 TYR A N 1
ATOM 3434 C CA . TYR A 1 414 ? -7.356 -2.546 23.113 1.00 86.69 414 TYR A CA 1
ATOM 3435 C C . TYR A 1 414 ? -7.567 -1.070 22.731 1.00 86.69 414 TYR A C 1
ATOM 3437 O O . TYR A 1 414 ? -6.821 -0.523 21.916 1.00 86.69 414 TYR A O 1
ATOM 3445 N N . ASP A 1 415 ? -8.585 -0.423 23.322 1.00 84.75 415 ASP A N 1
ATOM 3446 C CA . ASP A 1 415 ? -8.926 1.012 23.187 1.00 84.75 415 ASP A CA 1
ATOM 3447 C C . ASP A 1 415 ? -8.896 1.575 21.748 1.00 84.75 415 ASP A C 1
ATOM 3449 O O . ASP A 1 415 ? -8.620 2.754 21.496 1.00 84.75 415 ASP A O 1
ATOM 3453 N N . PHE A 1 416 ? -9.244 0.737 20.770 1.00 82.38 416 PHE A N 1
ATOM 3454 C CA . PHE A 1 416 ? -9.003 1.014 19.352 1.00 82.38 416 PHE A CA 1
ATOM 3455 C C . PHE A 1 416 ? -9.699 2.282 18.820 1.00 82.38 416 PHE A C 1
ATOM 3457 O O . PHE A 1 416 ? -9.177 2.980 17.941 1.00 82.38 416 PHE A O 1
ATOM 3464 N N . PHE A 1 417 ? -10.888 2.595 19.343 1.00 82.56 417 PHE A N 1
ATOM 3465 C CA . PHE A 1 417 ? -11.677 3.758 18.927 1.00 82.56 417 PHE A CA 1
ATOM 3466 C C . PHE A 1 417 ? -11.283 5.045 19.660 1.00 82.56 417 PHE A C 1
ATOM 3468 O O . PHE A 1 417 ? -11.358 6.122 19.065 1.00 82.56 417 PHE A O 1
ATOM 3475 N N . THR A 1 418 ? -10.832 4.951 20.914 1.00 82.44 418 THR A N 1
ATOM 3476 C CA . THR A 1 418 ? -10.441 6.106 21.741 1.00 82.44 418 THR A CA 1
ATOM 3477 C C . THR A 1 418 ? -9.233 6.823 21.147 1.00 82.44 418 THR A C 1
ATOM 3479 O O . THR A 1 418 ? -9.213 8.051 21.048 1.00 82.44 418 THR A O 1
ATOM 3482 N N . ASP A 1 419 ? -8.259 6.053 20.663 1.00 80.12 419 ASP A N 1
ATOM 3483 C CA . ASP A 1 419 ? -7.051 6.568 20.013 1.00 80.12 419 ASP A CA 1
ATOM 3484 C C . ASP A 1 419 ? -7.253 6.926 18.527 1.00 80.12 419 ASP A C 1
ATOM 3486 O O . ASP A 1 419 ? -6.298 7.269 17.826 1.00 80.12 419 ASP A O 1
ATOM 3490 N N . SER A 1 420 ? -8.485 6.851 18.013 1.00 79.94 420 SER A N 1
ATOM 3491 C CA . SER A 1 420 ? -8.776 7.133 16.609 1.00 79.94 420 SER A CA 1
ATOM 3492 C C . SER A 1 420 ? -8.814 8.640 16.306 1.00 79.94 420 SER A C 1
ATOM 3494 O O . SER A 1 420 ? -9.516 9.390 16.994 1.00 79.94 420 SER A O 1
ATOM 3496 N N . PRO A 1 421 ? -8.176 9.107 15.210 1.00 73.12 421 PRO A N 1
ATOM 3497 C CA . PRO A 1 421 ? -8.261 10.507 14.783 1.00 73.12 421 PRO A CA 1
ATOM 3498 C C . PRO A 1 421 ? -9.680 10.897 14.343 1.00 73.12 421 PRO A C 1
ATOM 3500 O O . PRO A 1 421 ? -10.053 12.069 14.395 1.00 73.12 421 PRO A O 1
ATOM 3503 N N . ALA A 1 422 ? -10.504 9.916 13.958 1.00 74.06 422 ALA A N 1
ATOM 3504 C CA . ALA A 1 422 ? -11.867 10.142 13.501 1.00 74.06 422 ALA A CA 1
ATOM 3505 C C . ALA A 1 422 ? -12.803 10.617 14.632 1.00 74.06 422 ALA A C 1
ATOM 3507 O O . ALA A 1 422 ? -13.744 11.360 14.355 1.00 74.06 422 ALA A O 1
ATOM 3508 N N . ARG A 1 423 ? -12.533 10.268 15.902 1.00 80.56 423 ARG A N 1
ATOM 3509 C CA . ARG A 1 423 ? -13.296 10.699 17.095 1.00 80.56 423 ARG A CA 1
ATOM 3510 C C . ARG A 1 423 ? -14.820 10.675 16.871 1.00 80.56 423 ARG A C 1
ATOM 3512 O O . ARG A 1 423 ? -15.411 9.618 16.691 1.00 80.56 423 ARG A O 1
ATOM 3519 N N . SER A 1 424 ? -15.472 11.840 16.843 1.00 77.06 424 SER A N 1
ATOM 3520 C CA . SER A 1 424 ? -16.923 11.975 16.672 1.00 77.06 424 SER A CA 1
ATOM 3521 C C . SER A 1 424 ? -17.438 11.552 15.293 1.00 77.06 424 SER A C 1
ATOM 3523 O O . SER A 1 424 ? -18.632 11.277 15.174 1.00 77.06 424 SER A O 1
ATOM 3525 N N . LYS A 1 425 ? -16.573 11.450 14.272 1.00 77.94 425 LYS A N 1
ATOM 3526 C CA . LYS A 1 425 ? -16.943 10.998 12.921 1.00 77.94 425 LYS A CA 1
ATOM 3527 C C . LYS A 1 425 ? -17.453 9.556 12.917 1.00 77.94 425 LYS A C 1
ATOM 3529 O O . LYS A 1 425 ? -18.300 9.240 12.092 1.00 77.94 425 LYS A O 1
ATOM 3534 N N . TRP A 1 426 ? -17.030 8.712 13.867 1.00 80.19 426 TRP A N 1
ATOM 3535 C CA . TRP A 1 426 ? -17.527 7.333 14.005 1.00 80.19 426 TRP A CA 1
ATOM 3536 C C . TRP A 1 426 ? -19.044 7.247 14.196 1.00 80.19 426 TRP A C 1
ATOM 3538 O O . TRP A 1 426 ? -19.653 6.247 13.824 1.00 80.19 426 TRP A O 1
ATOM 3548 N N . ARG A 1 427 ? -19.684 8.318 14.691 1.00 81.50 427 ARG A N 1
ATOM 3549 C CA . ARG A 1 427 ? -21.146 8.391 14.830 1.00 81.50 427 ARG A CA 1
ATOM 3550 C C . ARG A 1 427 ? -21.881 8.213 13.504 1.00 81.50 427 ARG A C 1
ATOM 3552 O O . ARG A 1 427 ? -23.048 7.844 13.530 1.00 81.50 427 ARG A O 1
ATOM 3559 N N . VAL A 1 428 ? -21.221 8.442 12.367 1.00 81.44 428 VAL A N 1
ATOM 3560 C CA . VAL A 1 428 ? -21.818 8.215 11.048 1.00 81.44 428 VAL A CA 1
ATOM 3561 C C . VAL A 1 428 ? -22.179 6.747 10.821 1.00 81.44 428 VAL A C 1
ATOM 3563 O O . VAL A 1 428 ? -23.161 6.479 10.141 1.00 81.44 428 VAL A O 1
ATOM 3566 N N . ILE A 1 429 ? -21.476 5.797 11.449 1.00 82.25 429 ILE A N 1
ATOM 3567 C CA . ILE A 1 429 ? -21.791 4.364 11.338 1.00 82.25 429 ILE A CA 1
ATOM 3568 C C . ILE A 1 429 ? -23.197 4.066 11.858 1.00 82.25 429 ILE A C 1
ATOM 3570 O O . ILE A 1 429 ? -23.896 3.239 11.284 1.00 82.25 429 ILE A O 1
ATOM 3574 N N . LEU A 1 430 ? -23.659 4.807 12.871 1.00 81.94 430 LEU A N 1
ATOM 3575 C CA . LEU A 1 430 ? -25.015 4.656 13.400 1.00 81.94 430 LEU A CA 1
ATOM 3576 C C . LEU A 1 430 ? -26.091 4.970 12.351 1.00 81.94 430 LEU A C 1
ATOM 3578 O O . LEU A 1 430 ? -27.215 4.514 12.503 1.00 81.94 430 LEU A O 1
ATOM 3582 N N . SER A 1 431 ? -25.764 5.715 11.286 1.00 79.94 431 SER A N 1
ATOM 3583 C CA . SER A 1 431 ? -26.713 6.000 10.200 1.00 79.94 431 SER A CA 1
ATOM 3584 C C . SER A 1 431 ? -26.946 4.808 9.273 1.00 79.94 431 SER A C 1
ATOM 3586 O O . SER A 1 431 ? -27.963 4.779 8.589 1.00 79.94 431 SER A O 1
ATOM 3588 N N . ALA A 1 432 ? -26.027 3.836 9.260 1.00 77.88 432 ALA A N 1
ATOM 3589 C CA . ALA A 1 432 ? -26.178 2.584 8.522 1.00 77.88 432 ALA A CA 1
ATOM 3590 C C . ALA A 1 432 ? -26.962 1.521 9.314 1.00 77.88 432 ALA A C 1
ATOM 3592 O O . ALA A 1 432 ? -27.279 0.469 8.767 1.00 77.88 432 ALA A O 1
ATOM 3593 N N . LEU A 1 433 ? -27.266 1.780 10.592 1.00 78.69 433 LEU A N 1
ATOM 3594 C CA . LEU A 1 433 ? -28.108 0.921 11.418 1.00 78.69 433 LEU A CA 1
ATOM 3595 C C . LEU A 1 433 ? -29.560 1.404 11.301 1.00 78.69 433 LEU A C 1
ATOM 3597 O O . LEU A 1 433 ? -29.874 2.536 11.676 1.00 78.69 433 LEU A O 1
ATOM 3601 N N . ASP A 1 434 ? -30.442 0.540 10.794 1.00 61.75 434 ASP A N 1
ATOM 3602 C CA . ASP A 1 434 ? -31.845 0.862 10.476 1.00 61.75 434 ASP A CA 1
ATOM 3603 C C . ASP A 1 434 ? -32.647 1.430 11.675 1.00 61.75 434 ASP A C 1
ATOM 3605 O O . ASP A 1 434 ? -33.617 2.170 11.493 1.00 61.75 434 ASP A O 1
ATOM 3609 N N . ASP A 1 435 ? -32.200 1.173 12.910 1.00 60.81 435 ASP A N 1
ATOM 3610 C CA . ASP A 1 435 ? -32.892 1.542 14.152 1.00 60.81 435 ASP A CA 1
ATOM 3611 C C . ASP A 1 435 ? -32.596 2.967 14.673 1.00 60.81 435 ASP A C 1
ATOM 3613 O O . ASP A 1 435 ? -33.212 3.421 15.645 1.00 60.81 435 ASP A O 1
ATOM 3617 N N . HIS A 1 436 ? -31.673 3.719 14.059 1.00 55.22 436 HIS A N 1
ATOM 3618 C CA . HIS A 1 436 ? -31.189 5.009 14.591 1.00 55.22 436 HIS A CA 1
ATOM 3619 C C . HIS A 1 436 ? -31.306 6.183 13.605 1.00 55.22 436 HIS A C 1
ATOM 3621 O O . HIS A 1 436 ? -30.448 7.056 13.521 1.00 55.22 436 HIS A O 1
ATOM 3627 N N . SER A 1 437 ? -32.427 6.274 12.888 1.00 52.09 437 SER A N 1
ATOM 3628 C CA . SER A 1 437 ? -32.654 7.309 11.863 1.00 52.09 437 SER A CA 1
ATOM 3629 C C . SER A 1 437 ? -32.918 8.735 12.391 1.00 52.09 437 SER A C 1
ATOM 3631 O O . SER A 1 437 ? -32.918 9.689 11.610 1.00 52.09 437 SER A O 1
ATOM 3633 N N . LYS A 1 438 ? -33.124 8.944 13.703 1.00 53.66 438 LYS A N 1
ATOM 3634 C CA . LYS A 1 438 ? -33.410 10.278 14.272 1.00 53.66 438 LYS A CA 1
ATOM 3635 C C . LYS A 1 438 ? -32.169 10.916 14.905 1.00 53.66 438 LYS A C 1
ATOM 3637 O O . LYS A 1 438 ? -31.758 10.542 15.995 1.00 53.66 438 LYS A O 1
ATOM 3642 N N . GLY A 1 439 ? -31.628 11.946 14.246 1.00 59.25 439 GLY A N 1
ATOM 3643 C CA . GLY A 1 439 ? -30.580 12.822 14.795 1.00 59.25 439 GLY A CA 1
ATOM 3644 C C . GLY A 1 439 ? -29.134 12.412 14.490 1.00 59.25 439 GLY A C 1
ATOM 3645 O O . GLY A 1 439 ? -28.209 13.081 14.952 1.00 59.25 439 GLY A O 1
ATOM 3646 N N . VAL A 1 440 ? -28.922 11.353 13.704 1.00 63.75 440 VAL A N 1
ATOM 3647 C CA . VAL A 1 440 ? -27.585 10.922 13.273 1.00 63.75 440 VAL A CA 1
ATOM 3648 C C . VAL A 1 440 ? -27.124 11.741 12.062 1.00 63.75 440 VAL A C 1
ATOM 3650 O O . VAL A 1 440 ? -27.915 12.092 11.188 1.00 63.75 440 VAL A O 1
ATOM 3653 N N . GLN A 1 441 ? -25.836 12.093 12.028 1.00 63.97 441 GLN A N 1
ATOM 3654 C CA . GLN A 1 441 ? -25.247 12.861 10.929 1.00 63.97 441 GLN A CA 1
ATOM 3655 C C . GLN A 1 441 ? -25.282 12.056 9.624 1.00 63.97 441 GLN A C 1
ATOM 3657 O O . GLN A 1 441 ? -24.851 10.907 9.593 1.00 63.97 441 GLN A O 1
ATOM 3662 N N . THR A 1 442 ? -25.753 12.673 8.539 1.00 73.19 442 THR A N 1
ATOM 3663 C CA . THR A 1 442 ? -25.675 12.088 7.195 1.00 73.19 442 THR A CA 1
ATOM 3664 C C . THR A 1 442 ? -24.221 12.015 6.739 1.00 73.19 442 THR A C 1
ATOM 3666 O O . THR A 1 442 ? -23.466 12.985 6.884 1.00 73.19 442 THR A O 1
ATOM 3669 N N . PHE A 1 443 ? -23.839 10.882 6.150 1.00 74.88 443 PHE A N 1
ATOM 3670 C CA . PHE A 1 443 ? -22.515 10.721 5.571 1.00 74.88 443 PHE A CA 1
ATOM 3671 C C . PHE A 1 443 ? -22.245 11.774 4.489 1.00 74.88 443 PHE A C 1
ATOM 3673 O O . PHE A 1 443 ? -23.072 12.068 3.628 1.00 74.88 443 PHE A O 1
ATOM 3680 N N . SER A 1 444 ? -21.047 12.339 4.546 1.00 70.69 444 SER A N 1
ATOM 3681 C CA . SER A 1 444 ? -20.516 13.273 3.560 1.00 70.69 444 SER A CA 1
ATOM 3682 C C . SER A 1 444 ? -19.020 13.043 3.466 1.00 70.69 444 SER A C 1
ATOM 3684 O O . SER A 1 444 ? -18.340 13.068 4.496 1.00 70.69 444 SER A O 1
ATOM 3686 N N . HIS A 1 445 ? -18.527 12.859 2.242 1.00 69.81 445 HIS A N 1
ATOM 3687 C CA . HIS A 1 445 ? -17.114 12.627 1.966 1.00 69.81 445 HIS A CA 1
ATOM 3688 C C . HIS A 1 445 ? -16.242 13.749 2.559 1.00 69.81 445 HIS A C 1
ATOM 3690 O O . HIS A 1 445 ? -15.258 13.465 3.220 1.00 69.81 445 HIS A O 1
ATOM 3696 N N . GLU A 1 446 ? -16.658 15.015 2.480 1.00 66.75 446 GLU A N 1
ATOM 3697 C CA . GLU A 1 446 ? -15.883 16.147 3.021 1.00 66.75 446 GLU A CA 1
ATOM 3698 C C . GLU A 1 446 ? -15.580 16.044 4.522 1.00 66.75 446 GLU A C 1
ATOM 3700 O O . GLU A 1 446 ? -14.520 16.453 4.991 1.00 66.75 446 GLU A O 1
ATOM 3705 N N . LYS A 1 447 ? -16.547 15.551 5.299 1.00 67.69 447 LYS A N 1
ATOM 3706 C CA . LYS A 1 447 ? -16.472 15.556 6.767 1.00 67.69 447 LYS A CA 1
ATOM 3707 C C . LYS A 1 447 ? -16.001 14.220 7.322 1.00 67.69 447 LYS A C 1
ATOM 3709 O O . LYS A 1 447 ? -15.381 14.190 8.385 1.00 67.69 447 LYS A O 1
ATOM 3714 N N . HIS A 1 448 ? -16.297 13.135 6.614 1.00 72.00 448 HIS A N 1
ATOM 3715 C CA . HIS A 1 448 ? -16.171 11.773 7.124 1.00 72.00 448 HIS A CA 1
ATOM 3716 C C . HIS A 1 448 ? -15.119 10.946 6.394 1.00 72.00 448 HIS A C 1
ATOM 3718 O O . HIS A 1 448 ? -14.894 9.811 6.797 1.00 72.00 448 HIS A O 1
ATOM 3724 N N . TYR A 1 449 ? -14.463 11.486 5.364 1.00 67.38 449 TYR A N 1
ATOM 3725 C CA . TYR A 1 449 ? -13.363 10.781 4.725 1.00 67.38 449 TYR A CA 1
ATOM 3726 C C . TYR A 1 449 ? -12.181 10.643 5.694 1.00 67.38 449 TYR A C 1
ATOM 3728 O O . TYR A 1 449 ? -11.715 11.628 6.277 1.00 67.38 449 TYR A O 1
ATOM 3736 N N . ILE A 1 450 ? -11.797 9.389 5.931 1.00 62.59 450 ILE A N 1
ATOM 3737 C CA . ILE A 1 450 ? -10.772 8.944 6.888 1.00 62.59 450 ILE A CA 1
ATOM 3738 C C . ILE A 1 450 ? -9.940 7.776 6.328 1.00 62.59 450 ILE A C 1
ATOM 3740 O O . ILE A 1 450 ? -9.181 7.183 7.089 1.00 62.59 450 ILE A O 1
ATOM 3744 N N . LEU A 1 451 ? -10.158 7.416 5.056 1.00 52.84 451 LEU A N 1
ATOM 3745 C CA . LEU A 1 451 ? -9.536 6.276 4.380 1.00 52.84 451 LEU A CA 1
ATOM 3746 C C . LEU A 1 451 ? -8.387 6.700 3.475 1.00 52.84 451 LEU A C 1
ATOM 3748 O O . LEU A 1 451 ? -8.521 7.754 2.819 1.00 52.84 451 LEU A O 1
#

Foldseek 3Di:
DDPVVVVVVVVVVVVVVVPDDDDPPPPDCDVVNVCVVCVPPDQALAPDDPVCPPPDDDLVSVLSHLCVLLVPQLLCLLVVVPPPPDDDDDDDDDDDDDDDPVVVVSVVVNVVQEDDLVNCVPPPVVPPDPVCNVQDDSLLLQLVLLCQQQLDLVDRGDDLVVQLVPDCLQPVQCNPPSVVSVVSSVVVSVVSSVVSHDYPSSSLSVSQVSLVVDASPGDQDQAEEDEACLQDALSSLLSVCSHNVDPVRYHYYHFLVPNPHRSGQDEVVSVLVSLLVSVVVVCVVPVDDDPSGDDDDDDQEDAQDAQQVLVVVVVVVVLCCVQNVNRGDDDDRHHYPHHDDHDDDDDDDDLVCVQPPDPPPDPDPDRPQADPQEEEEEADPVVQVVVCVSNPPGHHYYYPVRCPPPHHPYYHYPPHQVPDPCNVLCQCSVCVPPVRVPPGDDRDSNNNVDD

Radius of gyration: 26.15 Å; chains: 1; bounding box: 70×52×87 Å

pLDDT: mean 72.4, std 19.36, range [24.89, 93.56]

Sequence (451 aa):
MSLEQVHEYVRKKDEEKSSEIDMDDNTMLEEDDEEEELGDIPNSFHHLTDKHFPLFITYKKLSQMLQGTYGIDTKKLTTQQKLNTDYNVHDNKKEEIFQGSYFFNKINASWAYFVNYKIFQERYWKHFSDYHRQKLDCELVYSEFSVIKGLNPEVDYLSKEDYRAISTKKYPAFCHNRDQIYDLFQQYEKMKARNGDYDSIDRTLAILRCAKTKPLGGPHIHEVYIDECQDNHIVDFALILKIFDRADSIFFAGDTAQCIAQGSSFRFQDIRSLIYQWELNRTKINYNLCSMKPKQFELNVNYRSHNGILRLASSVIDLIWHFFPNSIDRLSRERGEIGGPLPIMFEEFQAETFHYNIFSVGEHASYVEFGAEQVIIVRNDAAKKRVKKLIGKVGLVMTVFEAKGMEFNDVLLYDFFTDSPARSKWRVILSALDDHSKGVQTFSHEKHYIL

InterPro domains:
  IPR013986 DExx box DNA helicase domain superfamily [G3DSA:1.10.10.160] (159-198)
  IPR014016 UvrD-like helicase, ATP-binding domain [PF00580] (139-260)
  IPR027417 P-loop containing nucleoside triphosphate hydrolase [G3DSA:3.40.50.300] (199-261)
  IPR027417 P-loop containing nucleoside triphosphate hydrolase [SSF52540] (103-418)
  IPR039904 TPR and ankyrin repeat-containing protein 1 [PTHR21529] (14-451)

Secondary structure (DSSP, 8-state):
--HHHHHHHHHHHHHHHTSS----TT----HHHHHHHGGGS-SSGGG--GGGPSP---HHHHHHHHHHHHT--HHHHTTGGG--S--------------TTTTHHHHTTTGGGB--HHHIIIIIGGGS-HHHHHHS-HHHHHHHHHHHHHS-TTSSS--HHHHHHS-TTT--TTTTTHHHHHHHHHHHHHHHHHHT-B-HHHHHHHHHHHHHHS---S-----EEE-SGGGS-HHHHHHHHHHH--GGGEEE---GGG--STT----HHHHHHHHHHHHHHHHTT------SS-------EESSS-HHHHHHHHHHHHHHHHH-TTTS--PPPPEESS--PPPPP-S---HHHHHHHSS--SS--S-----TTEEEEESSHHHHHHHHHHHTTSSEEEETTTTTT---SEEEE-STTTT-TTGGGGGGGGGGSTT--SSPPPP-HHHH---